Protein 1O5Z (pdb70)

Radius of gyration: 21.56 Å; Cα contacts (8 Å, |Δi|>4): 900; chains: 1; bounding box: 58×44×56 Å

Solvent-accessible surface area: 18234 Å² total; per-residue (Å²): 136,80,61,110,41,0,2,97,7,0,98,39,0,92,123,80,152,150,109,8,40,122,26,0,52,61,0,0,62,103,25,54,52,2,17,113,111,24,126,3,0,0,0,1,2,44,65,12,33,15,1,0,0,6,0,0,0,14,0,0,40,33,65,64,43,92,0,0,0,1,14,18,93,53,19,13,13,0,52,7,16,0,22,25,52,28,128,78,1,45,46,78,22,0,9,119,5,21,98,65,0,66,82,31,0,72,92,7,46,162,95,155,126,70,29,2,18,46,39,9,0,0,0,0,0,0,1,10,7,0,18,95,60,119,9,71,3,0,0,0,10,0,24,150,11,0,56,75,9,5,0,10,27,4,127,6,44,0,0,0,0,1,27,0,42,195,201,54,2,78,91,30,0,128,62,20,0,8,1,2,29,84,174,9,21,0,0,0,9,6,116,66,106,59,0,13,110,25,0,48,73,18,2,164,172,76,52,10,144,28,30,16,5,91,170,42,5,37,30,65,67,101,51,52,115,37,72,64,0,72,0,26,0,62,23,136,71,86,18,118,63,0,13,0,44,15,6,5,46,146,13,0,48,11,0,0,1,0,2,3,0,6,23,18,18,62,39,98,48,43,80,158,2,8,80,72,0,0,116,80,2,103,26,29,2,118,16,14,14,37,108,75,147,62,31,32,10,0,0,18,5,10,55,65,42,132,18,0,57,49,3,8,151,18,4,130,95,28,10,132,76,92,66,5,0,0,0,0,0,0,5,56,88,57,79,11,67,57,0,0,117,63,0,60,89,37,20,98,47,0,0,0,0,83,4,30,22,139,135,13,130,58,8,105,46,0,14,92,38,0,120,159,42,21,116,63,19,59,60,25,88,65,7,31,97,0,8,129,38,3,154,84,10,0,0,0,0,0,3,74,77,0,0,0,34,0,26,16,74,15,58,72,50,139,54,38,80,20,45,186,80

Nearest PDB structures (foldseek):
  1o5z-assembly1_A  TM=1.002E+00  e=2.072E-85  Thermotoga maritima
  2vor-assembly1_A  TM=8.908E-01  e=2.126E-37  Mycobacterium tuberculosis H37Rv
  2vos-assembly1_A  TM=8.730E-01  e=1.195E-37  Mycobacterium tuberculosis H37Rv
  1fgs-assembly1_A  TM=9.038E-01  e=2.024E-32  Lacticaseibacillus casei
  3nrs-assembly1_A  TM=8.363E-01  e=5.719E-31  Yersinia pestis CO92

CATH classification: 3.40.1190.10 (+1 more: 3.90.190.20)

Structure (mmCIF, N/CA/C/O backbone):
data_1O5Z
#
_entry.id   1O5Z
#
_cell.length_a   84.751
_cell.length_b   84.751
_cell.length_c   280.679
_cell.angle_alpha   90.00
_cell.angle_beta   90.00
_cell.angle_gamma   120.00
#
_symmetry.space_group_name_H-M   'P 61 2 2'
#
loop_
_entity.id
_entity.type
_entity.pdbx_description
1 polymer 'folylpolyglutamate synthase/dihydrofolate synthase'
2 non-polymer 'SULFATE ION'
3 non-polymer 'CHLORIDE ION'
4 non-polymer 'UNKNOWN LIGAND'
5 water water
#
loop_
_atom_site.group_PDB
_atom_site.id
_atom_site.type_symbol
_atom_site.label_atom_id
_atom_site.label_alt_id
_atom_site.label_comp_id
_atom_site.label_asym_id
_atom_site.label_entity_id
_atom_site.label_seq_id
_atom_site.pdbx_PDB_ins_code
_atom_site.Cartn_x
_atom_site.Cartn_y
_atom_site.Cartn_z
_atom_site.occupancy
_atom_site.B_iso_or_equiv
_atom_site.auth_seq_id
_atom_site.auth_comp_id
_atom_site.auth_asym_id
_atom_site.auth_atom_id
_atom_site.pdbx_PDB_model_num
ATOM 1 N N . HIS A 1 10 ? 39.067 -18.544 87.156 1.00 62.60 -2 HIS A N 1
ATOM 2 C CA . HIS A 1 10 ? 38.452 -18.619 85.784 1.00 62.57 -2 HIS A CA 1
ATOM 3 C C . HIS A 1 10 ? 37.997 -17.246 85.293 1.00 62.53 -2 HIS A C 1
ATOM 4 O O . HIS A 1 10 ? 37.924 -17.024 84.070 1.00 62.77 -2 HIS A O 1
ATOM 6 N N . HIS A 1 11 ? 37.660 -16.358 86.244 1.00 61.72 -1 HIS A N 1
ATOM 7 C CA . HIS A 1 11 ? 37.325 -14.936 85.968 1.00 60.99 -1 HIS A CA 1
ATOM 8 C C . HIS A 1 11 ? 38.396 -14.040 86.615 1.00 58.21 -1 HIS A C 1
ATOM 9 O O . HIS A 1 11 ? 38.220 -12.822 86.729 1.00 56.32 -1 HIS A O 1
ATOM 16 N N . HIS A 1 12 ? 39.511 -14.670 87.016 1.00 55.04 0 HIS A N 1
ATOM 17 C CA . HIS A 1 12 ? 40.616 -13.962 87.578 1.00 52.59 0 HIS A CA 1
ATOM 18 C C . HIS A 1 12 ? 41.214 -12.944 86.603 1.00 51.07 0 HIS A C 1
ATOM 19 O O . HIS A 1 12 ? 41.462 -11.815 86.983 1.00 50.58 0 HIS A O 1
ATOM 26 N N . MET A 1 13 ? 41.423 -13.298 85.347 1.00 49.33 1 MET A N 1
ATOM 27 C CA . MET A 1 13 ? 42.017 -12.344 84.422 1.00 48.58 1 MET A CA 1
ATOM 28 C C . MET A 1 13 ? 41.053 -11.248 84.077 1.00 46.94 1 MET A C 1
ATOM 29 O O . MET A 1 13 ? 41.451 -10.117 83.797 1.00 46.58 1 MET A O 1
ATOM 34 N N . ALA A 1 14 ? 39.768 -11.579 84.083 1.00 45.30 2 ALA A N 1
ATOM 35 C CA . ALA A 1 14 ? 38.724 -10.594 83.831 1.00 44.06 2 ALA A CA 1
ATOM 36 C C . ALA A 1 14 ? 38.661 -9.612 84.994 1.00 42.66 2 ALA A C 1
ATOM 37 O O . ALA A 1 14 ? 38.592 -8.411 84.808 1.00 42.56 2 ALA A O 1
ATOM 39 N N . TYR A 1 15 ? 38.716 -10.148 86.197 1.00 41.96 3 TYR A N 1
ATOM 40 C CA . TYR A 1 15 ? 38.885 -9.337 87.412 1.00 41.76 3 TYR A CA 1
ATOM 41 C C . TYR A 1 15 ? 40.073 -8.357 87.348 1.00 41.66 3 TYR A C 1
ATOM 42 O O . TYR A 1 15 ? 39.916 -7.178 87.574 1.00 40.07 3 TYR A O 1
ATOM 51 N N . LEU A 1 16 ? 41.270 -8.831 87.044 1.00 43.71 4 LEU A N 1
ATOM 52 C CA . LEU A 1 16 ? 42.410 -7.910 86.871 1.00 44.26 4 LEU A CA 1
ATOM 53 C C . LEU A 1 16 ? 42.140 -6.818 85.828 1.00 45.47 4 LEU A C 1
ATOM 54 O O . LEU A 1 16 ? 42.458 -5.635 86.044 1.00 45.47 4 LEU A O 1
ATOM 59 N N . GLU A 1 17 ? 41.497 -7.209 84.739 1.00 46.54 5 GLU A N 1
ATOM 60 C CA . GLU A 1 17 ? 41.132 -6.279 83.652 1.00 48.11 5 GLU A CA 1
ATOM 61 C C . GLU A 1 17 ? 40.087 -5.252 84.108 1.00 47.57 5 GLU A C 1
ATOM 62 O O . GLU A 1 17 ? 40.117 -4.086 83.708 1.00 46.67 5 GLU A O 1
ATOM 68 N N . VAL A 1 18 ? 39.166 -5.668 84.971 1.00 47.37 6 VAL A N 1
ATOM 69 C CA . VAL A 1 18 ? 38.295 -4.702 85.643 1.00 47.78 6 VAL A CA 1
ATOM 70 C C . VAL A 1 18 ? 39.121 -3.688 86.414 1.00 48.20 6 VAL A C 1
ATOM 71 O O . VAL A 1 18 ? 38.812 -2.498 86.396 1.00 48.70 6 VAL A O 1
ATOM 75 N N . LEU A 1 19 ? 40.129 -4.158 87.148 1.00 48.97 7 LEU A N 1
ATOM 76 C CA . LEU A 1 19 ? 40.946 -3.247 87.981 1.00 49.25 7 LEU A CA 1
ATOM 77 C C . LEU A 1 19 ? 41.789 -2.332 87.107 1.00 49.69 7 LEU A C 1
ATOM 78 O O . LEU A 1 19 ? 41.973 -1.182 87.424 1.00 48.64 7 LEU A O 1
ATOM 83 N N . ARG A 1 20 ? 42.273 -2.838 85.982 1.00 51.62 8 ARG A N 1
ATOM 84 C CA . ARG A 1 20 ? 42.906 -1.939 85.019 1.00 53.50 8 ARG A CA 1
ATOM 85 C C . ARG A 1 20 ? 41.969 -0.805 84.559 1.00 53.89 8 ARG A C 1
ATOM 86 O O . ARG A 1 20 ? 42.396 0.336 84.493 1.00 54.47 8 ARG A O 1
ATOM 94 N N . TYR A 1 21 ? 40.707 -1.117 84.258 1.00 55.00 9 TYR A N 1
ATOM 95 C CA . TYR A 1 21 ? 39.733 -0.099 83.848 1.00 54.82 9 TYR A CA 1
ATOM 96 C C . TYR A 1 21 ? 39.548 0.867 85.026 1.00 54.96 9 TYR A C 1
ATOM 97 O O . TYR A 1 21 ? 39.606 2.072 84.854 1.00 55.12 9 TYR A O 1
ATOM 106 N N . LEU A 1 22 ? 39.329 0.372 86.230 1.00 54.44 10 LEU A N 1
ATOM 107 C CA . LEU A 1 22 ? 39.174 1.289 87.340 1.00 55.23 10 LEU A CA 1
ATOM 108 C C . LEU A 1 22 ? 40.409 2.214 87.564 1.00 55.54 10 LEU A C 1
ATOM 109 O O . LEU A 1 22 ? 40.285 3.433 87.796 1.00 53.93 10 LEU A O 1
ATOM 114 N N . TYR A 1 23 ? 41.593 1.621 87.502 1.00 56.65 11 TYR A N 1
ATOM 115 C CA . TYR A 1 23 ? 42.786 2.342 87.849 1.00 58.36 11 TYR A CA 1
ATOM 116 C C . TYR A 1 23 ? 43.328 3.168 86.673 1.00 60.14 11 TYR A C 1
ATOM 117 O O . TYR A 1 23 ? 44.259 3.912 86.848 1.00 60.15 11 TYR A O 1
ATOM 126 N N . HIS A 1 24 ? 42.748 3.048 85.484 1.00 62.28 12 HIS A N 1
ATOM 127 C CA . HIS A 1 24 ? 42.999 4.030 84.416 1.00 64.48 12 HIS A CA 1
ATOM 128 C C . HIS A 1 24 ? 42.327 5.406 84.737 1.00 64.69 12 HIS A C 1
ATOM 129 O O . HIS A 1 24 ? 42.663 6.404 84.094 1.00 66.43 12 HIS A O 1
ATOM 136 N N . LYS A 1 25 ? 41.391 5.473 85.687 1.00 64.54 13 LYS A N 1
ATOM 137 C CA . LYS A 1 25 ? 40.601 6.717 85.905 1.00 64.42 13 LYS A CA 1
ATOM 138 C C . LYS A 1 25 ? 41.474 7.893 86.439 1.00 65.57 13 LYS A C 1
ATOM 139 O O . LYS A 1 25 ? 42.129 7.811 87.514 1.00 66.38 13 LYS A O 1
ATOM 145 N N . VAL A 1 31 ? 39.290 15.693 88.702 1.00 57.00 19 VAL A N 1
ATOM 146 C CA . VAL A 1 31 ? 37.871 15.352 89.055 1.00 56.75 19 VAL A CA 1
ATOM 147 C C . VAL A 1 31 ? 37.110 16.532 89.737 1.00 56.03 19 VAL A C 1
ATOM 148 O O . VAL A 1 31 ? 37.464 16.933 90.845 1.00 56.65 19 VAL A O 1
ATOM 152 N N . LYS A 1 32 ? 36.071 17.068 89.076 1.00 54.04 20 LYS A N 1
ATOM 153 C CA . LYS A 1 32 ? 35.363 18.227 89.599 1.00 52.68 20 LYS A CA 1
ATOM 154 C C . LYS A 1 32 ? 34.534 17.701 90.739 1.00 49.71 20 LYS A C 1
ATOM 155 O O . LYS A 1 32 ? 33.949 16.651 90.621 1.00 50.08 20 LYS A O 1
ATOM 161 N N . PRO A 1 33 ? 34.414 18.393 91.841 1.00 46.81 21 PRO A N 1
ATOM 162 C CA . PRO A 1 33 ? 33.634 17.812 92.914 1.00 45.44 21 PRO A CA 1
ATOM 163 C C . PRO A 1 33 ? 32.119 17.937 92.652 1.00 44.20 21 PRO A C 1
ATOM 164 O O . PRO A 1 33 ? 31.703 18.769 91.865 1.00 44.11 21 PRO A O 1
ATOM 168 N N . GLY A 1 34 ? 31.318 17.097 93.300 1.00 42.47 22 GLY A N 1
ATOM 169 C CA . GLY A 1 34 ? 29.874 17.116 93.160 1.00 41.76 22 GLY A CA 1
ATOM 170 C C . GLY A 1 34 ? 29.269 15.744 93.370 1.00 41.48 22 GLY A C 1
ATOM 171 O O . GLY A 1 34 ? 29.977 14.751 93.363 1.00 39.63 22 GLY A O 1
ATOM 172 N N . LEU A 1 35 ? 27.945 15.715 93.559 1.00 42.23 23 LEU A N 1
ATOM 173 C CA . LEU A 1 35 ? 27.160 14.473 93.612 1.00 43.10 23 LEU A CA 1
ATOM 174 C C . LEU A 1 35 ? 26.413 14.169 92.280 1.00 43.60 23 LEU A C 1
ATOM 175 O O . LEU A 1 35 ? 25.662 13.192 92.192 1.00 43.49 23 LEU A O 1
ATOM 180 N N . GLU A 1 36 ? 26.673 14.971 91.254 1.00 43.54 24 GLU A N 1
ATOM 181 C CA . GLU A 1 36 ? 25.937 14.893 90.007 1.00 43.39 24 GLU A CA 1
ATOM 182 C C . GLU A 1 36 ? 26.258 13.644 89.236 1.00 42.78 24 GLU A C 1
ATOM 183 O O . GLU A 1 36 ? 25.340 12.944 88.812 1.00 42.97 24 GLU A O 1
ATOM 189 N N . ARG A 1 37 ? 27.536 13.335 89.069 1.00 42.27 25 ARG A N 1
ATOM 190 C CA . ARG A 1 37 ? 27.897 12.092 88.356 1.00 41.87 25 ARG A CA 1
ATOM 191 C C . ARG A 1 37 ? 27.479 10.807 89.077 1.00 42.23 25 ARG A C 1
ATOM 192 O O . ARG A 1 37 ? 27.058 9.859 88.439 1.00 41.74 25 ARG A O 1
ATOM 200 N N . ILE A 1 38 ? 27.589 10.770 90.402 1.00 42.52 26 ILE A N 1
ATOM 201 C CA . ILE A 1 38 ? 27.258 9.562 91.165 1.00 42.65 26 ILE A CA 1
ATOM 202 C C . ILE A 1 38 ? 25.730 9.378 91.190 1.00 42.40 26 ILE A C 1
ATOM 203 O O . ILE A 1 38 ? 25.228 8.273 91.099 1.00 42.09 26 ILE A O 1
ATOM 208 N N . SER A 1 39 ? 25.001 10.470 91.338 1.00 42.59 27 SER A N 1
ATOM 209 C CA . SER A 1 39 ? 23.549 10.417 91.289 1.00 43.14 27 SER A CA 1
ATOM 210 C C . SER A 1 39 ? 23.029 9.892 89.928 1.00 43.47 27 SER A C 1
ATOM 211 O O . SER A 1 39 ? 22.126 9.057 89.881 1.00 43.79 27 SER A O 1
ATOM 214 N N . MET A 1 40 ? 23.626 10.353 88.838 1.00 42.99 28 MET A N 1
ATOM 215 C CA . MET A 1 40 ? 23.271 9.871 87.515 1.00 43.66 28 MET A CA 1
ATOM 216 C C . MET A 1 40 ? 23.667 8.404 87.279 1.00 43.40 28 MET A C 1
ATOM 217 O O . MET A 1 40 ? 22.914 7.633 86.733 1.00 43.84 28 MET A O 1
ATOM 222 N N . LEU A 1 41 ? 24.861 8.006 87.656 1.00 43.77 29 LEU A N 1
ATOM 223 C CA . LEU A 1 41 ? 25.239 6.593 87.552 1.00 43.85 29 LEU A CA 1
ATOM 224 C C . LEU A 1 41 ? 24.249 5.694 88.285 1.00 43.52 29 LEU A C 1
ATOM 225 O O . LEU A 1 41 ? 23.682 4.779 87.697 1.00 44.55 29 LEU A O 1
ATOM 230 N N . LEU A 1 42 ? 24.003 5.995 89.549 1.00 42.45 30 LEU A N 1
ATOM 231 C CA . LEU A 1 42 ? 23.068 5.228 90.331 1.00 43.08 30 LEU A CA 1
ATOM 232 C C . LEU A 1 42 ? 21.640 5.212 89.752 1.00 42.99 30 LEU A C 1
ATOM 233 O O . LEU A 1 42 ? 20.967 4.178 89.758 1.00 43.08 30 LEU A O 1
ATOM 238 N N . SER A 1 43 ? 21.185 6.355 89.252 1.00 42.49 31 SER A N 1
ATOM 239 C CA . SER A 1 43 ? 19.896 6.439 88.623 1.00 42.31 31 SER A CA 1
ATOM 240 C C . SER A 1 43 ? 19.780 5.479 87.451 1.00 43.65 31 SER A C 1
ATOM 241 O O . SER A 1 43 ? 18.776 4.849 87.285 1.00 43.71 31 SER A O 1
ATOM 244 N N . LYS A 1 44 ? 20.808 5.418 86.624 1.00 44.78 32 LYS A N 1
ATOM 245 C CA . LYS A 1 44 ? 20.817 4.554 85.464 1.00 46.37 32 LYS A CA 1
ATOM 246 C C . LYS A 1 44 ? 20.906 3.077 85.898 1.00 45.98 32 LYS A C 1
ATOM 247 O O . LYS A 1 44 ? 20.502 2.218 85.148 1.00 45.40 32 LYS A O 1
ATOM 253 N N . LEU A 1 45 ? 21.403 2.803 87.111 1.00 45.43 33 LEU A N 1
ATOM 254 C CA . LEU A 1 45 ? 21.439 1.457 87.664 1.00 45.32 33 LEU A CA 1
ATOM 255 C C . LEU A 1 45 ? 20.199 1.101 88.470 1.00 45.57 33 LEU A C 1
ATOM 256 O O . LEU A 1 45 ? 20.136 0.040 89.072 1.00 46.42 33 LEU A O 1
ATOM 261 N N . GLY A 1 46 ? 19.203 1.977 88.499 1.00 45.74 34 GLY A N 1
ATOM 262 C CA . GLY A 1 46 ? 17.958 1.719 89.240 1.00 45.37 34 GLY A CA 1
ATOM 263 C C . GLY A 1 46 ? 17.969 2.166 90.698 1.00 45.79 34 GLY A C 1
ATOM 264 O O . GLY A 1 46 ? 17.145 1.732 91.488 1.00 45.84 34 GLY A O 1
ATOM 265 N N . ASN A 1 47 ? 18.892 3.056 91.044 1.00 45.89 35 ASN A N 1
ATOM 266 C CA . ASN A 1 47 ? 18.977 3.591 92.382 1.00 46.04 35 ASN A CA 1
ATOM 267 C C . ASN A 1 47 ? 19.072 2.454 93.404 1.00 46.09 35 ASN A C 1
ATOM 268 O O . ASN A 1 47 ? 18.260 2.351 94.333 1.00 44.51 35 ASN A O 1
ATOM 273 N N . PRO A 1 48 ? 20.097 1.615 93.238 1.00 46.40 36 PRO A N 1
ATOM 274 C CA . PRO A 1 48 ? 20.279 0.452 94.109 1.00 46.32 36 PRO A CA 1
ATOM 275 C C . PRO A 1 48 ? 20.545 0.844 95.562 1.00 46.53 36 PRO A C 1
ATOM 276 O O . PRO A 1 48 ? 20.242 0.082 96.489 1.00 46.57 36 PRO A O 1
ATOM 280 N N . HIS A 1 49 ? 21.082 2.043 95.740 1.00 46.05 37 HIS A N 1
ATOM 281 C CA . HIS A 1 49 ? 21.351 2.616 97.059 1.00 46.32 37 HIS A CA 1
ATOM 282 C C . HIS A 1 49 ? 20.116 2.874 97.922 1.00 47.36 37 HIS A C 1
ATOM 283 O O . HIS A 1 49 ? 20.216 3.004 99.132 1.00 48.16 37 HIS A O 1
ATOM 290 N N . LEU A 1 50 ? 18.935 2.881 97.304 1.00 48.81 38 LEU A N 1
ATOM 291 C CA . LEU A 1 50 ? 17.677 3.158 97.985 1.00 49.18 38 LEU A CA 1
ATOM 292 C C . LEU A 1 50 ? 16.920 1.889 98.359 1.00 49.42 38 LEU A C 1
ATOM 293 O O . LEU A 1 50 ? 15.773 1.911 98.798 1.00 48.79 38 LEU A O 1
ATOM 298 N N . GLU A 1 51 ? 17.606 0.782 98.228 1.00 50.16 39 GLU A N 1
ATOM 299 C CA . GLU A 1 51 ? 17.000 -0.532 98.276 1.00 50.90 39 GLU A CA 1
ATOM 300 C C . GLU A 1 51 ? 17.158 -1.160 99.650 1.00 49.96 39 GLU A C 1
ATOM 301 O O . GLU A 1 51 ? 16.750 -2.281 99.815 1.00 50.85 39 GLU A O 1
ATOM 307 N N . TYR A 1 52 ? 17.787 -0.465 100.609 1.00 48.44 40 TYR A N 1
ATOM 308 C CA . TYR A 1 52 ? 18.083 -1.018 101.924 1.00 47.35 40 TYR A CA 1
ATOM 309 C C . TYR A 1 52 ? 18.400 0.134 102.866 1.00 47.34 40 TYR A C 1
ATOM 310 O O . TYR A 1 52 ? 18.732 1.207 102.443 1.00 46.09 40 TYR A O 1
ATOM 319 N N . LYS A 1 53 ? 18.286 -0.118 104.162 1.00 48.49 41 LYS A N 1
ATOM 320 C CA . LYS A 1 53 ? 18.680 0.837 105.194 1.00 48.78 41 LYS A CA 1
ATOM 321 C C . LYS A 1 53 ? 20.183 1.003 105.167 1.00 48.90 41 LYS A C 1
ATOM 322 O O . LYS A 1 53 ? 20.925 0.120 104.725 1.00 48.38 41 LYS A O 1
ATOM 328 N N . THR A 1 54 ? 20.636 2.126 105.705 1.00 48.64 42 THR A N 1
ATOM 329 C CA . THR A 1 54 ? 21.990 2.555 105.498 1.00 49.22 42 THR A CA 1
ATOM 330 C C . THR A 1 54 ? 22.486 3.221 106.769 1.00 48.63 42 THR A C 1
ATOM 331 O O . THR A 1 54 ? 21.685 3.786 107.538 1.00 47.18 42 THR A O 1
ATOM 335 N N . ILE A 1 55 ? 23.790 3.066 107.044 1.00 48.06 43 ILE A N 1
ATOM 336 C CA . ILE A 1 55 ? 24.455 3.808 108.135 1.00 47.70 43 ILE A CA 1
ATOM 337 C C . ILE A 1 55 ? 25.679 4.437 107.538 1.00 47.17 43 ILE A C 1
ATOM 338 O O . ILE A 1 55 ? 26.372 3.819 106.758 1.00 46.94 43 ILE A O 1
ATOM 343 N N . HIS A 1 56 ? 25.898 5.698 107.878 1.00 47.35 44 HIS A N 1
ATOM 344 C CA . HIS A 1 56 ? 26.850 6.506 107.151 1.00 46.40 44 HIS A CA 1
ATOM 345 C C . HIS A 1 56 ? 27.890 7.054 108.089 1.00 45.91 44 HIS A C 1
ATOM 346 O O . HIS A 1 56 ? 27.526 7.754 109.014 1.00 45.42 44 HIS A O 1
ATOM 353 N N . ILE A 1 57 ? 29.168 6.723 107.837 1.00 45.36 45 ILE A N 1
ATOM 354 C CA . ILE A 1 57 ? 30.257 7.036 108.765 1.00 45.72 45 ILE A CA 1
ATOM 355 C C . ILE A 1 57 ? 31.411 7.807 108.154 1.00 45.67 45 ILE A C 1
ATOM 356 O O . ILE A 1 57 ? 32.159 7.273 107.343 1.00 45.10 45 ILE A O 1
ATOM 361 N N . GLY A 1 58 ? 31.583 9.043 108.618 1.00 44.90 46 GLY A N 1
ATOM 362 C CA . GLY A 1 58 ? 32.704 9.874 108.228 1.00 45.47 46 GLY A CA 1
ATOM 363 C C . GLY A 1 58 ? 33.575 10.296 109.387 1.00 45.66 46 GLY A C 1
ATOM 364 O O . GLY A 1 58 ? 33.427 9.847 110.518 1.00 47.46 46 GLY A O 1
ATOM 365 N N . GLY A 1 59 ? 34.501 11.175 109.106 1.00 46.32 47 GLY A N 1
ATOM 366 C CA . GLY A 1 59 ? 35.419 11.643 110.110 1.00 46.70 47 GLY A CA 1
ATOM 367 C C . GLY A 1 59 ? 36.834 11.517 109.606 1.00 47.03 47 GLY A C 1
ATOM 368 O O . GLY A 1 59 ? 37.134 10.681 108.787 1.00 48.28 47 GLY A O 1
ATOM 369 N N . THR A 1 60 ? 37.710 12.357 110.104 1.00 47.00 48 THR A N 1
ATOM 370 C CA . THR A 1 60 ? 39.110 12.315 109.710 1.00 47.56 48 THR A CA 1
ATOM 371 C C . THR A 1 60 ? 39.826 10.994 110.095 1.00 48.59 48 THR A C 1
ATOM 372 O O . THR A 1 60 ? 40.551 10.380 109.290 1.00 48.01 48 THR A O 1
ATOM 376 N N . ASN A 1 61 ? 39.607 10.563 111.333 1.00 49.24 49 ASN A N 1
ATOM 377 C CA . ASN A 1 61 ? 40.202 9.340 111.824 1.00 50.10 49 ASN A CA 1
ATOM 378 C C . ASN A 1 61 ? 39.157 8.520 112.542 1.00 48.63 49 ASN A C 1
ATOM 379 O O . ASN A 1 61 ? 38.325 9.064 113.235 1.00 48.96 49 ASN A O 1
ATOM 384 N N . GLY A 1 62 ? 39.239 7.214 112.390 1.00 47.31 50 GLY A N 1
ATOM 385 C CA . GLY A 1 62 ? 38.325 6.314 113.065 1.00 47.30 50 GLY A CA 1
ATOM 386 C C . GLY A 1 62 ? 37.124 5.889 112.248 1.00 46.49 50 GLY A C 1
ATOM 387 O O . GLY A 1 62 ? 36.325 5.082 112.718 1.00 46.48 50 GLY A O 1
ATOM 388 N N . LYS A 1 63 ? 36.957 6.419 111.042 1.00 45.28 51 LYS A N 1
ATOM 389 C CA . LYS A 1 63 ? 35.734 6.087 110.335 1.00 45.87 51 LYS A CA 1
ATOM 390 C C . LYS A 1 63 ? 35.735 4.625 109.863 1.00 45.73 51 LYS A C 1
ATOM 391 O O . LYS A 1 63 ? 34.694 3.963 109.901 1.00 47.47 51 LYS A O 1
ATOM 397 N N . GLY A 1 64 ? 36.881 4.136 109.405 1.00 45.66 52 GLY A N 1
ATOM 398 C CA . GLY A 1 64 ? 37.034 2.758 109.035 1.00 44.65 52 GLY A CA 1
ATOM 399 C C . GLY A 1 64 ? 36.805 1.845 110.207 1.00 44.56 52 GLY A C 1
ATOM 400 O O . GLY A 1 64 ? 36.105 0.856 110.054 1.00 45.13 52 GLY A O 1
ATOM 401 N N . SER A 1 65 ? 37.419 2.121 111.357 1.00 45.10 53 SER A N 1
ATOM 402 C CA . SER A 1 65 ? 37.217 1.302 112.597 1.00 44.89 53 SER A CA 1
ATOM 403 C C . SER A 1 65 ? 35.782 1.326 113.043 1.00 44.74 53 SER A C 1
ATOM 404 O O . SER A 1 65 ? 35.231 0.286 113.427 1.00 44.71 53 SER A O 1
ATOM 407 N N . VAL A 1 66 ? 35.183 2.524 113.084 1.00 44.18 54 VAL A N 1
ATOM 408 C CA . VAL A 1 66 ? 33.789 2.643 113.550 1.00 44.28 54 VAL A CA 1
ATOM 409 C C . VAL A 1 66 ? 32.861 1.910 112.582 1.00 44.27 54 VAL A C 1
ATOM 410 O O . VAL A 1 66 ? 31.980 1.165 113.021 1.00 44.85 54 VAL A O 1
ATOM 414 N N . ALA A 1 67 ? 33.069 2.077 111.279 1.00 42.88 55 ALA A N 1
ATOM 415 C CA . ALA A 1 67 ? 32.264 1.3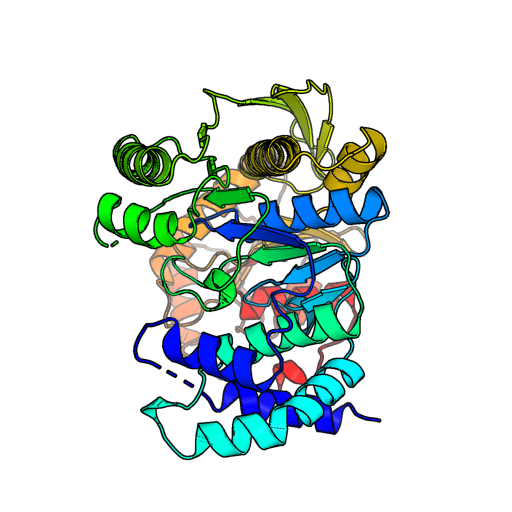09 110.307 1.00 43.14 55 ALA A CA 1
ATOM 416 C C . ALA A 1 67 ? 32.372 -0.192 110.533 1.00 43.62 55 ALA A C 1
ATOM 417 O O . ALA A 1 67 ? 31.384 -0.907 110.543 1.00 44.27 55 ALA A O 1
ATOM 419 N N . ASN A 1 68 ? 33.608 -0.664 110.648 1.00 44.52 56 ASN A N 1
ATOM 420 C CA . ASN A 1 68 ? 33.896 -2.073 110.853 1.00 44.87 56 ASN A CA 1
ATOM 421 C C . ASN A 1 68 ? 33.218 -2.608 112.101 1.00 44.85 56 ASN A C 1
ATOM 422 O O . ASN A 1 68 ? 32.633 -3.667 112.075 1.00 44.48 56 ASN A O 1
ATOM 427 N N . MET A 1 69 ? 33.331 -1.858 113.187 1.00 44.51 57 MET A N 1
ATOM 428 C CA . MET A 1 69 ? 32.694 -2.230 114.444 1.00 45.09 57 MET A CA 1
ATOM 429 C C . MET A 1 69 ? 31.153 -2.312 114.313 1.00 45.20 57 MET A C 1
ATOM 430 O O . MET A 1 69 ? 30.498 -3.271 114.767 1.00 44.92 57 MET A O 1
ATOM 435 N N . VAL A 1 70 ? 30.584 -1.299 113.668 1.00 44.72 58 VAL A N 1
ATOM 436 C CA . VAL A 1 70 ? 29.172 -1.287 113.393 1.00 44.96 58 VAL A CA 1
ATOM 437 C C . VAL A 1 70 ? 28.765 -2.483 112.543 1.00 45.41 58 VAL A C 1
ATOM 438 O O . VAL A 1 70 ? 27.804 -3.155 112.879 1.00 44.94 58 VAL A O 1
ATOM 442 N N . SER A 1 71 ? 29.487 -2.758 111.458 1.00 45.92 59 SER A N 1
ATOM 443 C CA . SER A 1 71 ? 29.133 -3.903 110.606 1.00 46.59 59 SER A CA 1
ATOM 444 C C . SER A 1 71 ? 29.242 -5.154 111.375 1.00 44.93 59 SER A C 1
ATOM 445 O O . SER A 1 71 ? 28.423 -5.974 111.249 1.00 45.21 59 SER A O 1
ATOM 448 N N . ASN A 1 72 ? 30.355 -5.339 112.061 1.00 44.71 60 ASN A N 1
ATOM 449 C CA . ASN A 1 72 ? 30.596 -6.557 112.801 1.00 44.28 60 ASN A CA 1
ATOM 450 C C . ASN A 1 72 ? 29.544 -6.863 113.836 1.00 43.41 60 ASN A C 1
ATOM 451 O O . ASN A 1 72 ? 29.134 -8.014 113.961 1.00 41.56 60 ASN A O 1
ATOM 456 N N . ILE A 1 73 ? 29.045 -5.834 114.504 1.00 43.05 61 ILE A N 1
ATOM 457 C CA . ILE A 1 73 ? 28.014 -6.041 115.512 1.00 43.52 61 ILE A CA 1
ATOM 458 C C . ILE A 1 73 ? 26.677 -6.483 114.865 1.00 43.15 61 ILE A C 1
ATOM 459 O O . ILE A 1 73 ? 25.995 -7.391 115.349 1.00 41.28 61 ILE A O 1
ATOM 464 N N . LEU A 1 74 ? 26.322 -5.819 113.762 1.00 42.88 62 LEU A N 1
ATOM 465 C CA . LEU A 1 74 ? 25.105 -6.154 113.059 1.00 43.49 62 LEU A CA 1
ATOM 466 C C . LEU A 1 74 ? 25.179 -7.495 112.394 1.00 42.68 62 LEU A C 1
ATOM 467 O O . LEU A 1 74 ? 24.195 -8.226 112.374 1.00 43.41 62 LEU A O 1
ATOM 472 N N . VAL A 1 75 ? 26.342 -7.832 111.857 1.00 41.79 63 VAL A N 1
ATOM 473 C CA . VAL A 1 75 ? 26.556 -9.194 111.322 1.00 42.05 63 VAL A CA 1
ATOM 474 C C . VAL A 1 75 ? 26.375 -10.258 112.428 1.00 41.24 63 VAL A C 1
ATOM 475 O O . VAL A 1 75 ? 25.717 -11.239 112.198 1.00 39.43 63 VAL A O 1
ATOM 479 N N . SER A 1 76 ? 26.922 -10.020 113.626 1.00 41.82 64 SER A N 1
ATOM 480 C CA . SER A 1 76 ? 26.705 -10.928 114.755 1.00 42.63 64 SER A CA 1
ATOM 481 C C . SER A 1 76 ? 25.252 -10.997 115.112 1.00 43.02 64 SER A C 1
ATOM 482 O O . SER A 1 76 ? 24.830 -12.051 115.541 1.00 43.72 64 SER A O 1
ATOM 485 N N . GLN A 1 77 ? 24.501 -9.888 114.986 1.00 43.19 65 GLN A N 1
ATOM 486 C CA . GLN A 1 77 ? 23.092 -9.885 115.367 1.00 43.10 65 GLN A CA 1
ATOM 487 C C . GLN A 1 77 ? 22.269 -10.646 114.359 1.00 42.33 65 GLN A C 1
ATOM 488 O O . GLN A 1 77 ? 21.104 -10.994 114.608 1.00 42.48 65 GLN A O 1
ATOM 494 N N . GLY A 1 78 ? 22.905 -10.971 113.247 1.00 41.81 66 GLY A N 1
ATOM 495 C CA . GLY A 1 78 ? 22.282 -11.788 112.224 1.00 41.49 66 GLY A CA 1
ATOM 496 C C . GLY A 1 78 ? 21.657 -10.979 111.113 1.00 41.50 66 GLY A C 1
ATOM 497 O O . GLY A 1 78 ? 20.946 -11.547 110.293 1.00 42.52 66 GLY A O 1
ATOM 498 N N . TYR A 1 79 ? 21.883 -9.678 111.067 1.00 41.89 67 TYR A N 1
ATOM 499 C CA . TYR A 1 79 ? 21.511 -8.910 109.867 1.00 42.87 67 TYR A CA 1
ATOM 500 C C . TYR A 1 79 ? 22.372 -9.295 108.653 1.00 43.12 67 TYR A C 1
ATOM 501 O O . TYR A 1 79 ? 23.572 -9.600 108.774 1.00 41.77 67 TYR A O 1
ATOM 510 N N . ARG A 1 80 ? 21.766 -9.205 107.474 1.00 43.76 68 ARG A N 1
ATOM 511 C CA . ARG A 1 80 ? 22.520 -9.308 106.253 1.00 44.90 68 ARG A CA 1
ATOM 512 C C . ARG A 1 80 ? 23.072 -7.912 105.979 1.00 45.15 68 ARG A C 1
ATOM 513 O O . ARG A 1 80 ? 22.297 -6.981 105.659 1.00 45.55 68 ARG A O 1
ATOM 521 N N . VAL A 1 81 ? 24.399 -7.783 106.065 1.00 43.61 69 VAL A N 1
ATOM 522 C CA . VAL A 1 81 ? 25.056 -6.497 106.060 1.00 44.37 69 VAL A CA 1
ATOM 523 C C . VAL A 1 81 ? 25.985 -6.329 104.865 1.00 44.59 69 VAL A C 1
ATOM 524 O O . VAL A 1 81 ? 26.853 -7.149 104.649 1.00 44.96 69 VAL A O 1
ATOM 528 N N . GLY A 1 82 ? 25.812 -5.248 104.103 1.00 45.04 70 GLY A N 1
ATOM 529 C CA . GLY A 1 82 ? 26.832 -4.811 103.162 1.00 45.08 70 GLY A CA 1
ATOM 530 C C . GLY A 1 82 ? 27.674 -3.764 103.866 1.00 45.47 70 GLY A C 1
ATOM 531 O O . GLY A 1 82 ? 27.177 -2.982 104.651 1.00 46.78 70 GLY A O 1
ATOM 532 N N . SER A 1 83 ? 28.968 -3.767 103.636 1.00 44.61 71 SER A N 1
ATOM 533 C CA . SER A 1 83 ? 29.829 -2.767 104.215 1.00 44.34 71 SER A CA 1
ATOM 534 C C . SER A 1 83 ? 30.821 -2.316 103.148 1.00 43.44 71 SER A C 1
ATOM 535 O O . SER A 1 83 ? 31.276 -3.084 102.300 1.00 42.02 71 SER A O 1
ATOM 538 N N . TYR A 1 84 ? 31.078 -1.015 103.194 1.00 44.69 72 TYR A N 1
ATOM 539 C CA . TYR A 1 84 ? 31.796 -0.283 102.146 1.00 44.79 72 TYR A CA 1
ATOM 540 C C . TYR A 1 84 ? 32.955 0.506 102.746 1.00 43.96 72 TYR A C 1
ATOM 541 O O . TYR A 1 84 ? 32.717 1.351 103.581 1.00 42.43 72 TYR A O 1
ATOM 550 N N . TYR A 1 85 ? 34.183 0.166 102.331 1.00 43.58 73 TYR A N 1
ATOM 551 C CA . TYR A 1 85 ? 35.373 0.821 102.836 1.00 44.99 73 TYR A CA 1
ATOM 552 C C . TYR A 1 85 ? 36.216 1.400 101.723 1.00 44.09 73 TYR A C 1
ATOM 553 O O . TYR A 1 85 ? 36.047 1.065 100.565 1.00 43.93 73 TYR A O 1
ATOM 562 N N . SER A 1 86 ? 37.123 2.271 102.131 1.00 44.58 74 SER A N 1
ATOM 563 C CA . SER A 1 86 ? 38.167 2.855 101.265 1.00 45.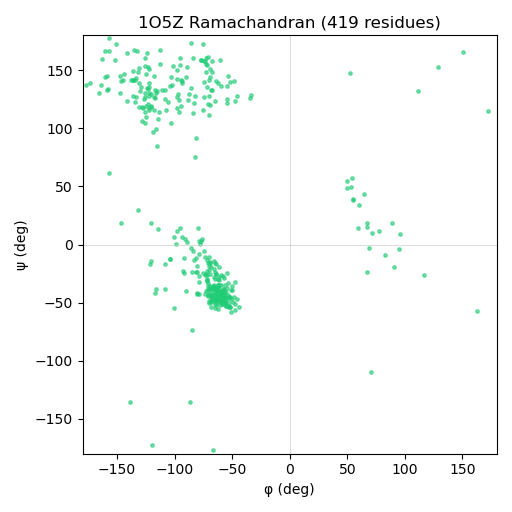71 74 SER A CA 1
ATOM 564 C C . SER A 1 86 ? 39.279 3.352 102.172 1.00 45.53 74 SER A C 1
ATOM 565 O O . SER A 1 86 ? 38.996 3.797 103.274 1.00 46.43 74 SER A O 1
ATOM 568 N N . PRO A 1 87 ? 40.524 3.261 101.737 1.00 45.12 75 PRO A N 1
ATOM 569 C CA . PRO A 1 87 ? 40.881 2.660 100.461 1.00 46.03 75 PRO A CA 1
ATOM 570 C C . PRO A 1 87 ? 41.035 1.144 100.727 1.00 46.14 75 PRO A C 1
ATOM 571 O O . PRO A 1 87 ? 40.206 0.587 101.418 1.00 48.00 75 PRO A O 1
ATOM 575 N N . HIS A 1 88 ? 42.052 0.460 100.229 1.00 45.28 76 HIS A N 1
ATOM 576 C CA . HIS A 1 88 ? 42.287 -0.879 100.693 1.00 43.52 76 HIS A CA 1
ATOM 577 C C . HIS A 1 88 ? 43.731 -0.963 100.986 1.00 43.11 76 HIS A C 1
ATOM 578 O O . HIS A 1 88 ? 44.499 -0.117 100.541 1.00 43.16 76 HIS A O 1
ATOM 585 N N . LEU A 1 89 ? 44.089 -2.033 101.687 1.00 42.66 77 LEU A N 1
ATOM 586 C CA . LEU A 1 89 ? 45.447 -2.305 102.111 1.00 43.32 77 LEU A CA 1
ATOM 587 C C . LEU A 1 89 ? 46.152 -3.331 101.208 1.00 42.65 77 LEU A C 1
ATOM 588 O O . LEU A 1 89 ? 47.219 -3.065 100.653 1.00 43.04 77 LEU A O 1
ATOM 593 N N . SER A 1 90 ? 45.531 -4.497 101.046 1.00 42.61 78 SER A N 1
ATOM 594 C CA . SER A 1 90 ? 46.149 -5.621 100.338 1.00 41.83 78 SER A CA 1
ATOM 595 C C . SER A 1 90 ? 45.382 -5.997 99.084 1.00 41.96 78 SER A C 1
ATOM 596 O O . SER A 1 90 ? 45.989 -6.262 98.057 1.00 43.03 78 SER A O 1
ATOM 599 N N . THR A 1 91 ? 44.054 -6.013 99.151 1.00 42.28 79 THR A N 1
ATOM 600 C CA . THR A 1 91 ? 43.275 -6.306 97.983 1.00 42.14 79 THR A CA 1
ATOM 601 C C . THR A 1 91 ? 42.127 -5.365 97.867 1.00 42.49 79 THR A C 1
ATOM 602 O O . THR A 1 91 ? 41.502 -5.002 98.836 1.00 44.72 79 THR A O 1
ATOM 606 N N . PHE A 1 92 ? 41.856 -4.976 96.633 1.00 43.02 80 PHE A N 1
ATOM 607 C CA . PHE A 1 92 ? 40.713 -4.166 96.282 1.00 42.36 80 PHE A CA 1
ATOM 608 C C . PHE A 1 92 ? 39.416 -4.678 96.896 1.00 42.32 80 PHE A C 1
ATOM 609 O O . PHE A 1 92 ? 38.526 -3.902 97.223 1.00 41.56 80 PHE A O 1
ATOM 617 N N . ARG A 1 93 ? 39.315 -5.986 97.059 1.00 42.15 81 ARG A N 1
ATOM 618 C CA . ARG A 1 93 ? 38.091 -6.594 97.547 1.00 43.29 81 ARG A CA 1
ATOM 619 C C . ARG A 1 93 ? 37.730 -6.313 99.051 1.00 43.41 81 ARG A C 1
ATOM 620 O O . ARG A 1 93 ? 36.562 -6.525 99.481 1.00 43.53 81 ARG A O 1
ATOM 628 N N . GLU A 1 94 ? 38.701 -5.811 99.825 1.00 42.96 82 GLU A N 1
ATOM 629 C CA . GLU A 1 94 ? 38.413 -5.242 101.155 1.00 43.68 82 GLU A CA 1
ATOM 630 C C . GLU A 1 94 ? 37.338 -4.133 101.157 1.00 43.69 82 GLU A C 1
ATOM 631 O O . GLU A 1 94 ? 36.695 -3.840 102.190 1.00 42.94 82 GLU A O 1
ATOM 637 N N . ARG A 1 95 ? 37.172 -3.484 100.008 1.00 43.69 83 ARG A N 1
ATOM 638 C CA . ARG A 1 95 ? 36.329 -2.297 99.909 1.00 44.20 83 ARG A CA 1
ATOM 639 C C . ARG A 1 95 ? 34.866 -2.636 99.977 1.00 44.34 83 ARG A C 1
ATOM 640 O O . ARG A 1 95 ? 34.092 -1.809 100.353 1.00 44.25 83 ARG A O 1
ATOM 648 N N . ILE A 1 96 ? 34.500 -3.856 99.575 1.00 45.81 84 ILE A N 1
ATOM 649 C CA . ILE A 1 96 ? 33.081 -4.269 99.467 1.00 45.92 84 ILE A CA 1
ATOM 650 C C . ILE A 1 96 ? 32.884 -5.649 100.084 1.00 45.27 84 ILE A C 1
ATOM 651 O O . ILE A 1 96 ? 33.505 -6.610 99.680 1.00 44.55 84 ILE A O 1
ATOM 656 N N . ARG A 1 97 ? 31.993 -5.718 101.062 1.00 45.27 85 ARG A N 1
ATOM 657 C CA . ARG A 1 97 ? 31.825 -6.897 101.863 1.00 43.83 85 ARG A CA 1
ATOM 658 C C . ARG A 1 97 ? 30.369 -7.210 102.062 1.00 44.18 85 ARG A C 1
ATOM 659 O O . ARG A 1 97 ? 29.524 -6.333 102.028 1.00 44.37 85 ARG A O 1
ATOM 667 N N . LEU A 1 98 ? 30.113 -8.500 102.188 1.00 43.78 86 LEU A N 1
ATOM 668 C CA . LEU A 1 98 ? 28.829 -9.061 102.557 1.00 44.17 86 LEU A CA 1
ATOM 669 C C . LEU A 1 98 ? 29.101 -9.879 103.818 1.00 43.76 86 LEU A C 1
ATOM 670 O O . LEU A 1 98 ? 29.893 -10.833 103.810 1.00 41.22 86 LEU A O 1
ATOM 675 N N . ASN A 1 99 ? 28.483 -9.429 104.898 1.00 43.72 87 ASN A N 1
ATOM 676 C CA . ASN A 1 99 ? 28.607 -10.063 106.167 1.00 44.58 87 ASN A CA 1
ATOM 677 C C . ASN A 1 99 ? 30.078 -10.147 106.493 1.00 44.75 87 ASN A C 1
ATOM 678 O O . ASN A 1 99 ? 30.551 -11.111 107.036 1.00 44.74 87 ASN A O 1
ATOM 683 N N . GLU A 1 100 ? 30.783 -9.087 106.123 1.00 45.48 88 GLU A N 1
ATOM 684 C CA . GLU A 1 100 ? 32.196 -8.911 106.418 1.00 45.32 88 GLU A CA 1
ATOM 685 C C . GLU A 1 100 ? 33.117 -9.906 105.707 1.00 44.73 88 GLU A C 1
ATOM 686 O O . GLU A 1 100 ? 34.261 -10.072 106.067 1.00 44.74 88 GLU A O 1
ATOM 692 N N . GLU A 1 101 ? 32.626 -10.534 104.653 1.00 44.97 89 GLU A N 1
ATOM 693 C CA . GLU A 1 101 ? 33.464 -11.307 103.781 1.00 45.85 89 GLU A CA 1
ATOM 694 C C . GLU A 1 101 ? 33.709 -10.458 102.539 1.00 44.61 89 GLU A C 1
ATOM 695 O O . GLU A 1 101 ? 32.803 -9.865 102.048 1.00 44.36 89 GLU A O 1
ATOM 701 N N . TYR A 1 102 ? 34.942 -10.414 102.035 1.00 44.02 90 TYR A N 1
ATOM 702 C CA . TYR A 1 102 ? 35.256 -9.627 100.836 1.00 43.83 90 TYR A CA 1
ATOM 703 C C . TYR A 1 102 ? 34.477 -10.161 99.622 1.00 43.74 90 TYR A C 1
ATOM 704 O O . TYR A 1 102 ? 34.372 -11.347 99.387 1.00 42.69 90 TYR A O 1
ATOM 713 N N . ILE A 1 103 ? 33.974 -9.246 98.822 1.00 44.32 91 ILE A N 1
ATOM 714 C CA . ILE A 1 103 ? 33.446 -9.596 97.536 1.00 44.04 91 ILE A CA 1
ATOM 715 C C . ILE A 1 103 ? 34.469 -10.488 96.813 1.00 44.39 91 ILE A C 1
ATOM 716 O O . ILE A 1 103 ? 35.674 -10.280 96.949 1.00 44.67 91 ILE A O 1
ATOM 721 N N . SER A 1 104 ? 33.975 -11.505 96.111 1.00 43.58 92 SER A N 1
ATOM 722 C CA . SER A 1 104 ? 34.803 -12.327 95.312 1.00 43.50 92 SER A CA 1
ATOM 723 C C . SER A 1 104 ? 35.245 -11.598 94.065 1.00 43.52 92 SER A C 1
ATOM 724 O O . SER A 1 104 ? 34.596 -10.676 93.611 1.00 42.39 92 SER A O 1
ATOM 727 N N . GLU A 1 105 ? 36.342 -12.053 93.489 1.00 43.83 93 GLU A N 1
ATOM 728 C CA . GLU A 1 105 ? 36.754 -11.613 92.155 1.00 45.10 93 GLU A CA 1
ATOM 729 C C . GLU A 1 105 ? 35.624 -11.763 91.126 1.00 45.80 93 GLU A C 1
ATOM 730 O O . GLU A 1 105 ? 35.380 -10.860 90.314 1.00 45.02 93 GLU A O 1
ATOM 736 N N . GLU A 1 106 ? 34.965 -12.922 91.179 1.00 46.86 94 GLU A N 1
ATOM 737 C CA . GLU A 1 106 ? 33.870 -13.278 90.276 1.00 48.67 94 GLU A CA 1
ATOM 738 C C . GLU A 1 106 ? 32.695 -12.264 90.378 1.00 46.77 94 GLU A C 1
ATOM 739 O O . GLU A 1 106 ? 32.165 -11.811 89.386 1.00 46.28 94 GLU A O 1
ATOM 745 N N . ASP A 1 107 ? 32.316 -11.889 91.575 1.00 45.71 95 ASP A N 1
ATOM 746 C CA . ASP A 1 107 ? 31.278 -10.912 91.708 1.00 45.66 95 ASP A CA 1
ATOM 747 C C . ASP A 1 107 ? 31.678 -9.506 91.308 1.00 45.36 95 ASP A C 1
ATOM 748 O O . ASP A 1 107 ? 30.839 -8.734 90.830 1.00 45.11 95 ASP A O 1
ATOM 753 N N . VAL A 1 108 ? 32.929 -9.142 91.529 1.00 44.40 96 VAL A N 1
ATOM 754 C CA . VAL A 1 108 ? 33.387 -7.854 91.096 1.00 44.20 96 VAL A CA 1
ATOM 755 C C . VAL A 1 108 ? 33.221 -7.816 89.563 1.00 43.86 96 VAL A C 1
ATOM 756 O O . VAL A 1 108 ? 32.695 -6.859 88.993 1.00 42.57 96 VAL A O 1
ATOM 760 N N . VAL A 1 109 ? 33.663 -8.882 88.918 1.00 43.39 97 VAL A N 1
ATOM 761 C CA . VAL A 1 109 ? 33.535 -9.013 87.469 1.00 44.15 97 VAL A CA 1
ATOM 762 C C . VAL A 1 109 ? 32.055 -8.919 87.058 1.00 44.69 97 VAL A C 1
ATOM 763 O O . VAL A 1 109 ? 31.712 -8.175 86.148 1.00 44.68 97 VAL A O 1
ATOM 767 N N . LYS A 1 110 ? 31.189 -9.631 87.772 1.00 45.52 98 LYS A N 1
ATOM 768 C CA . LYS A 1 110 ? 29.747 -9.618 87.487 1.00 46.61 98 LYS A CA 1
ATOM 769 C C . LYS A 1 110 ? 29.121 -8.240 87.605 1.00 45.27 98 LYS A C 1
ATOM 770 O O . LYS A 1 110 ? 28.421 -7.801 86.703 1.00 44.01 98 LYS A O 1
ATOM 776 N N . ILE A 1 111 ? 29.333 -7.574 88.728 1.00 44.95 99 ILE A N 1
ATOM 777 C CA . ILE A 1 111 ? 28.819 -6.237 88.882 1.00 45.63 99 ILE A CA 1
ATOM 778 C C . ILE A 1 111 ? 29.408 -5.303 87.834 1.00 45.02 99 ILE A C 1
ATOM 779 O O . ILE A 1 111 ? 28.688 -4.498 87.256 1.00 45.39 99 ILE A O 1
ATOM 784 N N . TYR A 1 112 ? 30.690 -5.424 87.546 1.00 43.82 100 TYR A N 1
ATOM 785 C CA . TYR A 1 112 ? 31.245 -4.611 86.505 1.00 44.32 100 TYR A CA 1
ATOM 786 C C . TYR A 1 112 ? 30.540 -4.857 85.125 1.00 44.29 100 TYR A C 1
ATOM 787 O O . TYR A 1 112 ? 30.213 -3.934 84.426 1.00 44.46 100 TYR A O 1
ATOM 796 N N . GLU A 1 113 ? 30.312 -6.093 84.753 1.00 43.34 101 GLU A N 1
ATOM 797 C CA . GLU A 1 113 ? 29.676 -6.382 83.491 1.00 44.29 101 GLU A CA 1
ATOM 798 C C . GLU A 1 113 ? 28.253 -5.845 83.392 1.00 44.52 101 GLU A C 1
ATOM 799 O O . GLU A 1 113 ? 27.858 -5.311 82.361 1.00 44.18 101 GLU A O 1
ATOM 805 N N . THR A 1 114 ? 27.514 -5.921 84.488 1.00 45.39 102 THR A N 1
ATOM 806 C CA . THR A 1 114 ? 26.249 -5.171 84.628 1.00 45.82 102 THR A CA 1
ATOM 807 C C . THR A 1 114 ? 26.330 -3.659 84.363 1.00 45.71 102 THR A C 1
ATOM 808 O O . THR A 1 114 ? 25.496 -3.130 83.627 1.00 45.79 102 THR A O 1
ATOM 812 N N . MET A 1 115 ? 27.331 -2.992 84.920 1.00 45.41 103 MET A N 1
ATOM 813 C CA . MET A 1 115 ? 27.492 -1.531 84.790 1.00 46.26 103 MET A CA 1
ATOM 814 C C . MET A 1 115 ? 28.150 -1.087 83.486 1.00 46.04 103 MET A C 1
ATOM 815 O O . MET A 1 115 ? 27.948 0.038 83.055 1.00 44.92 103 MET A O 1
ATOM 820 N N . GLU A 1 116 ? 28.921 -1.982 82.875 1.00 47.10 104 GLU A N 1
ATOM 821 C CA . GLU A 1 116 ? 29.731 -1.698 81.697 1.00 48.05 104 GLU A CA 1
ATOM 822 C C . GLU A 1 116 ? 29.024 -0.873 80.607 1.00 47.91 104 GLU A C 1
ATOM 823 O O . GLU A 1 116 ? 29.565 0.146 80.199 1.00 49.54 104 GLU A O 1
ATOM 829 N N . PRO A 1 117 ? 27.852 -1.269 80.104 1.00 47.20 105 PRO A N 1
ATOM 830 C CA . PRO A 1 117 ? 27.220 -0.461 79.074 1.00 46.64 105 PRO A CA 1
ATOM 831 C C . PRO A 1 117 ? 26.878 0.908 79.595 1.00 45.94 105 PRO A C 1
ATOM 832 O O . PRO A 1 117 ? 27.027 1.852 78.869 1.00 45.05 105 PRO A O 1
ATOM 836 N N . ILE A 1 118 ? 26.472 1.012 80.852 1.00 46.29 106 ILE A N 1
ATOM 837 C CA . ILE A 1 118 ? 26.151 2.324 81.434 1.00 46.40 106 ILE A CA 1
ATOM 838 C C . ILE A 1 118 ? 27.372 3.159 81.553 1.00 45.03 106 ILE A C 1
ATOM 839 O O . ILE A 1 118 ? 27.364 4.295 81.119 1.00 44.56 106 ILE A O 1
ATOM 844 N N . LEU A 1 119 ? 28.451 2.576 82.065 1.00 44.87 107 LEU A N 1
ATOM 845 C CA . LEU A 1 119 ? 29.725 3.292 82.117 1.00 44.61 107 LEU A CA 1
ATOM 846 C C . LEU A 1 119 ? 30.241 3.646 80.748 1.00 43.60 107 LEU A C 1
ATOM 847 O O . LEU A 1 119 ? 30.840 4.666 80.610 1.00 43.36 107 LEU A O 1
ATOM 852 N N . ASN A 1 120 ? 30.035 2.807 79.756 1.00 43.55 108 ASN A N 1
ATOM 853 C CA . ASN A 1 120 ? 30.562 3.079 78.422 1.00 44.53 108 ASN A CA 1
ATOM 854 C C . ASN A 1 120 ? 29.921 4.319 77.856 1.00 44.26 108 ASN A C 1
ATOM 855 O O . ASN A 1 120 ? 30.561 5.091 77.153 1.00 44.05 108 ASN A O 1
ATOM 860 N N . GLU A 1 121 ? 28.635 4.462 78.162 1.00 44.83 109 GLU A N 1
ATOM 861 C CA . GLU A 1 121 ? 27.812 5.582 77.761 1.00 46.40 109 GLU A CA 1
ATOM 862 C C . GLU A 1 121 ? 28.204 6.897 78.451 1.00 45.75 109 GLU A C 1
ATOM 863 O O . GLU A 1 121 ? 28.440 7.891 77.763 1.00 46.42 109 GLU A O 1
ATOM 869 N N . LEU A 1 122 ? 28.264 6.884 79.788 1.00 45.52 110 LEU A N 1
ATOM 870 C CA . LEU A 1 122 ? 28.703 8.007 80.607 1.00 45.23 110 LEU A CA 1
ATOM 871 C C . LEU A 1 122 ? 30.143 8.394 80.298 1.00 45.51 110 LEU A C 1
ATOM 872 O O . LEU A 1 122 ? 30.505 9.570 80.356 1.00 45.34 110 LEU A O 1
ATOM 877 N N . ASP A 1 123 ? 30.976 7.398 79.992 1.00 46.13 111 ASP A N 1
ATOM 878 C CA . ASP A 1 123 ? 32.389 7.634 79.737 1.00 46.77 111 ASP A CA 1
ATOM 879 C C . ASP A 1 123 ? 32.665 8.357 78.468 1.00 47.15 111 ASP A C 1
ATOM 880 O O . ASP A 1 123 ? 33.770 8.788 78.261 1.00 48.02 111 ASP A O 1
ATOM 885 N N . LYS A 1 124 ? 31.674 8.512 77.619 1.00 47.91 112 LYS A N 1
ATOM 886 C CA . LYS A 1 124 ? 31.868 9.251 76.386 1.00 48.84 112 LYS A CA 1
ATOM 887 C C . LYS A 1 124 ? 32.063 10.749 76.558 1.00 48.51 112 LYS A C 1
ATOM 888 O O . LYS A 1 124 ? 32.561 11.412 75.651 1.00 48.82 112 LYS A O 1
ATOM 894 N N . GLU A 1 125 ? 31.667 11.288 77.705 1.00 48.50 113 GLU A N 1
ATOM 895 C CA . GLU A 1 125 ? 31.721 12.724 77.933 1.00 48.53 113 GLU A CA 1
ATOM 896 C C . GLU A 1 125 ? 32.324 12.954 79.249 1.00 47.10 113 GLU A C 1
ATOM 897 O O . GLU A 1 125 ? 31.871 12.375 80.241 1.00 47.08 113 GLU A O 1
ATOM 903 N N . GLU A 1 126 ? 33.362 13.778 79.275 1.00 45.59 114 GLU A N 1
ATOM 904 C CA . GLU A 1 126 ? 34.089 13.997 80.508 1.00 45.39 114 GLU A CA 1
ATOM 905 C C . GLU A 1 126 ? 33.175 14.505 81.653 1.00 43.69 114 GLU A C 1
ATOM 906 O O . GLU A 1 126 ? 33.343 14.112 82.814 1.00 42.47 114 GLU A O 1
ATOM 912 N N . ILE A 1 127 ? 32.219 15.373 81.334 1.00 42.08 115 ILE A N 1
ATOM 913 C CA . ILE A 1 127 ? 31.351 15.931 82.386 1.00 42.18 115 ILE A CA 1
ATOM 914 C C . ILE A 1 127 ? 30.483 14.893 83.056 1.00 41.43 115 ILE A C 1
ATOM 915 O O . ILE A 1 127 ? 30.078 15.103 84.199 1.00 40.45 115 ILE A O 1
ATOM 920 N N . PHE A 1 128 ? 30.215 13.772 82.353 1.00 40.50 116 PHE A N 1
ATOM 921 C CA . PHE A 1 128 ? 29.367 12.708 82.905 1.00 39.90 116 PHE A CA 1
ATOM 922 C C . PHE A 1 128 ? 30.152 11.507 83.378 1.00 40.11 116 PHE A C 1
ATOM 923 O O . PHE A 1 128 ? 29.609 10.653 84.087 1.00 40.45 116 PHE A O 1
ATOM 931 N N . SER A 1 129 ? 31.421 11.438 83.026 1.00 39.91 117 SER A N 1
ATOM 932 C CA . SER A 1 129 ? 32.221 10.261 83.315 1.00 40.77 117 SER A CA 1
ATOM 933 C C . SER A 1 129 ? 32.497 10.078 84.806 1.00 41.12 117 SER A C 1
ATOM 934 O O . SER A 1 129 ? 33.089 10.948 85.410 1.00 41.65 117 SER A O 1
ATOM 937 N N . PRO A 1 130 ? 32.087 8.969 85.432 1.00 42.09 118 PRO A N 1
ATOM 938 C CA . PRO A 1 130 ? 32.300 8.839 86.871 1.00 41.97 118 PRO A CA 1
ATOM 939 C C . PRO A 1 130 ? 33.777 8.593 87.216 1.00 42.34 118 PRO A C 1
ATOM 940 O O . PRO A 1 130 ? 34.506 8.011 86.436 1.00 42.21 118 PRO A O 1
ATOM 944 N N . SER A 1 131 ? 34.209 9.075 88.371 1.00 43.53 119 SER A N 1
ATOM 945 C CA . SER A 1 131 ? 35.590 8.914 88.832 1.00 43.71 119 SER A CA 1
ATOM 946 C C . SER A 1 131 ? 35.778 7.482 89.310 1.00 44.68 119 SER A C 1
ATOM 947 O O . SER A 1 131 ? 34.819 6.733 89.432 1.00 45.51 119 SER A O 1
ATOM 950 N N . PHE A 1 132 ? 37.005 7.108 89.623 1.00 45.58 120 PHE A N 1
ATOM 951 C CA . PHE A 1 132 ? 37.269 5.819 90.241 1.00 45.80 120 PHE A CA 1
ATOM 952 C C . PHE A 1 132 ? 36.339 5.529 91.399 1.00 45.57 120 PHE A C 1
ATOM 953 O O . PHE A 1 132 ? 35.654 4.478 91.475 1.00 44.70 120 PHE A O 1
ATOM 961 N N . PHE A 1 133 ? 36.343 6.449 92.346 1.00 45.95 121 PHE A N 1
ATOM 962 C CA . PHE A 1 133 ? 35.587 6.259 93.595 1.00 45.07 121 PHE A CA 1
ATOM 963 C C . PHE A 1 133 ? 34.089 6.238 93.352 1.00 44.84 121 PHE A C 1
ATOM 964 O O . PHE A 1 133 ? 33.339 5.515 93.981 1.00 46.27 121 PHE A O 1
ATOM 972 N N . GLU A 1 134 ? 33.635 7.046 92.422 1.00 44.98 122 GLU A N 1
ATOM 973 C CA . GLU A 1 134 ? 32.252 7.003 92.032 1.00 44.53 122 GLU A CA 1
ATOM 974 C C . GLU A 1 134 ? 31.885 5.642 91.507 1.00 43.94 122 GLU A C 1
ATOM 975 O O . GLU A 1 134 ? 30.872 5.075 91.900 1.00 43.99 122 GLU A O 1
ATOM 981 N N . VAL A 1 135 ? 32.715 5.094 90.626 1.00 43.12 123 VAL A N 1
ATOM 982 C CA . VAL A 1 135 ? 32.396 3.783 90.051 1.00 42.01 123 VAL A CA 1
ATOM 983 C C . VAL A 1 135 ? 32.374 2.681 91.139 1.00 42.79 123 VAL A C 1
ATOM 984 O O . VAL A 1 135 ? 31.460 1.884 91.219 1.00 40.52 123 VAL A O 1
ATOM 988 N N . VAL A 1 136 ? 33.402 2.673 91.984 1.00 43.73 124 VAL A N 1
ATOM 989 C CA . VAL A 1 136 ? 33.522 1.649 93.008 1.00 44.30 124 VAL A CA 1
ATOM 990 C C . VAL A 1 136 ? 32.339 1.742 93.989 1.00 45.82 124 VAL A C 1
ATOM 991 O O . VAL A 1 136 ? 31.764 0.738 94.425 1.00 47.04 124 VAL A O 1
ATOM 995 N N . THR A 1 137 ? 31.982 2.961 94.339 1.00 45.94 125 THR A N 1
ATOM 996 C CA . THR A 1 137 ? 30.876 3.167 95.251 1.00 46.72 125 THR A CA 1
ATOM 997 C C . THR A 1 137 ? 29.590 2.646 94.662 1.00 46.27 125 THR A C 1
ATOM 998 O O . THR A 1 137 ? 28.803 2.019 95.344 1.00 46.80 125 THR A O 1
ATOM 1002 N N . ALA A 1 138 ? 29.363 2.932 93.392 1.00 46.96 126 ALA A N 1
ATOM 1003 C CA . ALA A 1 138 ? 28.164 2.467 92.719 1.00 46.35 126 ALA A CA 1
ATOM 1004 C C . ALA A 1 138 ? 28.170 0.936 92.613 1.00 46.66 126 ALA A C 1
ATOM 1005 O O . ALA A 1 138 ? 27.105 0.275 92.698 1.00 44.82 126 ALA A O 1
ATOM 1007 N N . MET A 1 139 ? 29.366 0.383 92.383 1.00 46.85 127 MET A N 1
ATOM 1008 C CA . MET A 1 139 ? 29.541 -1.052 92.413 1.00 49.00 127 MET A CA 1
ATOM 1009 C C . MET A 1 139 ? 29.108 -1.637 93.747 1.00 46.87 127 MET A C 1
ATOM 1010 O O . MET A 1 139 ? 28.398 -2.608 93.790 1.00 46.22 127 MET A O 1
ATOM 1015 N N . ALA A 1 140 ? 29.560 -1.045 94.853 1.00 46.53 128 ALA A N 1
ATOM 1016 C CA . ALA A 1 140 ? 29.136 -1.504 96.153 1.00 45.69 128 ALA A CA 1
ATOM 1017 C C . ALA A 1 140 ? 27.642 -1.408 96.295 1.00 45.33 128 ALA A C 1
ATOM 1018 O O . ALA A 1 140 ? 27.012 -2.359 96.676 1.00 45.93 128 ALA A O 1
ATOM 1020 N N . PHE A 1 141 ? 27.064 -0.257 95.967 1.00 46.32 129 PHE A N 1
ATOM 1021 C CA . PHE A 1 141 ? 25.612 -0.071 96.096 1.00 46.60 129 PHE A CA 1
ATOM 1022 C C . PHE A 1 141 ? 24.828 -1.093 95.312 1.00 45.64 129 PHE A C 1
ATOM 1023 O O . PHE A 1 141 ? 23.829 -1.617 95.777 1.00 45.61 129 PHE A O 1
ATOM 1031 N N . LEU A 1 142 ? 25.280 -1.352 94.102 1.00 45.85 130 LEU A N 1
ATOM 1032 C CA . LEU A 1 142 ? 24.624 -2.325 93.229 1.00 44.96 130 LEU A CA 1
ATOM 1033 C C . LEU A 1 142 ? 24.755 -3.738 93.819 1.00 45.56 130 LEU A C 1
ATOM 1034 O O . LEU A 1 142 ? 23.816 -4.511 93.859 1.00 44.63 130 LEU A O 1
ATOM 1039 N N . TYR A 1 143 ? 25.952 -4.057 94.294 1.00 45.34 131 TYR A N 1
ATOM 1040 C CA . TYR A 1 143 ? 26.219 -5.357 94.866 1.00 45.27 131 TYR A CA 1
ATOM 1041 C C . TYR A 1 143 ? 25.307 -5.604 96.086 1.00 45.12 131 TYR A C 1
ATOM 1042 O O . TYR A 1 143 ? 24.697 -6.640 96.199 1.00 44.09 131 TYR A O 1
ATOM 1051 N N . PHE A 1 144 ? 25.228 -4.623 96.976 1.00 45.38 132 PHE A N 1
ATOM 1052 C CA . PHE A 1 144 ? 24.368 -4.702 98.116 1.00 45.37 132 PHE A CA 1
ATOM 1053 C C . PHE A 1 144 ? 22.951 -4.929 97.713 1.00 45.20 132 PHE A C 1
ATOM 1054 O O . PHE A 1 144 ? 22.259 -5.659 98.392 1.00 46.07 132 PHE A O 1
ATOM 1062 N N . ALA A 1 145 ? 22.505 -4.279 96.651 1.00 45.51 133 ALA A N 1
ATOM 1063 C CA . ALA A 1 145 ? 21.173 -4.527 96.102 1.00 46.31 133 ALA A CA 1
ATOM 1064 C C . ALA A 1 145 ? 21.045 -5.959 95.519 1.00 47.40 133 ALA A C 1
ATOM 1065 O O . ALA A 1 145 ? 20.095 -6.687 95.833 1.00 48.34 133 ALA A O 1
ATOM 1067 N N . GLU A 1 146 ? 22.002 -6.385 94.692 1.00 48.17 134 GLU A N 1
ATOM 1068 C CA . GLU A 1 146 ? 21.897 -7.703 94.083 1.00 49.53 134 GLU A CA 1
ATOM 1069 C C . GLU A 1 146 ? 21.907 -8.713 95.243 1.00 49.11 134 GLU A C 1
ATOM 1070 O O . GLU A 1 146 ? 21.264 -9.746 95.163 1.00 48.85 134 GLU A O 1
ATOM 1076 N N . LYS A 1 147 ? 22.559 -8.404 96.355 1.00 48.83 135 LYS A N 1
ATOM 1077 C CA . LYS A 1 147 ? 22.627 -9.371 97.456 1.00 49.88 135 LYS A CA 1
ATOM 1078 C C . LYS A 1 147 ? 21.476 -9.246 98.450 1.00 49.90 135 LYS A C 1
ATOM 1079 O O . LYS A 1 147 ? 21.462 -9.960 99.456 1.00 49.20 135 LYS A O 1
ATOM 1085 N N . ASN A 1 148 ? 20.527 -8.341 98.207 1.00 49.34 136 ASN A N 1
ATOM 1086 C CA . ASN A 1 148 ? 19.380 -8.197 99.129 1.00 49.04 136 ASN A CA 1
ATOM 1087 C C . ASN A 1 148 ? 19.798 -7.989 100.594 1.00 47.46 136 ASN A C 1
ATOM 1088 O O . ASN A 1 148 ? 19.296 -8.621 101.492 1.00 47.36 136 ASN A O 1
ATOM 1093 N N . VAL A 1 149 ? 20.702 -7.069 100.823 1.00 47.53 137 VAL A N 1
ATOM 1094 C CA . VAL A 1 149 ? 21.155 -6.804 102.197 1.00 47.29 137 VAL A CA 1
ATOM 1095 C C . VAL A 1 149 ? 20.051 -6.099 102.987 1.00 47.00 137 VAL A C 1
ATOM 1096 O O . VAL A 1 149 ? 19.159 -5.479 102.411 1.00 46.91 137 VAL A O 1
ATOM 1100 N N . ASP A 1 150 ? 20.073 -6.256 104.298 1.00 47.24 138 ASP A N 1
ATOM 1101 C CA . ASP A 1 150 ? 19.117 -5.566 105.180 1.00 47.54 138 ASP A CA 1
ATOM 1102 C C . ASP A 1 150 ? 19.620 -4.140 105.385 1.00 47.64 138 ASP A C 1
ATOM 1103 O O . ASP A 1 150 ? 18.856 -3.190 105.409 1.00 48.19 138 ASP A O 1
ATOM 1108 N N . ILE A 1 151 ? 20.923 -4.037 105.565 1.00 47.89 139 ILE A N 1
ATOM 1109 C CA . ILE A 1 151 ? 21.549 -2.779 105.846 1.00 48.80 139 ILE A CA 1
ATOM 1110 C C . ILE A 1 151 ? 22.942 -2.680 105.282 1.00 47.57 139 ILE A C 1
ATOM 1111 O O . ILE A 1 151 ? 23.683 -3.671 105.201 1.00 47.58 139 ILE A O 1
ATOM 1116 N N . ALA A 1 152 ? 23.279 -1.473 104.845 1.00 46.84 140 ALA A N 1
ATOM 1117 C CA . ALA A 1 152 ? 24.620 -1.187 104.352 1.00 46.75 140 ALA A CA 1
ATOM 1118 C C . ALA A 1 152 ? 25.310 -0.177 105.275 1.00 46.59 140 ALA A C 1
ATOM 1119 O O . ALA A 1 152 ? 24.720 0.809 105.648 1.00 47.31 140 ALA A O 1
ATOM 1121 N N . VAL A 1 153 ? 26.550 -0.456 105.669 1.00 46.77 141 VAL A N 1
ATOM 1122 C CA . VAL A 1 153 ? 27.367 0.472 106.444 1.00 45.86 141 VAL A CA 1
ATOM 1123 C C . VAL A 1 153 ? 28.392 1.048 105.527 1.00 46.23 141 VAL A C 1
ATOM 1124 O O . VAL A 1 153 ? 29.164 0.326 104.909 1.00 46.96 141 VAL A O 1
ATOM 1128 N N . LEU A 1 154 ? 28.402 2.377 105.426 1.00 47.66 142 LEU A N 1
ATOM 1129 C CA . LEU A 1 154 ? 29.197 3.078 104.439 1.00 47.81 142 LEU A CA 1
ATOM 1130 C C . LEU A 1 154 ? 30.176 4.004 105.097 1.00 46.91 142 LEU A C 1
ATOM 1131 O O . LEU A 1 154 ? 29.802 4.943 105.767 1.00 46.04 142 LEU A O 1
ATOM 1136 N N . GLU A 1 155 ? 31.435 3.732 104.834 1.00 46.30 143 GLU A N 1
ATOM 1137 C CA . GLU A 1 155 ? 32.503 4.610 105.165 1.00 47.32 143 GLU A CA 1
ATOM 1138 C C . GLU A 1 155 ? 32.654 5.708 104.070 1.00 47.22 143 GLU A C 1
ATOM 1139 O O . GLU A 1 155 ? 32.818 5.423 102.892 1.00 47.40 143 GLU A O 1
ATOM 1145 N N . VAL A 1 156 ? 32.664 6.955 104.503 1.00 47.18 144 VAL A N 1
ATOM 1146 C CA . VAL A 1 156 ? 32.923 8.073 103.634 1.00 46.81 144 VAL A CA 1
ATOM 1147 C C . VAL A 1 156 ? 34.300 7.883 103.023 1.00 47.63 144 VAL A C 1
ATOM 1148 O O . VAL A 1 156 ? 35.269 7.473 103.716 1.00 48.04 144 VAL A O 1
ATOM 1152 N N . GLY A 1 157 ? 34.392 8.137 101.716 1.00 47.30 145 GLY A N 1
ATOM 1153 C CA . GLY A 1 157 ? 35.691 8.154 101.019 1.00 47.78 145 GLY A CA 1
ATOM 1154 C C . GLY A 1 157 ? 36.560 9.292 101.526 1.00 48.73 145 GLY A C 1
ATOM 1155 O O . GLY A 1 157 ? 37.635 9.082 102.016 1.00 48.96 145 GLY A O 1
ATOM 1156 N N . LEU A 1 158 ? 36.022 10.498 101.471 1.00 50.43 146 LEU A N 1
ATOM 1157 C CA . LEU A 1 158 ? 36.746 11.712 101.749 1.00 52.29 146 LEU A CA 1
ATOM 1158 C C . LEU A 1 158 ? 35.724 12.830 101.971 1.00 51.34 146 LEU A C 1
ATOM 1159 O O . LEU A 1 158 ? 34.762 12.945 101.201 1.00 51.93 146 LEU A O 1
ATOM 1164 N N . GLY A 1 159 ? 35.953 13.664 102.982 1.00 50.21 147 GLY A N 1
ATOM 1165 C CA . GLY A 1 159 ? 35.089 14.814 103.250 1.00 49.34 147 GLY A CA 1
ATOM 1166 C C . GLY A 1 159 ? 33.757 14.339 103.781 1.00 49.29 147 GLY A C 1
ATOM 1167 O O . GLY A 1 159 ? 33.640 13.818 104.916 1.00 48.96 147 GLY A O 1
ATOM 1168 N N . GLY A 1 160 ? 32.744 14.493 102.940 1.00 48.80 148 GLY A N 1
ATOM 1169 C CA . GLY A 1 160 ? 31.409 13.989 103.254 1.00 48.45 148 GLY A CA 1
ATOM 1170 C C . GLY A 1 160 ? 30.388 14.654 102.347 1.00 47.62 148 GLY A C 1
ATOM 1171 O O . GLY A 1 160 ? 29.681 13.972 101.619 1.00 47.07 148 GLY A O 1
ATOM 1172 N N . ARG A 1 161 ? 30.349 15.983 102.385 1.00 46.38 149 ARG A N 1
ATOM 1173 C CA . ARG A 1 161 ? 29.360 16.742 101.655 1.00 46.59 149 ARG A CA 1
ATOM 1174 C C . ARG A 1 161 ? 29.185 16.235 100.186 1.00 45.47 149 ARG A C 1
ATOM 1175 O O . ARG A 1 161 ? 28.081 15.988 99.742 1.00 43.20 149 ARG A O 1
ATOM 1183 N N . LEU A 1 162 ? 30.286 16.023 99.491 1.00 45.55 150 LEU A N 1
ATOM 1184 C CA . LEU A 1 162 ? 30.261 15.701 98.051 1.00 45.95 150 LEU A CA 1
ATOM 1185 C C . LEU A 1 162 ? 30.905 14.352 97.765 1.00 46.00 150 LEU A C 1
ATOM 1186 O O . LEU A 1 162 ? 31.310 14.069 96.619 1.00 46.03 150 LEU A O 1
ATOM 1191 N N . ASP A 1 163 ? 31.009 13.557 98.823 1.00 45.93 151 ASP A N 1
ATOM 1192 C CA . ASP A 1 163 ? 31.477 12.213 98.734 1.00 46.73 151 ASP A CA 1
ATOM 1193 C C . ASP A 1 163 ? 30.457 11.346 98.030 1.00 47.28 151 ASP A C 1
ATOM 1194 O O . ASP A 1 163 ? 29.268 11.473 98.264 1.00 47.31 151 ASP A O 1
ATOM 1199 N N . ALA A 1 164 ? 30.945 10.430 97.200 1.00 47.26 152 ALA A N 1
ATOM 1200 C CA . ALA A 1 164 ? 30.087 9.546 96.458 1.00 47.46 152 ALA A CA 1
ATOM 1201 C C . ALA A 1 164 ? 29.091 8.788 97.315 1.00 47.32 152 ALA A C 1
ATOM 1202 O O . ALA A 1 164 ? 27.994 8.502 96.866 1.00 47.86 152 ALA A O 1
ATOM 1204 N N . THR A 1 165 ? 29.464 8.447 98.543 1.00 46.87 153 THR A N 1
ATOM 1205 C CA . THR A 1 165 ? 28.567 7.759 99.456 1.00 46.56 153 THR A CA 1
ATOM 1206 C C . THR A 1 165 ? 27.413 8.610 99.960 1.00 46.81 153 THR A C 1
ATOM 1207 O O . THR A 1 165 ? 26.473 8.085 100.577 1.00 47.48 153 THR A O 1
ATOM 1211 N N . ASN A 1 166 ? 27.505 9.924 99.793 1.00 46.92 154 ASN A N 1
ATOM 1212 C CA . ASN A 1 166 ? 26.551 10.856 100.422 1.00 46.81 154 ASN A CA 1
ATOM 1213 C C . ASN A 1 166 ? 25.203 10.992 99.688 1.00 47.62 154 ASN A C 1
ATOM 1214 O O . ASN A 1 166 ? 24.426 11.915 99.940 1.00 48.39 154 ASN A O 1
ATOM 1219 N N . VAL A 1 167 ? 24.947 10.069 98.771 1.00 48.13 155 VAL A N 1
ATOM 1220 C CA . VAL A 1 167 ? 23.676 9.944 98.106 1.00 48.44 155 VAL A CA 1
ATOM 1221 C C . VAL A 1 167 ? 22.646 9.242 98.985 1.00 50.11 155 VAL A C 1
ATOM 1222 O O . VAL A 1 167 ? 21.477 9.154 98.624 1.00 49.95 155 VAL A O 1
ATOM 1226 N N . VAL A 1 168 ? 23.090 8.707 100.129 1.00 51.17 156 VAL A N 1
ATOM 1227 C CA . VAL A 1 168 ? 22.209 7.920 100.987 1.00 52.50 156 VAL A CA 1
ATOM 1228 C C . VAL A 1 168 ? 21.400 8.819 101.900 1.00 52.70 156 VAL A C 1
ATOM 1229 O O . VAL A 1 168 ? 21.752 9.977 102.110 1.00 52.85 156 VAL A O 1
ATOM 1233 N N . PHE A 1 169 ? 20.303 8.253 102.411 1.00 52.87 157 PHE A N 1
ATOM 1234 C CA . PHE A 1 169 ? 19.582 8.762 103.582 1.00 52.74 157 PHE A CA 1
ATOM 1235 C C . PHE A 1 169 ? 19.603 7.676 104.690 1.00 50.62 157 PHE A C 1
ATOM 1236 O O . PHE A 1 169 ? 18.841 6.716 104.653 1.00 49.80 157 PHE A O 1
ATOM 1244 N N . PRO A 1 170 ? 20.542 7.795 105.618 1.00 48.85 158 PRO A N 1
ATOM 1245 C CA . PRO A 1 170 ? 20.820 6.720 106.543 1.00 48.52 158 PRO A CA 1
ATOM 1246 C C . PRO A 1 170 ? 19.937 6.719 107.782 1.00 47.99 158 PRO A C 1
ATOM 1247 O O . PRO A 1 170 ? 19.180 7.653 108.021 1.00 48.03 158 PRO A O 1
ATOM 1251 N N . LEU A 1 171 ? 20.070 5.677 108.578 1.00 47.90 159 LEU A N 1
ATOM 1252 C CA . LEU A 1 171 ? 19.433 5.640 109.878 1.00 48.32 159 LEU A CA 1
ATOM 1253 C C . LEU A 1 171 ? 20.184 6.546 110.889 1.00 47.46 159 LEU A C 1
ATOM 1254 O O . LEU A 1 171 ? 19.616 7.027 111.873 1.00 46.48 159 LEU A O 1
ATOM 1259 N N . CYS A 1 172 ? 21.465 6.766 110.617 1.00 46.55 160 CYS A N 1
ATOM 1260 C CA . CYS A 1 172 ? 22.318 7.548 111.465 1.00 45.56 160 CYS A CA 1
ATOM 1261 C C . CYS A 1 172 ? 23.503 7.967 110.637 1.00 45.23 160 CYS A C 1
ATOM 1262 O O . CYS A 1 172 ? 23.951 7.226 109.772 1.00 43.75 160 CYS A O 1
ATOM 1265 N N . SER A 1 173 ? 23.979 9.179 110.900 1.00 45.68 161 SER A N 1
ATOM 1266 C CA . SER A 1 173 ? 25.193 9.754 110.303 1.00 44.86 161 SER A CA 1
ATOM 1267 C C . SER A 1 173 ? 26.156 9.961 111.460 1.00 44.21 161 SER A C 1
ATOM 1268 O O . SER A 1 173 ? 25.790 10.509 112.512 1.00 42.36 161 SER A O 1
ATOM 1271 N N . THR A 1 174 ? 27.374 9.485 111.264 1.00 43.74 162 THR A N 1
ATOM 1272 C CA . THR A 1 174 ? 28.417 9.561 112.272 1.00 43.39 162 THR A CA 1
ATOM 1273 C C . THR A 1 174 ? 29.588 10.346 111.737 1.00 43.35 162 THR A C 1
ATOM 1274 O O . THR A 1 174 ? 30.044 10.105 110.604 1.00 42.43 162 THR A O 1
ATOM 1278 N N . ILE A 1 175 ? 30.039 11.322 112.512 1.00 42.59 163 ILE A N 1
ATOM 1279 C CA . ILE A 1 175 ? 31.299 11.983 112.216 1.00 43.56 163 ILE A CA 1
ATOM 1280 C C . ILE A 1 175 ? 32.262 11.707 113.363 1.00 43.54 163 ILE A C 1
ATOM 1281 O O . ILE A 1 175 ? 32.185 12.321 114.442 1.00 42.86 163 ILE A O 1
ATOM 1286 N N . VAL A 1 176 ? 33.141 10.736 113.156 1.00 43.88 164 VAL A N 1
ATOM 1287 C CA . VAL A 1 176 ? 33.892 10.206 114.280 1.00 45.05 164 VAL A CA 1
ATOM 1288 C C . VAL A 1 176 ? 34.749 11.323 114.886 1.00 46.05 164 VAL A C 1
ATOM 1289 O O . VAL A 1 176 ? 34.652 11.612 116.086 1.00 46.23 164 VAL A O 1
ATOM 1293 N N . THR A 1 177 ? 35.580 11.940 114.028 1.00 46.55 165 THR A N 1
ATOM 1294 C CA . THR A 1 177 ? 36.369 13.118 114.359 1.00 47.78 165 THR A CA 1
ATOM 1295 C C . THR A 1 177 ? 36.454 14.125 113.223 1.00 48.18 165 THR A C 1
ATOM 1296 O O . THR A 1 177 ? 36.183 13.821 112.073 1.00 46.23 165 THR A O 1
ATOM 1300 N N . VAL A 1 178 ? 36.890 15.325 113.603 1.00 48.96 166 VAL A N 1
ATOM 1301 C CA . VAL A 1 178 ? 37.302 16.344 112.674 1.00 50.10 166 VAL A CA 1
ATOM 1302 C C . VAL A 1 178 ? 38.688 16.847 113.090 1.00 51.09 166 VAL A C 1
ATOM 1303 O O . VAL A 1 178 ? 38.813 17.575 114.080 1.00 49.83 166 VAL A O 1
ATOM 1307 N N . ASP A 1 179 ? 39.711 16.452 112.323 1.00 53.10 167 ASP A N 1
ATOM 1308 C CA . ASP A 1 179 ? 41.111 16.785 112.618 1.00 55.37 167 ASP A CA 1
ATOM 1309 C C . ASP A 1 179 ? 41.774 17.488 111.429 1.00 56.20 167 ASP A C 1
ATOM 1310 O O . ASP A 1 179 ? 41.460 17.185 110.281 1.00 56.77 167 ASP A O 1
ATOM 1315 N N . ARG A 1 180 ? 42.696 18.401 111.734 1.00 57.51 168 ARG A N 1
ATOM 1316 C CA . ARG A 1 180 ? 43.393 19.257 110.749 1.00 58.71 168 ARG A CA 1
ATOM 1317 C C . ARG A 1 180 ? 44.383 18.406 109.982 1.00 59.10 168 ARG A C 1
ATOM 1318 O O . ARG A 1 180 ? 44.597 17.258 110.349 1.00 59.65 168 ARG A O 1
ATOM 1326 N N . TYR A 1 188 ? 43.088 24.082 105.063 1.00 58.14 176 TYR A N 1
ATOM 1327 C CA . TYR A 1 188 ? 41.774 24.350 105.619 1.00 58.17 176 TYR A CA 1
ATOM 1328 C C . TYR A 1 188 ? 41.758 24.561 107.131 1.00 57.51 176 TYR A C 1
ATOM 1329 O O . TYR A 1 188 ? 42.544 23.963 107.863 1.00 57.84 176 TYR A O 1
ATOM 1338 N N . THR A 1 189 ? 40.844 25.409 107.596 1.00 56.29 177 THR A N 1
ATOM 1339 C CA . THR A 1 189 ? 40.583 25.538 109.028 1.00 55.42 177 THR A CA 1
ATOM 1340 C C . THR A 1 189 ? 39.749 24.349 109.473 1.00 54.57 177 THR A C 1
ATOM 1341 O O . THR A 1 189 ? 39.073 23.711 108.667 1.00 54.19 177 THR A O 1
ATOM 1345 N N . ILE A 1 190 ? 39.779 24.069 110.768 1.00 53.70 178 ILE A N 1
ATOM 1346 C CA . ILE A 1 190 ? 38.881 23.084 111.357 1.00 52.77 178 ILE A CA 1
ATOM 1347 C C . ILE A 1 190 ? 37.435 23.322 110.974 1.00 51.98 178 ILE A C 1
ATOM 1348 O O . ILE A 1 190 ? 36.683 22.384 110.736 1.00 51.80 178 ILE A O 1
ATOM 1353 N N . GLU A 1 191 ? 37.050 24.576 110.924 1.00 51.19 179 GLU A N 1
ATOM 1354 C CA . GLU A 1 191 ? 35.685 24.942 110.669 1.00 50.83 179 GLU A CA 1
ATOM 1355 C C . GLU A 1 191 ? 35.307 24.558 109.244 1.00 49.67 179 GLU A C 1
ATOM 1356 O O . GLU A 1 191 ? 34.221 24.022 109.023 1.00 48.63 179 GLU A O 1
ATOM 1362 N N . GLN A 1 192 ? 36.223 24.751 108.296 1.00 48.78 180 GLN A N 1
ATOM 1363 C CA . GLN A 1 192 ? 35.991 24.335 106.895 1.00 48.59 180 GLN A CA 1
ATOM 1364 C C . GLN A 1 192 ? 35.890 22.834 106.712 1.00 47.71 180 GLN A C 1
ATOM 1365 O O . GLN A 1 192 ? 35.005 22.322 106.023 1.00 46.46 180 GLN A O 1
ATOM 1371 N N . ILE A 1 193 ? 36.842 22.141 107.320 1.00 47.79 181 ILE A N 1
ATOM 1372 C CA . ILE A 1 193 ? 36.849 20.679 107.337 1.00 48.02 181 ILE A CA 1
ATOM 1373 C C . ILE A 1 193 ? 35.563 20.155 107.996 1.00 47.82 181 ILE A C 1
ATOM 1374 O O . ILE A 1 193 ? 34.870 19.309 107.459 1.00 46.83 181 ILE A O 1
ATOM 1379 N N . ALA A 1 194 ? 35.279 20.674 109.181 1.00 47.99 182 ALA A N 1
ATOM 1380 C CA . ALA A 1 194 ? 34.038 20.383 109.897 1.00 48.45 182 ALA A CA 1
ATOM 1381 C C . ALA A 1 194 ? 32.819 20.598 109.025 1.00 48.41 182 ALA A C 1
ATOM 1382 O O . ALA A 1 194 ? 31.886 19.825 109.080 1.00 48.95 182 ALA A O 1
ATOM 1384 N N . TRP A 1 195 ? 32.822 21.630 108.214 1.00 48.45 183 TRP A N 1
ATOM 1385 C CA . TRP A 1 195 ? 31.676 21.887 107.366 1.00 49.25 183 TRP A CA 1
ATOM 1386 C C . TRP A 1 195 ? 31.486 20.838 106.273 1.00 48.62 183 TRP A C 1
ATOM 1387 O O . TRP A 1 195 ? 30.395 20.311 106.088 1.00 48.06 183 TRP A O 1
ATOM 1398 N N . GLU A 1 196 ? 32.562 20.543 105.557 1.00 48.84 184 GLU A N 1
ATOM 1399 C CA . GLU A 1 196 ? 32.577 19.476 104.540 1.00 48.57 184 GLU A CA 1
ATOM 1400 C C . GLU A 1 196 ? 32.029 18.152 105.105 1.00 47.59 184 GLU A C 1
ATOM 1401 O O . GLU A 1 196 ? 31.165 17.501 104.512 1.00 45.70 184 GLU A O 1
ATOM 1407 N N . LYS A 1 197 ? 32.510 17.792 106.287 1.00 47.32 185 LYS A N 1
ATOM 1408 C CA . LYS A 1 197 ? 32.065 16.591 106.964 1.00 47.67 185 LYS A CA 1
ATOM 1409 C C . LYS A 1 197 ? 30.595 16.619 107.414 1.00 47.30 185 LYS A C 1
ATOM 1410 O O . LYS A 1 197 ? 29.918 15.595 107.394 1.00 46.61 185 LYS A O 1
ATOM 1416 N N . SER A 1 198 ? 30.095 17.768 107.846 1.00 47.04 186 SER A N 1
ATOM 1417 C CA . SER A 1 198 ? 28.713 17.803 108.244 1.00 47.39 186 SER A CA 1
ATOM 1418 C C . SER A 1 198 ? 27.736 17.828 107.076 1.00 47.33 186 SER A C 1
ATOM 1419 O O . SER A 1 198 ? 26.538 17.864 107.334 1.00 48.41 186 SER A O 1
ATOM 1422 N N . GLY A 1 199 ? 28.219 17.748 105.824 1.00 47.53 187 GLY A N 1
ATOM 1423 C CA . GLY A 1 199 ? 27.352 17.487 104.651 1.00 47.07 187 GLY A CA 1
ATOM 1424 C C . GLY A 1 199 ? 26.674 16.124 104.594 1.00 47.50 187 GLY A C 1
ATOM 1425 O O . GLY A 1 199 ? 25.763 15.914 103.776 1.00 48.25 187 GLY A O 1
ATOM 1426 N N . ILE A 1 200 ? 27.133 15.175 105.426 1.00 47.40 188 ILE A N 1
ATOM 1427 C CA . ILE A 1 200 ? 26.448 13.879 105.628 1.00 47.23 188 ILE A CA 1
ATOM 1428 C C . ILE A 1 200 ? 25.347 13.909 106.686 1.00 47.34 188 ILE A C 1
ATOM 1429 O O . ILE A 1 200 ? 24.705 12.887 106.922 1.00 47.83 188 ILE A O 1
ATOM 1434 N N . ILE A 1 201 ? 25.152 15.050 107.343 1.00 47.08 189 ILE A N 1
ATOM 1435 C CA . ILE A 1 201 ? 23.995 15.250 108.225 1.00 47.78 189 ILE A CA 1
ATOM 1436 C C . ILE A 1 201 ? 22.737 15.449 107.377 1.00 47.91 189 ILE A C 1
ATOM 1437 O O . ILE A 1 201 ? 22.708 16.322 106.512 1.00 47.47 189 ILE A O 1
ATOM 1442 N N . LYS A 1 202 ? 21.710 14.637 107.671 1.00 47.96 190 LYS A N 1
ATOM 1443 C CA . LYS A 1 202 ? 20.509 14.538 106.860 1.00 47.57 190 LYS A CA 1
ATOM 1444 C C . LYS A 1 202 ? 19.288 14.841 107.714 1.00 48.20 190 LYS A C 1
ATOM 1445 O O . LYS A 1 202 ? 19.303 14.643 108.936 1.00 48.29 190 LYS A O 1
ATOM 1451 N N . GLU A 1 203 ? 18.238 15.328 107.063 1.00 47.92 191 GLU A N 1
ATOM 1452 C CA . GLU A 1 203 ? 17.053 15.824 107.746 1.00 48.18 191 GLU A CA 1
ATOM 1453 C C . GLU A 1 203 ? 16.460 14.807 108.706 1.00 47.35 191 GLU A C 1
ATOM 1454 O O . GLU A 1 203 ? 16.106 13.719 108.319 1.00 46.99 191 GLU A O 1
ATOM 1460 N N . ARG A 1 204 ? 16.368 15.180 109.971 1.00 47.50 192 ARG A N 1
ATOM 1461 C CA . ARG A 1 204 ? 15.788 14.315 110.986 1.00 47.81 192 ARG A CA 1
ATOM 1462 C C . ARG A 1 204 ? 16.620 13.089 111.306 1.00 47.02 192 ARG A C 1
ATOM 1463 O O . ARG A 1 204 ? 16.280 12.359 112.204 1.00 47.04 192 ARG A O 1
ATOM 1471 N N . VAL A 1 205 ? 17.727 12.883 110.613 1.00 46.72 193 VAL A N 1
ATOM 1472 C CA . VAL A 1 205 ? 18.549 11.714 110.842 1.00 46.08 193 VAL A CA 1
ATOM 1473 C C . VAL A 1 205 ? 19.489 12.098 111.938 1.00 45.91 193 VAL A C 1
ATOM 1474 O O . VAL A 1 205 ? 20.144 13.114 111.857 1.00 45.03 193 VAL A O 1
ATOM 1478 N N . PRO A 1 206 ? 19.588 11.291 112.972 1.00 46.75 194 PRO A N 1
ATOM 1479 C CA . PRO A 1 206 ? 20.517 11.632 114.055 1.00 46.81 194 PRO A CA 1
ATOM 1480 C C . PRO A 1 206 ? 21.963 11.719 113.585 1.00 46.32 194 PRO A C 1
ATOM 1481 O O . PRO A 1 206 ? 22.331 11.182 112.522 1.00 46.19 194 PRO A O 1
ATOM 1485 N N . LEU A 1 207 ? 22.759 12.431 114.378 1.00 45.62 195 LEU A N 1
ATOM 1486 C CA . LEU A 1 207 ? 24.201 12.538 114.171 1.00 44.64 195 LEU A CA 1
ATOM 1487 C C . LEU A 1 207 ? 24.899 12.074 115.451 1.00 44.02 195 LEU A C 1
ATOM 1488 O O . LEU A 1 207 ? 24.531 12.510 116.574 1.00 42.82 195 LEU A O 1
ATOM 1493 N N . VAL A 1 208 ? 25.920 11.241 115.270 1.00 42.54 196 VAL A N 1
ATOM 1494 C CA . VAL A 1 208 ? 26.814 10.859 116.360 1.00 42.17 196 VAL A CA 1
ATOM 1495 C C . VAL A 1 208 ? 28.239 11.316 116.089 1.00 41.93 196 VAL A C 1
ATOM 1496 O O . VAL A 1 208 ? 28.759 11.115 115.000 1.00 42.79 196 VAL A O 1
ATOM 1500 N N . THR A 1 209 ? 28.872 11.931 117.086 1.00 42.39 197 THR A N 1
ATOM 1501 C CA . THR A 1 209 ? 30.273 12.342 116.969 1.00 41.99 197 THR A CA 1
ATOM 1502 C C . THR A 1 209 ? 31.183 12.054 118.174 1.00 42.50 197 THR A C 1
ATOM 1503 O O . THR A 1 209 ? 30.790 12.164 119.360 1.00 41.90 197 THR A O 1
ATOM 1507 N N . GLY A 1 210 ? 32.417 11.675 117.828 1.00 43.18 198 GLY A N 1
ATOM 1508 C CA . GLY A 1 210 ? 33.498 11.489 118.795 1.00 44.09 198 GLY A CA 1
ATOM 1509 C C . GLY A 1 210 ? 34.361 12.719 118.914 1.00 44.93 198 GLY A C 1
ATOM 1510 O O . GLY A 1 210 ? 35.440 12.667 119.494 1.00 45.62 198 GLY A O 1
ATOM 1511 N N . GLU A 1 211 ? 33.870 13.846 118.395 1.00 45.50 199 GLU A N 1
ATOM 1512 C CA . GLU A 1 211 ? 34.660 15.067 118.314 1.00 45.12 199 GLU A CA 1
ATOM 1513 C C . GLU A 1 211 ? 34.446 15.869 119.585 1.00 45.71 199 GLU A C 1
ATOM 1514 O O . GLU A 1 211 ? 33.347 15.852 120.171 1.00 45.83 199 GLU A O 1
ATOM 1520 N N . ARG A 1 212 ? 35.532 16.515 120.014 1.00 45.83 200 ARG A N 1
ATOM 1521 C CA . ARG A 1 212 ? 35.555 17.365 121.174 1.00 47.01 200 ARG A CA 1
ATOM 1522 C C . ARG A 1 212 ? 35.992 18.815 120.889 1.00 46.78 200 ARG A C 1
ATOM 1523 O O . ARG A 1 212 ? 35.752 19.675 121.719 1.00 45.73 200 ARG A O 1
ATOM 1531 N N . LYS A 1 213 ? 36.615 19.111 119.746 1.00 46.95 201 LYS A N 1
ATOM 1532 C CA . LYS A 1 213 ? 36.936 20.535 119.446 1.00 47.23 201 LYS A CA 1
ATOM 1533 C C . LYS A 1 213 ? 35.697 21.406 119.254 1.00 47.47 201 LYS A C 1
ATOM 1534 O O . LYS A 1 213 ? 34.854 21.158 118.406 1.00 46.84 201 LYS A O 1
ATOM 1540 N N . ARG A 1 214 ? 35.641 22.444 120.053 1.00 48.52 202 ARG A N 1
ATOM 1541 C CA . ARG A 1 214 ? 34.554 23.395 120.062 1.00 49.82 202 ARG A CA 1
ATOM 1542 C C . ARG A 1 214 ? 34.193 23.897 118.664 1.00 49.52 202 ARG A C 1
ATOM 1543 O O . ARG A 1 214 ? 33.022 23.991 118.311 1.00 48.86 202 ARG A O 1
ATOM 1551 N N . GLU A 1 215 ? 35.224 24.238 117.897 1.00 49.83 203 GLU A N 1
ATOM 1552 C CA . GLU A 1 215 ? 35.087 24.825 116.557 1.00 50.36 203 GLU A CA 1
ATOM 1553 C C . GLU A 1 215 ? 34.334 23.893 115.655 1.00 49.85 203 GLU A C 1
ATOM 1554 O O . GLU A 1 215 ? 33.485 24.305 114.860 1.00 49.66 203 GLU A O 1
ATOM 1560 N N . ALA A 1 216 ? 34.711 22.624 115.779 1.00 49.29 204 ALA A N 1
ATOM 1561 C CA . ALA A 1 216 ? 34.159 21.552 114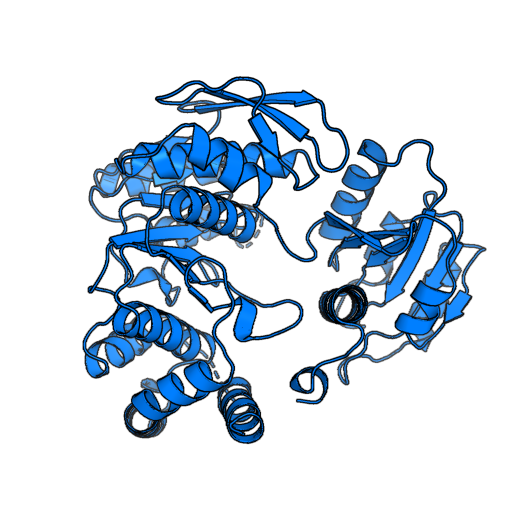.987 1.00 48.61 204 ALA A CA 1
ATOM 1562 C C . ALA A 1 216 ? 32.705 21.256 115.392 1.00 48.06 204 ALA A C 1
ATOM 1563 O O . ALA A 1 216 ? 31.831 21.093 114.521 1.00 47.15 204 ALA A O 1
ATOM 1565 N N . LEU A 1 217 ? 32.456 21.197 116.707 1.00 47.35 205 LEU A N 1
ATOM 1566 C CA . LEU A 1 217 ? 31.132 20.854 117.224 1.00 46.99 205 LEU A CA 1
ATOM 1567 C C . LEU A 1 217 ? 30.141 21.964 116.908 1.00 46.68 205 LEU A C 1
ATOM 1568 O O . LEU A 1 217 ? 29.000 21.691 116.554 1.00 46.58 205 LEU A O 1
ATOM 1573 N N . LYS A 1 218 ? 30.596 23.211 117.004 1.00 46.98 206 LYS A N 1
ATOM 1574 C CA . LYS A 1 218 ? 29.769 24.379 116.664 1.00 47.12 206 LYS A CA 1
ATOM 1575 C C . LYS A 1 218 ? 29.161 24.246 115.249 1.00 45.98 206 LYS A C 1
ATOM 1576 O O . LYS A 1 218 ? 27.972 24.468 115.038 1.00 44.82 206 LYS A O 1
ATOM 1582 N N . VAL A 1 219 ? 29.971 23.832 114.291 1.00 45.52 207 VAL A N 1
ATOM 1583 C CA . VAL A 1 219 ? 29.468 23.655 112.939 1.00 45.51 207 VAL A CA 1
ATOM 1584 C C . VAL A 1 219 ? 28.408 22.549 112.901 1.00 45.62 207 VAL A C 1
ATOM 1585 O O . VAL A 1 219 ? 27.302 22.744 112.391 1.00 45.09 207 VAL A O 1
ATOM 1589 N N . MET A 1 220 ? 28.763 21.389 113.444 1.00 46.01 208 MET A N 1
ATOM 1590 C CA . MET A 1 220 ? 27.874 20.236 113.442 1.00 46.69 208 MET A CA 1
ATOM 1591 C C . MET A 1 220 ? 26.594 20.544 114.194 1.00 46.21 208 MET A C 1
ATOM 1592 O O . MET A 1 220 ? 25.528 20.126 113.770 1.00 46.97 208 MET A O 1
ATOM 1597 N N . GLU A 1 221 ? 26.697 21.269 115.305 1.00 45.29 209 GLU A N 1
ATOM 1598 C CA . GLU A 1 221 ? 25.527 21.703 116.051 1.00 45.32 209 GLU A CA 1
ATOM 1599 C C . GLU A 1 221 ? 24.605 22.526 115.183 1.00 45.16 209 GLU A C 1
ATOM 1600 O O . GLU A 1 221 ? 23.398 22.309 115.182 1.00 45.38 209 GLU A O 1
ATOM 1606 N N . ASP A 1 222 ? 25.187 23.497 114.475 1.00 44.86 210 ASP A N 1
ATOM 1607 C CA . ASP A 1 222 ? 24.422 24.382 113.619 1.00 44.64 210 ASP A CA 1
ATOM 1608 C C . ASP A 1 222 ? 23.736 23.601 112.500 1.00 43.81 210 ASP A C 1
ATOM 1609 O O . ASP A 1 222 ? 22.557 23.804 112.247 1.00 43.11 210 ASP A O 1
ATOM 1614 N N . VAL A 1 223 ? 24.456 22.692 111.856 1.00 43.12 211 VAL A N 1
ATOM 1615 C CA . VAL A 1 223 ? 23.840 21.875 110.787 1.00 43.52 211 VAL A CA 1
ATOM 1616 C C . VAL A 1 223 ? 22.729 20.934 111.268 1.00 43.89 211 VAL A C 1
ATOM 1617 O O . VAL A 1 223 ? 21.633 20.928 110.700 1.00 43.14 211 VAL A O 1
ATOM 1621 N N . ALA A 1 224 ? 23.010 20.182 112.328 1.00 45.40 212 ALA A N 1
ATOM 1622 C CA . ALA A 1 224 ? 22.018 19.288 112.952 1.00 46.74 212 ALA A CA 1
ATOM 1623 C C . ALA A 1 224 ? 20.790 20.040 113.459 1.00 47.70 212 ALA A C 1
ATOM 1624 O O . ALA A 1 224 ? 19.666 19.612 113.239 1.00 48.29 212 ALA A O 1
ATOM 1626 N N . ARG A 1 225 ? 20.998 21.152 114.144 1.00 48.60 213 ARG A N 1
ATOM 1627 C CA . ARG A 1 225 ? 19.881 21.950 114.617 1.00 49.31 213 ARG A CA 1
ATOM 1628 C C . ARG A 1 225 ? 19.025 22.391 113.427 1.00 49.50 213 ARG A C 1
ATOM 1629 O O . ARG A 1 225 ? 17.815 22.355 113.498 1.00 48.93 213 ARG A O 1
ATOM 1637 N N . LYS A 1 226 ? 19.672 22.805 112.341 1.00 50.41 214 LYS A N 1
ATOM 1638 C CA . LYS A 1 226 ? 18.987 23.174 111.099 1.00 51.36 214 LYS A CA 1
ATOM 1639 C C . LYS A 1 226 ? 18.253 22.008 110.488 1.00 50.76 214 LYS A C 1
ATOM 1640 O O . LYS A 1 226 ? 17.125 22.168 110.058 1.00 50.47 214 LYS A O 1
ATOM 1646 N N . LYS A 1 227 ? 18.915 20.846 110.421 1.00 50.60 215 LYS A N 1
ATOM 1647 C CA . LYS A 1 227 ? 18.313 19.610 109.858 1.00 50.10 215 LYS A CA 1
ATOM 1648 C C . LYS A 1 227 ? 17.330 18.874 110.814 1.00 49.83 215 LYS A C 1
ATOM 1649 O O . LYS A 1 227 ? 16.771 17.814 110.469 1.00 49.79 215 LYS A O 1
ATOM 1655 N N . SER A 1 228 ? 17.127 19.436 112.006 1.00 49.32 216 SER A N 1
ATOM 1656 C CA . SER A 1 228 ? 16.307 18.817 113.048 1.00 49.09 216 SER A CA 1
ATOM 1657 C C . SER A 1 228 ? 16.794 17.391 113.369 1.00 49.19 216 SER A C 1
ATOM 1658 O O . SER A 1 228 ? 16.005 16.462 113.600 1.00 49.89 216 SER A O 1
ATOM 1661 N N . SER A 1 229 ? 18.117 17.251 113.381 1.00 49.26 217 SER A N 1
ATOM 1662 C CA . SER A 1 229 ? 18.809 16.004 113.675 1.00 48.80 217 SER A CA 1
ATOM 1663 C C . SER A 1 229 ? 19.236 15.994 115.122 1.00 49.12 217 SER A C 1
ATOM 1664 O O . SER A 1 229 ? 19.919 16.906 115.595 1.00 49.13 217 SER A O 1
ATOM 1667 N N . ARG A 1 230 ? 18.862 14.948 115.828 1.00 49.38 218 ARG A N 1
ATOM 1668 C CA . ARG A 1 230 ? 19.360 14.765 117.165 1.00 50.01 218 ARG A CA 1
ATOM 1669 C C . ARG A 1 230 ? 20.846 14.404 117.109 1.00 48.98 218 ARG A C 1
ATOM 1670 O O . ARG A 1 230 ? 21.243 13.471 116.430 1.00 49.37 218 ARG A O 1
ATOM 1678 N N . MET A 1 231 ? 21.641 15.148 117.866 1.00 48.21 219 MET A N 1
ATOM 1679 C CA . MET A 1 231 ? 23.091 15.023 117.899 1.00 47.87 219 MET A CA 1
ATOM 1680 C C . MET A 1 231 ? 23.594 14.400 119.204 1.00 46.89 219 MET A C 1
ATOM 1681 O O . MET A 1 231 ? 23.208 14.824 120.310 1.00 45.51 219 MET A O 1
ATOM 1686 N N . TYR A 1 232 ? 24.485 13.428 119.087 1.00 45.84 220 TYR A N 1
ATOM 1687 C CA . TYR A 1 232 ? 25.069 12.839 120.277 1.00 45.51 220 TYR A CA 1
ATOM 1688 C C . TYR A 1 232 ? 26.557 12.985 120.216 1.00 45.16 220 TYR A C 1
ATOM 1689 O O . TYR A 1 232 ? 27.182 12.699 119.189 1.00 45.20 220 TYR A O 1
ATOM 1698 N N . VAL A 1 233 ? 27.124 13.376 121.331 1.00 44.90 221 VAL A N 1
ATOM 1699 C CA . VAL A 1 233 ? 28.487 13.827 121.379 1.00 45.54 221 VAL A CA 1
ATOM 1700 C C . VAL A 1 233 ? 29.206 13.099 122.487 1.00 45.49 221 VAL A C 1
ATOM 1701 O O . VAL A 1 233 ? 28.727 13.047 123.610 1.00 44.75 221 VAL A O 1
ATOM 1705 N N . ILE A 1 234 ? 30.377 12.577 122.200 1.00 45.94 222 ILE A N 1
ATOM 1706 C CA . ILE A 1 234 ? 31.138 11.859 123.224 1.00 47.53 222 ILE A CA 1
ATOM 1707 C C . ILE A 1 234 ? 31.331 12.689 124.491 1.00 47.92 222 ILE A C 1
ATOM 1708 O O . ILE A 1 234 ? 31.497 13.902 124.416 1.00 48.33 222 ILE A O 1
ATOM 1713 N N . ASP A 1 235 ? 31.327 12.034 125.648 1.00 48.86 223 ASP A N 1
ATOM 1714 C CA . ASP A 1 235 ? 31.387 12.707 126.965 1.00 49.41 223 ASP A CA 1
ATOM 1715 C C . ASP A 1 235 ? 30.175 13.544 127.330 1.00 49.91 223 ASP A C 1
ATOM 1716 O O . ASP A 1 235 ? 29.968 13.792 128.505 1.00 48.89 223 ASP A O 1
ATOM 1721 N N . LYS A 1 236 ? 29.415 14.006 126.339 1.00 50.41 224 LYS A N 1
ATOM 1722 C CA . LYS A 1 236 ? 28.085 14.553 126.569 1.00 51.12 224 LYS A CA 1
ATOM 1723 C C . LYS A 1 236 ? 27.047 13.423 126.596 1.00 50.13 224 LYS A C 1
ATOM 1724 O O . LYS A 1 236 ? 26.575 13.061 127.639 1.00 50.04 224 LYS A O 1
ATOM 1730 N N . ASP A 1 237 ? 26.713 12.857 125.449 1.00 49.46 225 ASP A N 1
ATOM 1731 C CA . ASP A 1 237 ? 25.613 11.914 125.363 1.00 49.06 225 ASP A CA 1
ATOM 1732 C C . ASP A 1 237 ? 26.023 10.459 125.536 1.00 49.15 225 ASP A C 1
ATOM 1733 O O . ASP A 1 237 ? 25.167 9.560 125.662 1.00 49.76 225 ASP A O 1
ATOM 1738 N N . PHE A 1 238 ? 27.320 10.211 125.509 1.00 48.73 226 PHE A N 1
ATOM 1739 C CA . PHE A 1 238 ? 27.826 8.910 125.837 1.00 48.18 226 PHE A CA 1
ATOM 1740 C C . PHE A 1 238 ? 29.278 9.007 126.186 1.00 48.23 226 PHE A C 1
ATOM 1741 O O . PHE A 1 238 ? 29.931 9.998 125.903 1.00 48.57 226 PHE A O 1
ATOM 1749 N N . SER A 1 239 ? 29.795 7.937 126.763 1.00 48.25 227 SER A N 1
ATOM 1750 C CA . SER A 1 239 ? 31.181 7.901 127.179 1.00 48.20 227 SER A CA 1
ATOM 1751 C C . SER A 1 239 ? 31.694 6.455 127.271 1.00 47.94 227 SER A C 1
ATOM 1752 O O . SER A 1 239 ? 30.907 5.495 127.266 1.00 47.87 227 SER A O 1
ATOM 1755 N N . VAL A 1 240 ? 33.016 6.324 127.373 1.00 47.28 228 VAL A N 1
ATOM 1756 C CA . VAL A 1 240 ? 33.682 5.036 127.596 1.00 46.79 228 VAL A CA 1
ATOM 1757 C C . VAL A 1 240 ? 34.702 5.185 128.720 1.00 46.42 228 VAL A C 1
ATOM 1758 O O . VAL A 1 240 ? 35.276 6.246 128.916 1.00 44.73 228 VAL A O 1
ATOM 1762 N N . LYS A 1 241 ? 34.912 4.117 129.469 1.00 46.80 229 LYS A N 1
ATOM 1763 C CA . LYS A 1 241 ? 35.871 4.158 130.566 1.00 47.25 229 LYS A CA 1
ATOM 1764 C C . LYS A 1 241 ? 36.785 2.962 130.338 1.00 47.43 229 LYS A C 1
ATOM 1765 O O . LYS A 1 241 ? 36.327 1.836 130.262 1.00 46.94 229 LYS A O 1
ATOM 1768 N N . VAL A 1 242 ? 38.067 3.238 130.139 1.00 48.03 230 VAL A N 1
ATOM 1769 C CA . VAL A 1 242 ? 39.049 2.202 129.912 1.00 48.51 230 VAL A CA 1
ATOM 1770 C C . VAL A 1 242 ? 39.229 1.474 131.233 1.00 48.60 230 VAL A C 1
ATOM 1771 O O . VAL A 1 242 ? 39.576 2.086 132.222 1.00 48.56 230 VAL A O 1
ATOM 1775 N N . LYS A 1 243 ? 38.966 0.173 131.253 1.00 49.35 231 LYS A N 1
ATOM 1776 C CA . LYS A 1 243 ? 39.190 -0.642 132.454 1.00 49.96 231 LYS A CA 1
ATOM 1777 C C . LYS A 1 243 ? 40.603 -1.200 132.415 1.00 49.62 231 LYS A C 1
ATOM 1778 O O . LYS A 1 243 ? 41.245 -1.264 133.447 1.00 49.79 231 LYS A O 1
ATOM 1784 N N . SER A 1 244 ? 41.075 -1.619 131.232 1.00 49.67 232 SER A N 1
ATOM 1785 C CA . SER A 1 244 ? 42.468 -2.029 131.049 1.00 49.78 232 SER A CA 1
ATOM 1786 C C . SER A 1 244 ? 42.825 -2.323 129.603 1.00 50.01 232 SER A C 1
ATOM 1787 O O . SER A 1 244 ? 42.075 -2.928 128.871 1.00 49.70 232 SER A O 1
ATOM 1790 N N . LEU A 1 245 ? 44.011 -1.881 129.223 1.00 50.72 233 LEU A N 1
ATOM 1791 C CA . LEU A 1 245 ? 44.574 -2.127 127.930 1.00 51.07 233 LEU A CA 1
ATOM 1792 C C . LEU A 1 245 ? 45.502 -3.322 128.049 1.00 51.16 233 LEU A C 1
ATOM 1793 O O . LEU A 1 245 ? 46.346 -3.373 128.911 1.00 51.62 233 LEU A O 1
ATOM 1798 N N . LYS A 1 246 ? 45.333 -4.291 127.177 1.00 51.88 234 LYS A N 1
ATOM 1799 C CA . LYS A 1 246 ? 46.116 -5.496 127.211 1.00 51.79 234 LYS A CA 1
ATOM 1800 C C . LYS A 1 246 ? 45.994 -6.017 125.820 1.00 51.14 234 LYS A C 1
ATOM 1801 O O . LYS A 1 246 ? 44.896 -6.059 125.304 1.00 49.68 234 LYS A O 1
ATOM 1807 N N . LEU A 1 247 ? 47.109 -6.400 125.221 1.00 51.25 235 LEU A N 1
ATOM 1808 C CA . LEU A 1 247 ? 47.114 -6.843 123.837 1.00 52.21 235 LEU A CA 1
ATOM 1809 C C . LEU A 1 247 ? 45.970 -7.809 123.575 1.00 52.02 235 LEU A C 1
ATOM 1810 O O . LEU A 1 247 ? 45.819 -8.776 124.313 1.00 52.63 235 LEU A O 1
ATOM 1815 N N . HIS A 1 248 ? 45.178 -7.527 122.545 1.00 51.78 236 HIS A N 1
ATOM 1816 C CA . HIS A 1 248 ? 43.998 -8.341 122.128 1.00 52.36 236 HIS A CA 1
ATOM 1817 C C . HIS A 1 248 ? 42.890 -8.508 123.180 1.00 51.81 236 HIS A C 1
ATOM 1818 O O . HIS A 1 248 ? 42.017 -9.347 123.044 1.00 51.03 236 HIS A O 1
ATOM 1825 N N . GLU A 1 249 ? 42.919 -7.715 124.228 1.00 51.94 237 GLU A N 1
ATOM 1826 C CA . GLU A 1 249 ? 42.002 -7.925 125.319 1.00 52.19 237 GLU A CA 1
ATOM 1827 C C . GLU A 1 249 ? 41.855 -6.618 126.064 1.00 50.90 237 GLU A C 1
ATOM 1828 O O . GLU A 1 249 ? 42.177 -6.525 127.222 1.00 50.84 237 GLU A O 1
ATOM 1834 N N . ASN A 1 250 ? 41.349 -5.610 125.356 1.00 49.85 238 ASN A N 1
ATOM 1835 C CA . ASN A 1 250 ? 41.247 -4.255 125.867 1.00 48.94 238 ASN A CA 1
ATOM 1836 C C . ASN A 1 250 ? 39.859 -4.006 126.392 1.00 48.77 238 ASN A C 1
ATOM 1837 O O . ASN A 1 250 ? 38.887 -4.028 125.670 1.00 47.35 238 ASN A O 1
ATOM 1842 N N . ARG A 1 251 ? 39.801 -3.731 127.676 1.00 48.90 239 ARG A N 1
ATOM 1843 C CA . ARG A 1 251 ? 38.590 -3.858 128.429 1.00 50.25 239 ARG A CA 1
ATOM 1844 C C . ARG A 1 251 ? 38.085 -2.461 128.830 1.00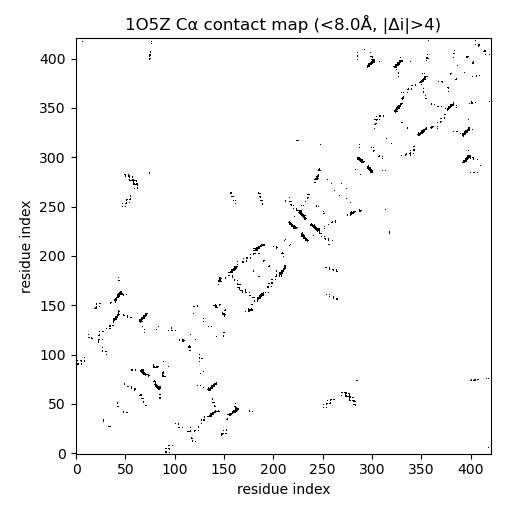 48.85 239 ARG A C 1
ATOM 1845 O O . ARG A 1 251 ? 38.855 -1.608 129.270 1.00 49.28 239 ARG A O 1
ATOM 1853 N N . PHE A 1 252 ? 36.791 -2.223 128.619 1.00 48.26 240 PHE A N 1
ATOM 1854 C CA . PHE A 1 252 ? 36.155 -0.936 128.915 1.00 46.49 240 PHE A CA 1
ATOM 1855 C C . PHE A 1 252 ? 34.660 -1.047 129.262 1.00 45.46 240 PHE A C 1
ATOM 1856 O O . PHE A 1 252 ? 34.012 -2.043 128.944 1.00 44.27 240 PHE A O 1
ATOM 1864 N N . ASP A 1 253 ? 34.151 -0.018 129.955 1.00 44.96 241 ASP A N 1
ATOM 1865 C CA . ASP A 1 253 ? 32.709 0.191 130.159 1.00 44.37 241 ASP A CA 1
ATOM 1866 C C . ASP A 1 253 ? 32.190 1.209 129.143 1.00 44.11 241 ASP A C 1
ATOM 1867 O O . ASP A 1 253 ? 32.935 2.090 128.717 1.00 43.99 241 ASP A O 1
ATOM 1872 N N . TYR A 1 254 ? 30.924 1.076 128.757 1.00 44.26 242 TYR A N 1
ATOM 1873 C CA . TYR A 1 254 ? 30.239 2.040 127.893 1.00 44.66 242 TYR A CA 1
ATOM 1874 C C . TYR A 1 254 ? 28.996 2.577 128.611 1.00 45.12 242 TYR A C 1
ATOM 1875 O O . TYR A 1 254 ? 28.303 1.799 129.258 1.00 44.94 242 TYR A O 1
ATOM 1884 N N . CYS A 1 255 ? 28.728 3.883 128.503 1.00 46.02 243 CYS A N 1
ATOM 1885 C CA . CYS A 1 255 ? 27.484 4.511 128.984 1.00 46.93 243 CYS A CA 1
ATOM 1886 C C . CYS A 1 255 ? 26.798 5.275 127.871 1.00 47.23 243 CYS A C 1
ATOM 1887 O O . CYS A 1 255 ? 27.286 6.309 127.463 1.00 47.23 243 CYS A O 1
ATOM 1890 N N . GLY A 1 256 ? 25.670 4.791 127.383 1.00 47.83 244 GLY A N 1
ATOM 1891 C CA . GLY A 1 256 ? 24.876 5.539 126.402 1.00 48.62 244 GLY A CA 1
ATOM 1892 C C . GLY A 1 256 ? 23.436 5.370 126.810 1.00 49.90 244 GLY A C 1
ATOM 1893 O O . GLY A 1 256 ? 23.164 5.469 127.976 1.00 49.12 244 GLY A O 1
ATOM 1894 N N . GLU A 1 257 ? 22.515 5.091 125.880 1.00 51.31 245 GLU A N 1
ATOM 1895 C CA . GLU A 1 257 ? 21.179 4.626 126.268 1.00 52.65 245 GLU A CA 1
ATOM 1896 C C . GLU A 1 257 ? 21.369 3.429 127.164 1.00 51.70 245 GLU A C 1
ATOM 1897 O O . GLU A 1 257 ? 20.845 3.388 128.258 1.00 51.75 245 GLU A O 1
ATOM 1903 N N . ASN A 1 258 ? 22.138 2.467 126.675 1.00 51.54 246 ASN A N 1
ATOM 1904 C CA . ASN A 1 258 ? 22.537 1.309 127.439 1.00 51.40 246 ASN A CA 1
ATOM 1905 C C . ASN A 1 258 ? 23.886 1.500 128.079 1.00 51.04 246 ASN A C 1
ATOM 1906 O O . ASN A 1 258 ? 24.707 2.319 127.654 1.00 51.15 246 ASN A O 1
ATOM 1911 N N . THR A 1 259 ? 24.107 0.676 129.088 1.00 50.11 247 THR A N 1
ATOM 1912 C CA . THR A 1 259 ? 25.338 0.631 129.828 1.00 49.60 247 THR A CA 1
ATOM 1913 C C . THR A 1 259 ? 25.868 -0.789 129.768 1.00 48.68 247 THR A C 1
ATOM 1914 O O . THR A 1 259 ? 25.118 -1.752 129.897 1.00 47.63 247 THR A O 1
ATOM 1918 N N . PHE A 1 260 ? 27.161 -0.901 129.502 1.00 48.17 248 PHE A N 1
ATOM 1919 C CA . PHE A 1 260 ? 27.833 -2.177 129.412 1.00 47.91 248 PHE A CA 1
ATOM 1920 C C . PHE A 1 260 ? 29.128 -2.040 130.195 1.00 47.99 248 PHE A C 1
ATOM 1921 O O . PHE A 1 260 ? 29.766 -0.980 130.182 1.00 47.23 248 PHE A O 1
ATOM 1929 N N . GLU A 1 261 ? 29.490 -3.096 130.913 1.00 48.29 249 GLU A N 1
ATOM 1930 C CA . GLU A 1 261 ? 30.719 -3.112 131.687 1.00 48.70 249 GLU A CA 1
ATOM 1931 C C . GLU A 1 261 ? 31.651 -4.211 131.173 1.00 47.79 249 GLU A C 1
ATOM 1932 O O . GLU A 1 261 ? 31.193 -5.271 130.762 1.00 47.02 249 GLU A O 1
ATOM 1938 N N . ASP A 1 262 ? 32.954 -3.954 131.207 1.00 47.13 250 ASP A N 1
ATOM 1939 C CA . ASP A 1 262 ? 33.962 -4.912 130.723 1.00 47.13 250 ASP A CA 1
ATOM 1940 C C . ASP A 1 262 ? 33.711 -5.489 129.324 1.00 46.06 250 ASP A C 1
ATOM 1941 O O . ASP A 1 262 ? 33.796 -6.695 129.105 1.00 45.00 250 ASP A O 1
ATOM 1946 N N . LEU A 1 263 ? 33.419 -4.588 128.397 1.00 45.43 251 LEU A N 1
ATOM 1947 C CA . LEU A 1 263 ? 33.486 -4.890 126.995 1.00 45.88 251 LEU A CA 1
ATOM 1948 C C . LEU A 1 263 ? 34.941 -5.067 126.598 1.00 46.42 251 LEU A C 1
ATOM 1949 O O . LEU A 1 263 ? 35.822 -4.469 127.173 1.00 46.16 251 LEU A O 1
ATOM 1954 N N . VAL A 1 264 ? 35.171 -5.877 125.585 1.00 47.17 252 VAL A N 1
ATOM 1955 C CA . VAL A 1 264 ? 36.499 -6.224 125.155 1.00 47.36 252 VAL A CA 1
ATOM 1956 C C . VAL A 1 264 ? 36.669 -5.931 123.667 1.00 46.64 252 VAL A C 1
ATOM 1957 O O . VAL A 1 264 ? 35.853 -6.351 122.820 1.00 47.01 252 VAL A O 1
ATOM 1961 N N . LEU A 1 265 ? 37.714 -5.167 123.368 1.00 46.01 253 LEU A N 1
ATOM 1962 C CA . LEU A 1 265 ? 38.183 -5.001 122.021 1.00 46.22 253 LEU A CA 1
ATOM 1963 C C . LEU A 1 265 ? 39.429 -5.796 121.780 1.00 46.16 253 LEU A C 1
ATOM 1964 O O . LEU A 1 265 ? 40.379 -5.774 122.557 1.00 45.95 253 LEU A O 1
ATOM 1969 N N . THR A 1 266 ? 39.458 -6.435 120.642 1.00 47.43 254 THR A N 1
ATOM 1970 C CA . THR A 1 266 ? 40.632 -7.131 120.223 1.00 48.97 254 THR A CA 1
ATOM 1971 C C . THR A 1 266 ? 41.619 -6.127 119.668 1.00 49.74 254 THR A C 1
ATOM 1972 O O . THR A 1 266 ? 42.812 -6.179 119.983 1.00 49.30 254 THR A O 1
ATOM 1976 N N . MET A 1 267 ? 41.094 -5.186 118.890 1.00 51.31 255 MET A N 1
ATOM 1977 C CA . MET A 1 267 ? 41.884 -4.079 118.354 1.00 53.18 255 MET A CA 1
ATOM 1978 C C . MET A 1 267 ? 42.578 -3.338 119.472 1.00 52.34 255 MET A C 1
ATOM 1979 O O . MET A 1 267 ? 41.977 -3.063 120.534 1.00 52.91 255 MET A O 1
ATOM 1984 N N . ASN A 1 268 ? 43.846 -3.020 119.245 1.00 51.60 256 ASN A N 1
ATOM 1985 C CA . ASN A 1 268 ? 44.680 -2.401 120.270 1.00 50.65 256 ASN A CA 1
ATOM 1986 C C . ASN A 1 268 ? 44.804 -0.945 120.016 1.00 50.29 256 ASN A C 1
ATOM 1987 O O . ASN A 1 268 ? 44.630 -0.505 118.900 1.00 49.85 256 ASN A O 1
ATOM 1992 N N . GLY A 1 269 ? 45.041 -0.191 121.073 1.00 50.87 257 GLY A N 1
ATOM 1993 C CA . GLY A 1 269 ? 45.073 1.251 120.985 1.00 52.05 257 GLY A CA 1
ATOM 1994 C C . GLY A 1 269 ? 43.880 1.839 121.717 1.00 52.73 257 GLY A C 1
ATOM 1995 O O . GLY A 1 269 ? 42.733 1.375 121.531 1.00 53.04 257 GLY A O 1
ATOM 1996 N N . PRO A 1 270 ? 44.129 2.852 122.559 1.00 52.77 258 PRO A N 1
ATOM 1997 C CA . PRO A 1 270 ? 43.043 3.481 123.365 1.00 52.34 258 PRO A CA 1
ATOM 1998 C C . PRO A 1 270 ? 42.051 4.370 122.553 1.00 52.09 258 PRO A C 1
ATOM 1999 O O . PRO A 1 270 ? 40.883 4.493 122.939 1.00 51.49 258 PRO A O 1
ATOM 2003 N N . HIS A 1 271 ? 42.494 4.932 121.423 1.00 51.79 259 HIS A N 1
ATOM 2004 C CA . HIS A 1 271 ? 41.557 5.553 120.458 1.00 52.02 259 HIS A CA 1
ATOM 2005 C C . HIS A 1 271 ? 40.509 4.586 119.974 1.00 49.71 259 HIS A C 1
ATOM 2006 O O . HIS A 1 271 ? 39.441 5.020 119.599 1.00 48.78 259 HIS A O 1
ATOM 2013 N N . GLN A 1 272 ? 40.828 3.289 119.928 1.00 48.05 260 GLN A N 1
ATOM 2014 C CA . GLN A 1 272 ? 39.867 2.326 119.433 1.00 46.70 260 GLN A CA 1
ATOM 2015 C C . GLN A 1 272 ? 38.750 2.115 120.437 1.00 45.20 260 GLN A C 1
ATOM 2016 O O . GLN A 1 272 ? 37.621 1.750 120.054 1.00 44.58 260 GLN A O 1
ATOM 2022 N N . ILE A 1 273 ? 39.032 2.359 121.719 1.00 44.39 261 ILE A N 1
ATOM 2023 C CA . ILE A 1 273 ? 37.994 2.203 122.715 1.00 43.40 261 ILE A CA 1
ATOM 2024 C C . ILE A 1 273 ? 36.981 3.341 122.525 1.00 43.40 261 ILE A C 1
ATOM 2025 O O . ILE A 1 273 ? 35.740 3.154 122.611 1.00 43.35 261 ILE A O 1
ATOM 2030 N N . GLU A 1 274 ? 37.485 4.499 122.157 1.00 43.03 262 GLU A N 1
ATOM 2031 C CA . GLU A 1 274 ? 36.585 5.590 121.828 1.00 43.56 262 GLU A CA 1
ATOM 2032 C C . GLU A 1 274 ? 35.815 5.333 120.543 1.00 42.75 262 GLU A C 1
ATOM 2033 O O . GLU A 1 274 ? 34.658 5.690 120.427 1.00 43.63 262 GLU A O 1
ATOM 2039 N N . ASN A 1 275 ? 36.449 4.728 119.561 1.00 42.59 263 ASN A N 1
ATOM 2040 C CA . ASN A 1 275 ? 35.752 4.417 118.334 1.00 42.56 263 ASN A CA 1
ATOM 2041 C C . ASN A 1 275 ? 34.631 3.453 118.664 1.00 42.52 263 ASN A C 1
ATOM 2042 O O . ASN A 1 275 ? 33.570 3.523 118.115 1.00 43.19 263 ASN A O 1
ATOM 2047 N N . ALA A 1 276 ? 34.905 2.506 119.545 1.00 43.93 264 ALA A N 1
ATOM 2048 C CA . ALA A 1 276 ? 33.878 1.564 120.034 1.00 44.04 264 ALA A CA 1
ATOM 2049 C C . ALA A 1 276 ? 32.671 2.276 120.696 1.00 43.83 264 ALA A C 1
ATOM 2050 O O . ALA A 1 276 ? 31.545 1.984 120.351 1.00 43.84 264 ALA A O 1
ATOM 2052 N N . GLY A 1 277 ? 32.902 3.246 121.570 1.00 43.87 265 GLY A N 1
ATOM 2053 C CA . GLY A 1 277 ? 31.795 4.077 122.081 1.00 43.95 265 GLY A CA 1
ATOM 2054 C C . GLY A 1 277 ? 31.015 4.752 120.950 1.00 43.18 265 GLY A C 1
ATOM 2055 O O . GLY A 1 277 ? 29.813 4.811 120.937 1.00 42.36 265 GLY A O 1
ATOM 2056 N N . VAL A 1 278 ? 31.726 5.315 120.010 1.00 44.02 266 VAL A N 1
ATOM 2057 C CA . VAL A 1 278 ? 31.066 5.956 118.870 1.00 44.21 266 VAL A CA 1
ATOM 2058 C C . VAL A 1 278 ? 30.204 4.965 118.101 1.00 43.78 266 VAL A C 1
ATOM 2059 O O . VAL A 1 278 ? 29.097 5.304 117.707 1.00 44.97 266 VAL A O 1
ATOM 2063 N N . ALA A 1 279 ? 30.735 3.764 117.859 1.00 43.42 267 ALA A N 1
ATOM 2064 C CA . ALA A 1 279 ? 30.013 2.696 117.156 1.00 43.13 267 ALA A CA 1
ATOM 2065 C C . ALA A 1 279 ? 28.712 2.289 117.890 1.00 43.97 267 ALA A C 1
ATOM 2066 O O . ALA A 1 279 ? 27.669 2.047 117.262 1.00 44.20 267 ALA A O 1
ATOM 2068 N N . LEU A 1 280 ? 28.789 2.173 119.222 1.00 44.49 268 LEU A N 1
ATOM 2069 C CA . LEU A 1 280 ? 27.656 1.756 120.019 1.00 44.44 268 LEU A CA 1
ATOM 2070 C C . LEU A 1 280 ? 26.622 2.858 120.049 1.00 44.48 268 LEU A C 1
ATOM 2071 O O . LEU A 1 280 ? 25.429 2.586 119.895 1.00 44.08 268 LEU A O 1
ATOM 2076 N N . LYS A 1 281 ? 27.056 4.108 120.237 1.00 44.36 269 LYS A N 1
ATOM 2077 C CA . LYS A 1 281 ? 26.110 5.231 120.075 1.00 44.10 269 LYS A CA 1
ATOM 2078 C C . LYS A 1 281 ? 25.508 5.252 118.675 1.00 43.51 269 LYS A C 1
ATOM 2079 O O . LYS A 1 281 ? 24.325 5.422 118.525 1.00 42.87 269 LYS A O 1
ATOM 2085 N N . THR A 1 282 ? 26.310 5.050 117.644 1.00 43.84 270 THR A N 1
ATOM 2086 C CA . THR A 1 282 ? 25.779 5.064 116.326 1.00 44.38 270 THR A CA 1
ATOM 2087 C C . THR A 1 282 ? 24.625 4.077 116.253 1.00 44.88 270 THR A C 1
ATOM 2088 O O . THR A 1 282 ? 23.546 4.401 115.793 1.00 45.54 270 THR A O 1
ATOM 2092 N N . LEU A 1 283 ? 24.849 2.897 116.814 1.00 45.31 271 LEU A N 1
ATOM 2093 C CA . LEU A 1 283 ? 23.888 1.791 116.810 1.00 45.55 271 LEU A CA 1
ATOM 2094 C C . LEU A 1 283 ? 22.662 2.072 117.694 1.00 45.14 271 LEU A C 1
ATOM 2095 O O . LEU A 1 283 ? 21.517 1.777 117.292 1.00 44.42 271 LEU A O 1
ATOM 2100 N N . GLU A 1 284 ? 22.879 2.646 118.869 1.00 44.46 272 GLU A N 1
ATOM 2101 C CA . GLU A 1 284 ? 21.743 3.097 119.690 1.00 44.29 272 GLU A CA 1
ATOM 2102 C C . GLU A 1 284 ? 20.843 4.102 118.955 1.00 44.89 272 GLU A C 1
ATOM 2103 O O . GLU A 1 284 ? 19.616 3.943 118.907 1.00 44.50 272 GLU A O 1
ATOM 2109 N N . ALA A 1 285 ? 21.468 5.118 118.352 1.00 45.90 273 ALA A N 1
ATOM 2110 C CA . ALA A 1 285 ? 20.780 6.225 117.665 1.00 46.47 273 ALA A CA 1
ATOM 2111 C C . ALA A 1 285 ? 19.932 5.780 116.485 1.00 47.85 273 ALA A C 1
ATOM 2112 O O . ALA A 1 285 ? 19.083 6.501 115.983 1.00 49.02 273 ALA A O 1
ATOM 2114 N N . THR A 1 286 ? 20.222 4.600 116.008 1.00 49.21 274 THR A N 1
ATOM 2115 C CA . THR A 1 286 ? 19.659 4.070 114.787 1.00 50.41 274 THR A CA 1
ATOM 2116 C C . THR A 1 286 ? 18.279 3.412 115.063 1.00 51.06 274 THR A C 1
ATOM 2117 O O . THR A 1 286 ? 17.435 3.315 114.159 1.00 51.72 274 THR A O 1
ATOM 2121 N N . GLY A 1 287 ? 18.067 2.995 116.328 1.00 51.14 275 GLY A N 1
ATOM 2122 C CA . GLY A 1 287 ? 16.907 2.260 116.765 1.00 50.70 275 GLY A CA 1
ATOM 2123 C C . GLY A 1 287 ? 16.937 0.746 116.528 1.00 51.12 275 GLY A C 1
ATOM 2124 O O . GLY A 1 287 ? 16.070 0.048 116.997 1.00 51.59 275 GLY A O 1
ATOM 2125 N N . LEU A 1 288 ? 17.896 0.212 115.797 1.00 50.74 276 LEU A N 1
ATOM 2126 C CA . LEU A 1 288 ? 17.842 -1.178 115.413 1.00 51.16 276 LEU A CA 1
ATOM 2127 C C . LEU A 1 288 ? 17.905 -2.086 116.616 1.00 51.98 276 LEU A C 1
ATOM 2128 O O . LEU A 1 288 ? 18.606 -1.816 117.549 1.00 53.21 276 LEU A O 1
ATOM 2133 N N . PRO A 1 289 ? 17.146 -3.164 116.629 1.00 52.96 277 PRO A N 1
ATOM 2134 C CA . PRO A 1 289 ? 17.269 -4.107 117.696 1.00 53.35 277 PRO A CA 1
ATOM 2135 C C . PRO A 1 289 ? 18.631 -4.842 117.680 1.00 53.88 277 PRO A C 1
ATOM 2136 O O . PRO A 1 289 ? 19.108 -5.334 116.635 1.00 53.67 277 PRO A O 1
ATOM 2140 N N . LEU A 1 290 ? 19.237 -4.905 118.863 1.00 53.77 278 LEU A N 1
ATOM 2141 C CA . LEU A 1 290 ? 20.574 -5.444 119.023 1.00 53.41 278 LEU A CA 1
ATOM 2142 C C . LEU A 1 290 ? 20.695 -6.132 120.346 1.00 51.61 278 LEU A C 1
ATOM 2143 O O . LEU A 1 290 ? 20.195 -5.604 121.324 1.00 51.20 278 LEU A O 1
ATOM 2148 N N . SER A 1 291 ? 21.399 -7.264 120.369 1.00 49.51 279 SER A N 1
ATOM 2149 C CA . SER A 1 291 ? 21.626 -7.981 121.598 1.00 48.42 279 SER A CA 1
ATOM 2150 C C . SER A 1 291 ? 22.955 -7.530 122.104 1.00 46.73 279 SER A C 1
ATOM 2151 O O . SER A 1 291 ? 23.806 -7.129 121.326 1.00 46.45 279 SER A O 1
ATOM 2154 N N . GLU A 1 292 ? 23.118 -7.629 123.412 1.00 45.06 280 GLU A N 1
ATOM 2155 C CA . GLU A 1 292 ? 24.399 -7.440 124.052 1.00 44.93 280 GLU A CA 1
ATOM 2156 C C . GLU A 1 292 ? 25.401 -8.486 123.579 1.00 44.67 280 GLU A C 1
ATOM 2157 O O . GLU A 1 292 ? 26.583 -8.194 123.446 1.00 44.07 280 GLU A O 1
ATOM 2163 N N . LYS A 1 293 ? 24.928 -9.706 123.320 1.00 44.74 281 LYS A N 1
ATOM 2164 C CA . LYS A 1 293 ? 25.803 -10.740 122.758 1.00 44.89 281 LYS A CA 1
ATOM 2165 C C . LYS A 1 293 ? 26.484 -10.300 121.455 1.00 43.81 281 LYS A C 1
ATOM 2166 O O . LYS A 1 293 ? 27.684 -10.501 121.304 1.00 42.47 281 LYS A O 1
ATOM 2172 N N . ALA A 1 294 ? 25.695 -9.758 120.526 1.00 43.52 282 ALA A N 1
ATOM 2173 C CA . ALA A 1 294 ? 26.179 -9.271 119.254 1.00 44.37 282 ALA A CA 1
ATOM 2174 C C . ALA A 1 294 ? 27.158 -8.091 119.394 1.00 44.35 282 ALA A C 1
ATOM 2175 O O . ALA A 1 294 ? 28.113 -7.977 118.651 1.00 45.20 282 ALA A O 1
ATOM 2177 N N . ILE A 1 295 ? 26.878 -7.212 120.342 1.00 43.75 283 ILE A N 1
ATOM 2178 C CA . ILE A 1 295 ? 27.716 -6.074 120.599 1.00 43.25 283 ILE A CA 1
ATOM 2179 C C . ILE A 1 295 ? 29.053 -6.626 121.081 1.00 43.31 283 ILE A C 1
ATOM 2180 O O . ILE A 1 295 ? 30.122 -6.257 120.576 1.00 43.98 283 ILE A O 1
ATOM 2185 N N . ARG A 1 296 ? 29.024 -7.512 122.063 1.00 42.62 284 ARG A N 1
ATOM 2186 C CA . ARG A 1 296 ? 30.287 -8.023 122.577 1.00 42.46 284 ARG A CA 1
ATOM 2187 C C . ARG A 1 296 ? 31.065 -8.801 121.527 1.00 43.39 284 ARG A C 1
ATOM 2188 O O . ARG A 1 296 ? 32.287 -8.684 121.441 1.00 43.43 284 ARG A O 1
ATOM 2196 N N . GLU A 1 297 ? 30.374 -9.614 120.745 1.00 44.80 285 GLU A N 1
ATOM 2197 C CA . GLU A 1 297 ? 31.069 -10.453 119.784 1.00 46.94 285 GLU A CA 1
ATOM 2198 C C . GLU A 1 297 ? 31.569 -9.613 118.626 1.00 46.33 285 GLU A C 1
ATOM 2199 O O . GLU A 1 297 ? 32.681 -9.793 118.199 1.00 46.36 285 GLU A O 1
ATOM 2205 N N . GLY A 1 298 ? 30.743 -8.699 118.155 1.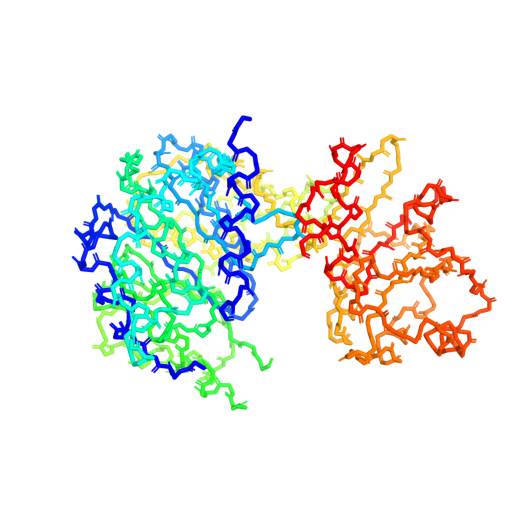00 46.77 286 GLY A N 1
ATOM 2206 C CA . GLY A 1 298 ? 31.097 -7.786 117.065 1.00 47.20 286 GLY A CA 1
ATOM 2207 C C . GLY A 1 298 ? 32.307 -6.942 117.392 1.00 47.46 286 GLY A C 1
ATOM 2208 O O . GLY A 1 298 ? 33.219 -6.842 116.561 1.00 47.42 286 GLY A O 1
ATOM 2209 N N . LEU A 1 299 ? 32.349 -6.392 118.618 1.00 48.11 287 LEU A N 1
ATOM 2210 C CA . LEU A 1 299 ? 33.548 -5.677 119.133 1.00 48.07 287 LEU A CA 1
ATOM 2211 C C . LEU A 1 299 ? 34.800 -6.547 119.272 1.00 48.18 287 LEU A C 1
ATOM 2212 O O . LEU A 1 299 ? 35.905 -6.117 118.979 1.00 48.80 287 LEU A O 1
ATOM 2217 N N . LYS A 1 300 ? 34.624 -7.770 119.727 1.00 48.53 288 LYS A N 1
ATOM 2218 C CA . LYS A 1 300 ? 35.719 -8.737 119.740 1.00 48.63 288 LYS A CA 1
ATOM 2219 C C . LYS A 1 300 ? 36.255 -9.056 118.335 1.00 47.75 288 LYS A C 1
ATOM 2220 O O . LYS A 1 300 ? 37.426 -9.388 118.171 1.00 47.04 288 LYS A O 1
ATOM 2226 N N . ASN A 1 301 ? 35.368 -8.989 117.341 1.00 47.64 289 ASN A N 1
ATOM 2227 C CA . ASN A 1 301 ? 35.640 -9.409 115.943 1.00 47.55 289 ASN A CA 1
ATOM 2228 C C . ASN A 1 301 ? 36.150 -8.296 115.054 1.00 47.30 289 ASN A C 1
ATOM 2229 O O . ASN A 1 301 ? 36.791 -8.563 114.055 1.00 47.27 289 ASN A O 1
ATOM 2234 N N . ALA A 1 302 ? 35.831 -7.056 115.408 1.00 47.95 290 ALA A N 1
ATOM 2235 C CA . ALA A 1 302 ? 36.328 -5.889 114.682 1.00 48.41 290 ALA A CA 1
ATOM 2236 C C . ALA A 1 302 ? 37.858 -5.867 114.491 1.00 48.49 290 ALA A C 1
ATOM 2237 O O . ALA A 1 302 ? 38.640 -6.165 115.417 1.00 47.51 290 ALA A O 1
ATOM 2239 N N . LYS A 1 303 ? 38.248 -5.443 113.297 1.00 48.59 291 LYS A N 1
ATOM 2240 C CA . LYS A 1 303 ? 39.630 -5.418 112.891 1.00 50.65 291 LYS A CA 1
ATOM 2241 C C . LYS A 1 303 ? 39.821 -4.241 111.948 1.00 50.46 291 LYS A C 1
ATOM 2242 O O . LYS A 1 303 ? 39.042 -4.091 111.016 1.00 52.64 291 LYS A O 1
ATOM 2248 N N . ASN A 1 304 ? 40.831 -3.405 112.192 1.00 50.49 292 ASN A N 1
ATOM 2249 C CA . ASN A 1 304 ? 41.180 -2.346 111.286 1.00 49.77 292 ASN A CA 1
ATOM 2250 C C . ASN A 1 304 ? 42.537 -2.632 110.723 1.00 48.83 292 ASN A C 1
ATOM 2251 O O . ASN A 1 304 ? 43.553 -2.517 111.410 1.00 48.00 292 ASN A O 1
ATOM 2256 N N . LEU A 1 305 ? 42.573 -3.014 109.458 1.00 48.40 293 LEU A N 1
ATOM 2257 C CA . LEU A 1 305 ? 43.793 -3.603 108.908 1.00 47.92 293 LEU A CA 1
ATOM 2258 C C . LEU A 1 305 ? 44.921 -2.577 108.820 1.00 48.27 293 LEU A C 1
ATOM 2259 O O . LEU A 1 305 ? 44.721 -1.448 108.356 1.00 48.97 293 LEU A O 1
ATOM 2264 N N . GLY A 1 306 ? 46.098 -2.983 109.285 1.00 48.28 294 GLY A N 1
ATOM 2265 C CA . GLY A 1 306 ? 47.289 -2.164 109.220 1.00 48.73 294 GLY A CA 1
ATOM 2266 C C . GLY A 1 306 ? 47.234 -0.927 110.084 1.00 49.28 294 GLY A C 1
ATOM 2267 O O . GLY A 1 306 ? 48.044 -0.041 109.924 1.00 48.82 294 GLY A O 1
ATOM 2268 N N . ARG A 1 307 ? 46.285 -0.882 111.009 1.00 49.77 295 ARG A N 1
ATOM 2269 C CA . ARG A 1 307 ? 46.123 0.238 111.852 1.00 50.82 295 ARG A CA 1
ATOM 2270 C C . ARG A 1 307 ? 46.430 -0.258 113.251 1.00 50.56 295 ARG A C 1
ATOM 2271 O O . ARG A 1 307 ? 45.550 -0.628 114.003 1.00 50.88 295 ARG A O 1
ATOM 2279 N N . PHE A 1 308 ? 47.712 -0.258 113.575 1.00 50.50 296 PHE A N 1
ATOM 2280 C CA . PHE A 1 308 ? 48.253 -0.753 114.859 1.00 49.50 296 PHE A CA 1
ATOM 2281 C C . PHE A 1 308 ? 47.687 -2.092 115.106 1.00 48.22 296 PHE A C 1
ATOM 2282 O O . PHE A 1 308 ? 47.080 -2.368 116.151 1.00 45.28 296 PHE A O 1
ATOM 2290 N N . GLU A 1 309 ? 47.920 -2.895 114.079 1.00 47.58 297 GLU A N 1
ATOM 2291 C CA . GLU A 1 309 ? 47.471 -4.244 114.001 1.00 48.26 297 GLU A CA 1
ATOM 2292 C C . GLU A 1 309 ? 48.608 -5.103 114.461 1.00 49.02 297 GLU A C 1
ATOM 2293 O O . GLU A 1 309 ? 49.695 -5.019 113.901 1.00 49.39 297 GLU A O 1
ATOM 2299 N N . ILE A 1 310 ? 48.360 -5.932 115.458 1.00 50.09 298 ILE A N 1
ATOM 2300 C CA . ILE A 1 310 ? 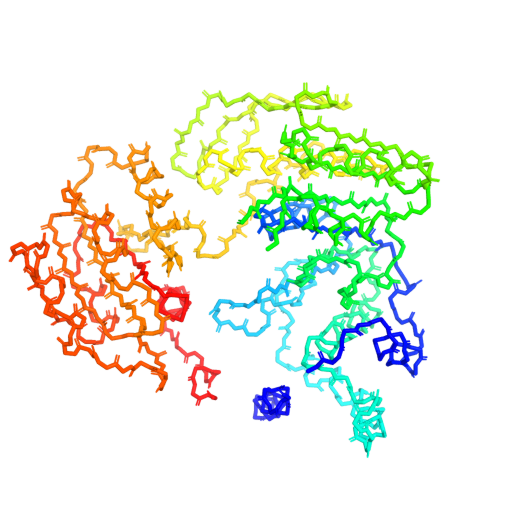49.356 -6.876 115.907 1.00 52.16 298 ILE A CA 1
ATOM 2301 C C . ILE A 1 310 ? 48.920 -8.256 115.486 1.00 52.61 298 ILE A C 1
ATOM 2302 O O . ILE A 1 310 ? 47.834 -8.677 115.849 1.00 53.48 298 ILE A O 1
ATOM 2307 N N . LEU A 1 311 ? 49.782 -8.960 114.763 1.00 53.55 299 LEU A N 1
ATOM 2308 C CA . LEU A 1 311 ? 49.546 -10.305 114.304 1.00 54.86 299 LEU A CA 1
ATOM 2309 C C . LEU A 1 311 ? 50.624 -11.208 114.869 1.00 55.74 299 LEU A C 1
ATOM 2310 O O . LEU A 1 311 ? 51.784 -11.010 114.573 1.00 55.95 299 LEU A O 1
ATOM 2315 N N . GLU A 1 312 ? 50.246 -12.197 115.666 1.00 57.36 300 GLU A N 1
ATOM 2316 C CA . GLU A 1 312 ? 51.157 -13.251 116.074 1.00 58.82 300 GLU A CA 1
ATOM 2317 C C . GLU A 1 312 ? 51.171 -14.269 114.958 1.00 59.73 300 GLU A C 1
ATOM 2318 O O . GLU A 1 312 ? 50.141 -14.831 114.598 1.00 59.60 300 GLU A O 1
ATOM 2324 N N . LYS A 1 313 ? 52.352 -14.507 114.410 1.00 61.01 301 LYS A N 1
ATOM 2325 C CA . LYS A 1 313 ? 52.523 -15.476 113.343 1.00 61.29 301 LYS A CA 1
ATOM 2326 C C . LYS A 1 313 ? 53.692 -16.328 113.786 1.00 60.92 301 LYS A C 1
ATOM 2327 O O . LYS A 1 313 ? 54.786 -15.821 114.012 1.00 61.04 301 LYS A O 1
ATOM 2333 N N . ASN A 1 314 ? 53.433 -17.612 113.974 1.00 60.63 302 ASN A N 1
ATOM 2334 C CA . ASN A 1 314 ? 54.484 -18.576 114.240 1.00 60.69 302 ASN A CA 1
ATOM 2335 C C . ASN A 1 314 ? 55.240 -18.234 115.503 1.00 60.20 302 ASN A C 1
ATOM 2336 O O . ASN A 1 314 ? 56.437 -18.482 115.594 1.00 60.59 302 ASN A O 1
ATOM 2341 N N . GLY A 1 315 ? 54.539 -17.670 116.484 1.00 59.77 303 GLY A N 1
ATOM 2342 C CA . GLY A 1 315 ? 55.166 -17.287 117.761 1.00 59.10 303 GLY A CA 1
ATOM 2343 C C . GLY A 1 315 ? 55.712 -15.861 117.786 1.00 58.59 303 GLY A C 1
ATOM 2344 O O . GLY A 1 315 ? 55.914 -15.295 118.852 1.00 58.81 303 GLY A O 1
ATOM 2345 N N . LYS A 1 316 ? 55.933 -15.265 116.621 1.00 57.77 304 LYS A N 1
ATOM 2346 C CA . LYS A 1 316 ? 56.513 -13.943 116.558 1.00 57.21 304 LYS A CA 1
ATOM 2347 C C . LYS A 1 316 ? 55.422 -12.915 116.380 1.00 56.71 304 LYS A C 1
ATOM 2348 O O . LYS A 1 316 ? 54.456 -13.178 115.672 1.00 55.98 304 LYS A O 1
ATOM 2354 N N . MET A 1 317 ? 55.582 -11.755 117.040 1.00 56.02 305 MET A N 1
ATOM 2355 C CA . MET A 1 317 ? 54.647 -10.654 116.907 1.00 56.42 305 MET A CA 1
ATOM 2356 C C . MET A 1 317 ? 55.115 -9.728 115.857 1.00 53.92 305 MET A C 1
ATOM 2357 O O . MET A 1 317 ? 56.302 -9.431 115.793 1.00 52.79 305 MET A O 1
ATOM 2362 N N . TYR A 1 318 ? 54.141 -9.237 115.103 1.00 52.29 306 TYR A N 1
ATOM 2363 C CA . TYR A 1 318 ? 54.303 -8.178 114.128 1.00 51.51 306 TYR A CA 1
ATOM 2364 C C . TYR A 1 318 ? 53.372 -7.037 114.457 1.00 51.16 306 TYR A C 1
ATOM 2365 O O . TYR A 1 318 ? 52.199 -7.245 114.669 1.00 51.14 306 TYR A O 1
ATOM 2374 N N . ILE A 1 319 ? 53.908 -5.827 114.499 1.00 50.74 307 ILE A N 1
ATOM 2375 C CA . ILE A 1 319 ? 53.102 -4.637 114.654 1.00 50.01 307 ILE A CA 1
ATOM 2376 C C . ILE A 1 319 ? 53.036 -4.021 113.263 1.00 49.62 307 ILE A C 1
ATOM 2377 O O . ILE A 1 319 ? 54.010 -3.480 112.780 1.00 48.51 307 ILE A O 1
ATOM 2382 N N . LEU A 1 320 ? 51.881 -4.174 112.620 1.00 49.76 308 LEU A N 1
ATOM 2383 C CA . LEU A 1 320 ? 51.673 -3.685 111.280 1.00 50.13 308 LEU A CA 1
ATOM 2384 C C . LEU A 1 320 ? 51.002 -2.347 111.438 1.00 50.09 308 LEU A C 1
ATOM 2385 O O . LEU A 1 320 ? 49.878 -2.257 111.914 1.00 50.17 308 LEU A O 1
ATOM 2390 N N . ASP A 1 321 ? 51.702 -1.293 111.044 1.00 50.09 309 ASP A N 1
ATOM 2391 C CA . ASP A 1 321 ? 51.119 0.005 111.070 1.00 50.31 309 ASP A CA 1
ATOM 2392 C C . ASP A 1 321 ? 51.544 0.785 109.871 1.00 50.33 309 ASP A C 1
ATOM 2393 O O . ASP A 1 321 ? 52.742 1.007 109.662 1.00 50.63 309 ASP A O 1
ATOM 2398 N N . GLY A 1 322 ? 50.561 1.248 109.116 1.00 50.25 310 GLY A N 1
ATOM 2399 C CA . GLY A 1 322 ? 50.816 1.967 107.897 1.00 50.95 310 GLY A CA 1
ATOM 2400 C C . GLY A 1 322 ? 51.280 3.404 108.035 1.00 51.76 310 GLY A C 1
ATOM 2401 O O . GLY A 1 322 ? 51.348 4.085 107.011 1.00 52.88 310 GLY A O 1
ATOM 2402 N N . ALA A 1 323 ? 51.527 3.889 109.272 1.00 51.59 311 ALA A N 1
ATOM 2403 C CA . ALA A 1 323 ? 52.074 5.220 109.527 1.00 51.14 311 ALA A CA 1
ATOM 2404 C C . ALA A 1 323 ? 53.037 5.587 108.408 1.00 51.33 311 ALA A C 1
ATOM 2405 O O . ALA A 1 323 ? 53.890 4.763 108.058 1.00 51.77 311 ALA A O 1
ATOM 2407 N N . HIS A 1 324 ? 52.844 6.765 107.814 1.00 50.86 312 HIS A N 1
ATOM 2408 C CA . HIS A 1 324 ? 53.705 7.295 106.741 1.00 50.91 312 HIS A CA 1
ATOM 2409 C C . HIS A 1 324 ? 53.808 8.832 106.828 1.00 50.37 312 HIS A C 1
ATOM 2410 O O . HIS A 1 324 ? 54.186 9.493 105.853 1.00 50.51 312 HIS A O 1
ATOM 2417 N N . ASN A 1 325 ? 53.469 9.369 108.002 1.00 49.20 313 ASN A N 1
ATOM 2418 C CA . ASN A 1 325 ? 53.461 10.797 108.315 1.00 48.82 313 ASN A CA 1
ATOM 2419 C C . ASN A 1 325 ? 54.301 10.893 109.517 1.00 47.76 313 ASN A C 1
ATOM 2420 O O . ASN A 1 325 ? 54.314 9.969 110.324 1.00 47.72 313 ASN A O 1
ATOM 2425 N N . PRO A 1 326 ? 54.917 12.032 109.731 1.00 46.71 314 PRO A N 1
ATOM 2426 C CA . PRO A 1 326 ? 55.527 12.266 111.021 1.00 46.27 314 PRO A CA 1
ATOM 2427 C C . PRO A 1 326 ? 54.474 12.110 112.132 1.00 45.71 314 PRO A C 1
ATOM 2428 O O . PRO A 1 326 ? 54.730 11.446 113.122 1.00 45.18 314 PRO A O 1
ATOM 2432 N N . HIS A 1 327 ? 53.303 12.718 111.939 1.00 45.31 315 HIS A N 1
ATOM 2433 C CA . HIS A 1 327 ? 52.190 12.550 112.846 1.00 45.35 315 HIS A CA 1
ATOM 2434 C C . HIS A 1 327 ? 51.813 11.084 113.128 1.00 44.14 315 HIS A C 1
ATOM 2435 O O . HIS A 1 327 ? 51.742 10.671 114.280 1.00 42.58 315 HIS A O 1
ATOM 2442 N N . GLY A 1 328 ? 51.571 10.306 112.079 1.00 43.71 316 GLY A N 1
ATOM 2443 C CA . GLY A 1 328 ? 51.223 8.899 112.232 1.00 43.23 316 GLY A CA 1
ATOM 2444 C C . GLY A 1 328 ? 52.286 8.072 112.937 1.00 43.35 316 GLY A C 1
ATOM 2445 O O . GLY A 1 328 ? 51.986 7.166 113.720 1.00 44.09 316 GLY A O 1
ATOM 2446 N N . ALA A 1 329 ? 53.536 8.352 112.617 1.00 43.50 317 ALA A N 1
ATOM 2447 C CA . ALA A 1 329 ? 54.671 7.699 113.248 1.00 43.94 317 ALA A CA 1
ATOM 2448 C C . ALA A 1 329 ? 54.739 7.994 114.769 1.00 44.08 317 ALA A C 1
ATOM 2449 O O . ALA A 1 329 ? 54.930 7.126 115.594 1.00 44.02 317 ALA A O 1
ATOM 2451 N N . GLU A 1 330 ? 54.562 9.246 115.118 1.00 45.10 318 GLU A N 1
ATOM 2452 C CA . GLU A 1 330 ? 54.501 9.667 116.512 1.00 45.69 318 GLU A CA 1
ATOM 2453 C C . GLU A 1 330 ? 53.385 8.919 117.256 1.00 45.33 318 GLU A C 1
ATOM 2454 O O . GLU A 1 330 ? 53.575 8.510 118.387 1.00 45.78 318 GLU A O 1
ATOM 2460 N N . SER A 1 331 ? 52.226 8.749 116.630 1.00 44.98 319 SER A N 1
ATOM 2461 C CA . SER A 1 331 ? 51.141 7.945 117.222 1.00 45.46 319 SER A CA 1
ATOM 2462 C C . SER A 1 331 ? 51.510 6.487 117.393 1.00 44.94 319 SER A C 1
ATOM 2463 O O . SER A 1 331 ? 51.095 5.840 118.352 1.00 45.28 319 SER A O 1
ATOM 2466 N N . LEU A 1 332 ? 52.236 5.960 116.420 1.00 43.64 320 LEU A N 1
ATOM 2467 C CA . LEU A 1 332 ? 52.657 4.597 116.488 1.00 42.93 320 LEU A CA 1
ATOM 2468 C C . LEU A 1 332 ? 53.477 4.410 117.747 1.00 42.43 320 LEU A C 1
ATOM 2469 O O . LEU A 1 332 ? 53.243 3.495 118.493 1.00 42.24 320 LEU A O 1
ATOM 2474 N N . VAL A 1 333 ? 54.417 5.315 117.977 1.00 42.25 321 VAL A N 1
ATOM 2475 C CA . VAL A 1 333 ? 55.377 5.187 119.044 1.00 42.17 321 VAL A CA 1
ATOM 2476 C C . VAL A 1 333 ? 54.702 5.264 120.386 1.00 42.50 321 VAL A C 1
ATOM 2477 O O . VAL A 1 333 ? 55.106 4.595 121.323 1.00 41.44 321 VAL A O 1
ATOM 2481 N N . ARG A 1 334 ? 53.696 6.127 120.477 1.00 43.73 322 ARG A N 1
ATOM 2482 C CA . ARG A 1 334 ? 52.836 6.236 121.650 1.00 44.44 322 ARG A CA 1
ATOM 2483 C C . ARG A 1 334 ? 52.157 4.917 121.935 1.00 44.07 322 ARG A C 1
ATOM 2484 O O . ARG A 1 334 ? 52.137 4.433 123.051 1.00 44.02 322 ARG A O 1
ATOM 2492 N N . SER A 1 335 ? 51.563 4.358 120.910 1.00 43.78 323 SER A N 1
ATOM 2493 C CA . SER A 1 335 ? 50.936 3.049 121.012 1.00 44.25 323 SER A CA 1
ATOM 2494 C C . SER A 1 335 ? 51.912 1.926 121.402 1.00 44.08 323 SER A C 1
ATOM 2495 O O . SER A 1 335 ? 51.609 1.115 122.268 1.00 43.80 323 SER A O 1
ATOM 2498 N N . LEU A 1 336 ? 53.092 1.914 120.784 1.00 44.42 324 LEU A N 1
ATOM 2499 C CA . LEU A 1 336 ? 54.193 1.030 121.199 1.00 44.14 324 LEU A CA 1
ATOM 2500 C C . LEU A 1 336 ? 54.596 1.129 122.652 1.00 44.88 324 LEU A C 1
ATOM 2501 O O . LEU A 1 336 ? 54.938 0.126 123.247 1.00 45.90 324 LEU A O 1
ATOM 2506 N N . LYS A 1 337 ? 54.578 2.325 123.230 1.00 45.66 325 LYS A N 1
ATOM 2507 C CA . LYS A 1 337 ? 54.991 2.493 124.610 1.00 46.02 325 LYS A CA 1
ATOM 2508 C C . LYS A 1 337 ? 53.957 1.906 125.590 1.00 45.78 325 LYS A C 1
ATOM 2509 O O . LYS A 1 337 ? 54.275 1.567 126.750 1.00 45.48 325 LYS A O 1
ATOM 2515 N N . LEU A 1 338 ? 52.721 1.785 125.130 1.00 45.85 326 LEU A N 1
ATOM 2516 C CA . LEU A 1 338 ? 51.660 1.266 125.971 1.00 46.24 326 LEU A CA 1
ATOM 2517 C C . LEU A 1 338 ? 51.691 -0.234 126.039 1.00 46.54 326 LEU A C 1
ATOM 2518 O O . LEU A 1 338 ? 51.502 -0.811 127.084 1.00 47.26 326 LEU A O 1
ATOM 2523 N N . TYR A 1 339 ? 51.910 -0.864 124.911 1.00 47.09 327 TYR A N 1
ATOM 2524 C CA . TYR A 1 339 ? 51.699 -2.279 124.808 1.00 47.74 327 TYR A CA 1
ATOM 2525 C C . TYR A 1 339 ? 52.994 -3.075 124.815 1.00 48.36 327 TYR A C 1
ATOM 2526 O O . TYR A 1 339 ? 52.963 -4.293 124.966 1.00 48.39 327 TYR A O 1
ATOM 2535 N N . PHE A 1 340 ? 54.133 -2.404 124.648 1.00 49.05 328 PHE A N 1
ATOM 2536 C CA . PHE A 1 340 ? 55.431 -3.099 124.494 1.00 49.03 328 PHE A CA 1
ATOM 2537 C C . PHE A 1 340 ? 56.509 -2.527 125.372 1.00 49.09 328 PHE A C 1
ATOM 2538 O O . PHE A 1 340 ? 57.679 -2.592 125.037 1.00 48.77 328 PHE A O 1
ATOM 2546 N N . ASN A 1 341 ? 56.107 -1.990 126.507 1.00 49.99 329 ASN A N 1
ATOM 2547 C CA . ASN A 1 341 ? 57.004 -1.188 127.314 1.00 50.90 329 ASN A CA 1
ATOM 2548 C C . ASN A 1 341 ? 58.373 -1.861 127.612 1.00 51.66 329 ASN A C 1
ATOM 2549 O O . ASN A 1 341 ? 59.460 -1.331 127.240 1.00 51.49 329 ASN A O 1
ATOM 2554 N N . GLY A 1 342 ? 58.332 -3.045 128.228 1.00 52.05 330 GLY A N 1
ATOM 2555 C CA . GLY A 1 342 ? 59.570 -3.819 128.477 1.00 52.29 330 GLY A CA 1
ATOM 2556 C C . GLY A 1 342 ? 60.198 -4.521 127.259 1.00 52.82 330 GLY A C 1
ATOM 2557 O O . GLY A 1 342 ? 61.291 -5.085 127.352 1.00 54.02 330 GLY A O 1
ATOM 2558 N N . GLU A 1 343 ? 59.532 -4.482 126.116 1.00 52.22 331 GLU A N 1
ATOM 2559 C CA . GLU A 1 343 ? 59.876 -5.366 125.018 1.00 52.09 331 GLU A CA 1
ATOM 2560 C C . GLU A 1 343 ? 60.976 -4.853 124.111 1.00 50.35 331 GLU A C 1
ATOM 2561 O O . GLU A 1 343 ? 60.964 -3.671 123.754 1.00 50.26 331 GLU A O 1
ATOM 2567 N N . PRO A 1 344 ? 61.936 -5.725 123.775 1.00 48.45 332 PRO A N 1
ATOM 2568 C CA . PRO A 1 344 ? 62.896 -5.432 122.717 1.00 47.55 332 PRO A CA 1
ATOM 2569 C C . PRO A 1 344 ? 62.205 -5.495 121.389 1.00 46.36 332 PRO A C 1
ATOM 2570 O O . PRO A 1 344 ? 61.420 -6.413 121.165 1.00 46.57 332 PRO A O 1
ATOM 2574 N N . LEU A 1 345 ? 62.481 -4.522 120.534 1.00 45.02 333 LEU A N 1
ATOM 2575 C CA . LEU A 1 345 ? 61.786 -4.362 119.273 1.00 44.54 333 LEU A CA 1
ATOM 2576 C C . LEU A 1 345 ? 62.735 -4.191 118.117 1.00 43.84 333 LEU A C 1
ATOM 2577 O O . LEU A 1 345 ? 63.836 -3.688 118.277 1.00 43.67 333 LEU A O 1
ATOM 2582 N N . SER A 1 346 ? 62.268 -4.619 116.959 1.00 43.34 334 SER A N 1
ATOM 2583 C CA . SER A 1 346 ? 62.960 -4.461 115.700 1.00 43.22 334 SER A CA 1
ATOM 2584 C C . SER A 1 346 ? 62.011 -3.681 114.789 1.00 42.94 334 SER A C 1
ATOM 2585 O O . SER A 1 346 ? 60.817 -3.731 114.966 1.00 42.86 334 SER A O 1
ATOM 2588 N N . LEU A 1 347 ? 62.575 -2.918 113.862 1.00 43.24 335 LEU A N 1
ATOM 2589 C CA . LEU A 1 347 ? 61.854 -2.050 112.963 1.00 43.36 335 LEU A CA 1
ATOM 2590 C C . LEU A 1 347 ? 62.219 -2.487 111.586 1.00 43.72 335 LEU A C 1
ATOM 2591 O O . LEU A 1 347 ? 63.405 -2.559 111.268 1.00 43.18 335 LEU A O 1
ATOM 2596 N N . VAL A 1 348 ? 61.194 -2.732 110.776 1.00 44.39 336 VAL A N 1
ATOM 2597 C CA . VAL A 1 348 ? 61.351 -2.869 109.349 1.00 44.49 336 VAL A CA 1
ATOM 2598 C C . VAL A 1 348 ? 60.610 -1.679 108.749 1.00 44.71 336 VAL A C 1
ATOM 2599 O O . VAL A 1 348 ? 59.389 -1.569 108.886 1.00 44.19 336 VAL A O 1
ATOM 2603 N N . ILE A 1 349 ? 61.383 -0.778 108.115 1.00 44.09 337 ILE A N 1
ATOM 2604 C CA . ILE A 1 349 ? 60.867 0.479 107.584 1.00 43.99 337 ILE A CA 1
ATOM 2605 C C . ILE A 1 349 ? 61.173 0.717 106.072 1.00 43.62 337 ILE A C 1
ATOM 2606 O O . ILE A 1 349 ? 62.271 0.493 105.588 1.00 43.79 337 ILE A O 1
ATOM 2611 N N . GLY A 1 350 ? 60.129 1.062 105.325 1.00 43.12 338 GLY A N 1
ATOM 2612 C CA . GLY A 1 350 ? 60.272 1.460 103.931 1.00 43.29 338 GLY A CA 1
ATOM 2613 C C . GLY A 1 350 ? 59.394 2.674 103.749 1.00 42.91 338 GLY A C 1
ATOM 2614 O O . GLY A 1 350 ? 58.240 2.662 104.135 1.00 42.75 338 GLY A O 1
ATOM 2615 N N . ILE A 1 351 ? 59.942 3.737 103.213 1.00 42.92 339 ILE A N 1
ATOM 2616 C CA . ILE A 1 351 ? 59.175 4.927 102.996 1.00 43.54 339 ILE A CA 1
ATOM 2617 C C . ILE A 1 351 ? 59.422 5.357 101.581 1.00 43.91 339 ILE A C 1
ATOM 2618 O O . ILE A 1 351 ? 60.554 5.302 101.130 1.00 44.35 339 ILE A O 1
ATOM 2623 N N . LEU A 1 352 ? 58.368 5.801 100.904 1.00 44.08 340 LEU A N 1
ATOM 2624 C CA . LEU A 1 352 ? 58.512 6.431 99.602 1.00 44.95 340 LEU A CA 1
ATOM 2625 C C . LEU A 1 352 ? 59.106 7.835 99.746 1.00 45.01 340 LEU A C 1
ATOM 2626 O O . LEU A 1 352 ? 59.088 8.455 100.827 1.00 44.15 340 LEU A O 1
ATOM 2631 N N . ASP A 1 353 ? 59.643 8.331 98.636 1.00 45.68 341 ASP A N 1
ATOM 2632 C CA . ASP A 1 353 ? 60.382 9.580 98.671 1.00 46.10 341 ASP A CA 1
ATOM 2633 C C . ASP A 1 353 ? 59.430 10.764 98.635 1.00 46.27 341 ASP A C 1
ATOM 2634 O O . ASP A 1 353 ? 59.840 11.874 98.917 1.00 46.59 341 ASP A O 1
ATOM 2639 N N . ASP A 1 354 ? 58.155 10.511 98.337 1.00 46.70 342 ASP A N 1
ATOM 2640 C CA . ASP A 1 354 ? 57.121 11.551 98.356 1.00 47.00 342 ASP A CA 1
ATOM 2641 C C . ASP A 1 354 ? 56.645 11.858 99.764 1.00 47.00 342 ASP A C 1
ATOM 2642 O O . ASP A 1 354 ? 55.755 12.654 99.949 1.00 46.43 342 ASP A O 1
ATOM 2647 N N . LYS A 1 355 ? 57.248 11.227 100.751 1.00 47.66 343 LYS A N 1
ATOM 2648 C CA . LYS A 1 355 ? 56.862 11.431 102.120 1.00 48.36 343 LYS A CA 1
ATOM 2649 C C . LYS A 1 355 ? 57.982 12.127 102.869 1.00 48.38 343 LYS A C 1
ATOM 2650 O O . LYS A 1 355 ? 59.094 12.256 102.347 1.00 48.58 343 LYS A O 1
ATOM 2656 N N . ASN A 1 356 ? 57.690 12.620 104.071 1.00 48.00 344 ASN A N 1
ATOM 2657 C CA . ASN A 1 356 ? 58.728 13.283 104.847 1.00 47.75 344 ASN A CA 1
ATOM 2658 C C . ASN A 1 356 ? 59.603 12.286 105.611 1.00 47.25 344 ASN A C 1
ATOM 2659 O O . ASN A 1 356 ? 59.495 12.121 106.835 1.00 47.19 344 ASN A O 1
ATOM 2664 N N . ARG A 1 357 ? 60.485 11.637 104.850 1.00 46.18 345 ARG A N 1
ATOM 2665 C CA . ARG A 1 357 ? 61.281 10.542 105.346 1.00 45.68 345 ARG A CA 1
ATOM 2666 C C . ARG A 1 357 ? 61.952 10.853 106.643 1.00 45.54 345 ARG A C 1
ATOM 2667 O O . ARG A 1 357 ? 61.898 10.057 107.571 1.00 45.86 345 ARG A O 1
ATOM 2675 N N . GLU A 1 358 ? 62.610 12.002 106.681 1.00 45.35 346 GLU A N 1
ATOM 2676 C CA . GLU A 1 358 ? 63.459 12.388 107.796 1.00 45.52 346 GLU A CA 1
ATOM 2677 C C . GLU A 1 358 ? 62.627 12.646 109.050 1.00 45.15 346 GLU A C 1
ATOM 2678 O O . GLU A 1 358 ? 62.951 12.164 110.125 1.00 44.77 346 GLU A O 1
ATOM 2684 N N . ASP A 1 359 ? 61.546 13.396 108.908 1.00 44.73 347 ASP A N 1
ATOM 2685 C CA . ASP A 1 359 ? 60.721 13.695 110.049 1.00 45.03 347 ASP A CA 1
ATOM 2686 C C . ASP A 1 359 ? 60.000 12.415 110.503 1.00 44.36 347 ASP A C 1
ATOM 2687 O O . ASP A 1 359 ? 59.679 12.285 111.664 1.00 44.23 347 ASP A O 1
ATOM 2692 N N . ILE A 1 360 ? 59.777 11.451 109.621 1.00 44.15 348 ILE A N 1
ATOM 2693 C CA . ILE A 1 360 ? 59.247 10.143 110.078 1.00 44.08 348 ILE A CA 1
ATOM 2694 C C . ILE A 1 360 ? 60.277 9.341 110.873 1.00 43.39 348 ILE A C 1
ATOM 2695 O O . ILE A 1 360 ? 59.971 8.840 111.956 1.00 42.57 348 ILE A O 1
ATOM 2700 N N . LEU A 1 361 ? 61.482 9.204 110.319 1.00 43.41 349 LEU A N 1
ATOM 2701 C CA . LEU A 1 361 ? 62.553 8.373 110.924 1.00 43.74 349 LEU A CA 1
ATOM 2702 C C . LEU A 1 361 ? 62.926 8.847 112.328 1.00 43.75 349 LEU A C 1
ATOM 2703 O O . LEU A 1 361 ? 63.231 8.060 113.228 1.00 43.33 349 LEU A O 1
ATOM 2708 N N . ARG A 1 362 ? 62.872 10.149 112.495 1.00 44.41 350 ARG A N 1
ATOM 2709 C CA . ARG A 1 362 ? 63.207 10.785 113.738 1.00 45.10 350 ARG A CA 1
ATOM 2710 C C . ARG A 1 362 ? 62.292 10.424 114.874 1.00 46.16 350 ARG A C 1
ATOM 2711 O O . ARG A 1 362 ? 62.683 10.510 116.029 1.00 46.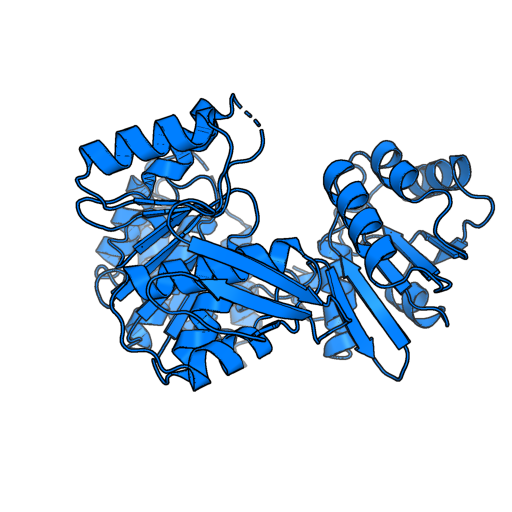61 350 ARG A O 1
ATOM 2719 N N . LYS A 1 363 ? 61.060 10.038 114.563 1.00 47.00 351 LYS A N 1
ATOM 2720 C CA . LYS A 1 363 ? 60.109 9.612 115.606 1.00 46.93 351 LYS A CA 1
ATOM 2721 C C . LYS A 1 363 ? 60.588 8.332 116.295 1.00 47.06 351 LYS A C 1
ATOM 2722 O O . LYS A 1 363 ? 60.335 8.109 117.486 1.00 45.74 351 LYS A O 1
ATOM 2728 N N . TYR A 1 364 ? 61.324 7.528 115.531 1.00 47.45 352 TYR A N 1
ATOM 2729 C CA . TYR A 1 364 ? 61.674 6.181 115.926 1.00 47.95 352 TYR A CA 1
ATOM 2730 C C . TYR A 1 364 ? 63.000 6.024 116.619 1.00 48.70 352 TYR A C 1
ATOM 2731 O O . TYR A 1 364 ? 63.406 4.887 116.916 1.00 48.80 352 TYR A O 1
ATOM 2740 N N . THR A 1 365 ? 63.658 7.138 116.922 1.00 49.51 353 THR A N 1
ATOM 2741 C CA . THR A 1 365 ? 64.923 7.076 117.614 1.00 50.27 353 THR A CA 1
ATOM 2742 C C . THR A 1 365 ? 64.709 6.607 119.048 1.00 50.68 353 THR A C 1
ATOM 2743 O O . THR A 1 365 ? 63.710 6.933 119.670 1.00 51.43 353 THR A O 1
ATOM 2747 N N . GLY A 1 366 ? 65.651 5.833 119.572 1.00 50.76 354 GLY A N 1
ATOM 2748 C CA . GLY A 1 366 ? 65.622 5.471 120.984 1.00 50.33 354 GLY A CA 1
ATOM 2749 C C . GLY A 1 366 ? 64.633 4.381 121.336 1.00 50.20 354 GLY A C 1
ATOM 2750 O O . GLY A 1 366 ? 64.396 4.145 122.511 1.00 50.42 354 GLY A O 1
ATOM 2751 N N . ILE A 1 367 ? 64.068 3.694 120.338 1.00 49.64 355 ILE A N 1
ATOM 2752 C CA . ILE A 1 367 ? 63.019 2.688 120.600 1.00 49.53 355 ILE A CA 1
ATOM 2753 C C . ILE A 1 367 ? 63.418 1.284 120.218 1.00 48.74 355 ILE A C 1
ATOM 2754 O O . ILE A 1 367 ? 63.068 0.330 120.897 1.00 48.63 355 ILE A O 1
ATOM 2759 N N . PHE A 1 368 ? 64.138 1.147 119.113 1.00 48.16 356 PHE A N 1
ATOM 2760 C CA . PHE A 1 368 ? 64.359 -0.166 118.529 1.00 47.29 356 PHE A CA 1
ATOM 2761 C C . PHE A 1 368 ? 65.742 -0.669 118.834 1.00 47.36 356 PHE A C 1
ATOM 2762 O O . PHE A 1 368 ? 66.704 0.093 118.904 1.00 47.21 356 PHE A O 1
ATOM 2770 N N . GLU A 1 369 ? 65.810 -1.967 119.035 1.00 46.69 357 GLU A N 1
ATOM 2771 C CA . GLU A 1 369 ? 67.037 -2.634 119.246 1.00 46.99 357 GLU A CA 1
ATOM 2772 C C . GLU A 1 369 ? 67.684 -2.860 117.884 1.00 46.85 357 GLU A C 1
ATOM 2773 O O . GLU A 1 369 ? 68.837 -3.142 117.805 1.00 47.53 357 GLU A O 1
ATOM 2779 N N . ARG A 1 370 ? 66.921 -2.790 116.812 1.00 46.40 358 ARG A N 1
ATOM 2780 C CA . ARG A 1 370 ? 67.415 -3.168 115.514 1.00 46.56 358 ARG A CA 1
ATOM 2781 C C . ARG A 1 370 ? 66.557 -2.496 114.468 1.00 46.07 358 ARG A C 1
ATOM 2782 O O . ARG A 1 370 ? 65.316 -2.476 114.593 1.00 45.99 358 ARG A O 1
ATOM 2790 N N . VAL A 1 371 ? 67.225 -1.909 113.473 1.00 45.26 359 VAL A N 1
ATOM 2791 C CA . VAL A 1 371 ? 66.576 -1.157 112.433 1.00 44.68 359 VAL A CA 1
ATOM 2792 C C . VAL A 1 371 ? 67.027 -1.705 111.088 1.00 44.99 359 VAL A C 1
ATOM 2793 O O . VAL A 1 371 ? 68.219 -1.843 110.796 1.00 45.32 359 VAL A O 1
ATOM 2797 N N . ILE A 1 372 ? 66.022 -2.064 110.305 1.00 44.67 360 ILE A N 1
ATOM 2798 C CA . ILE A 1 372 ? 66.174 -2.600 108.987 1.00 44.73 360 ILE A CA 1
ATOM 2799 C C . ILE A 1 372 ? 65.358 -1.714 108.044 1.00 44.08 360 ILE A C 1
ATOM 2800 O O . ILE A 1 372 ? 64.172 -1.592 108.195 1.00 42.82 360 ILE A O 1
ATOM 2805 N N . VAL A 1 373 ? 66.035 -1.098 107.081 1.00 43.89 361 VAL A N 1
ATOM 2806 C CA . VAL A 1 373 ? 65.412 -0.323 106.050 1.00 43.33 361 VAL A CA 1
ATOM 2807 C C . VAL A 1 373 ? 65.223 -1.308 104.908 1.00 43.78 361 VAL A C 1
ATOM 2808 O O . VAL A 1 373 ? 66.113 -2.101 104.590 1.00 43.35 361 VAL A O 1
ATOM 2812 N N . THR A 1 374 ? 64.072 -1.223 104.273 1.00 43.96 362 THR A N 1
ATOM 2813 C CA . THR A 1 374 ? 63.718 -2.138 103.193 1.00 44.85 362 THR A CA 1
ATOM 2814 C C . THR A 1 374 ? 63.116 -1.359 102.059 1.00 45.51 362 THR A C 1
ATOM 2815 O O . THR A 1 374 ? 62.825 -0.177 102.222 1.00 45.50 362 THR A O 1
ATOM 2819 N N . ARG A 1 375 ? 62.974 -1.969 100.897 1.00 46.61 363 ARG A N 1
ATOM 2820 C CA . ARG A 1 375 ? 62.322 -1.265 99.771 1.00 47.95 363 ARG A CA 1
ATOM 2821 C C . ARG A 1 375 ? 60.812 -1.434 99.750 1.00 48.93 363 ARG A C 1
ATOM 2822 O O . ARG A 1 375 ? 60.343 -2.541 99.681 1.00 50.18 363 ARG A O 1
ATOM 2830 N N . VAL A 1 376 ? 60.053 -0.341 99.740 1.00 49.58 364 VAL A N 1
ATOM 2831 C CA . VAL A 1 376 ? 58.631 -0.420 99.434 1.00 49.22 364 VAL A CA 1
ATOM 2832 C C . VAL A 1 376 ? 58.400 -1.130 98.090 1.00 51.25 364 VAL A C 1
ATOM 2833 O O . VAL A 1 376 ? 58.983 -0.771 97.058 1.00 50.22 364 VAL A O 1
ATOM 2837 N N . PRO A 1 377 ? 57.572 -2.172 98.132 1.00 53.65 365 PRO A N 1
ATOM 2838 C CA . PRO A 1 377 ? 57.278 -2.997 96.971 1.00 55.00 365 PRO A CA 1
ATOM 2839 C C . PRO A 1 377 ? 56.200 -2.299 96.114 1.00 56.12 365 PRO A C 1
ATOM 2840 O O . PRO A 1 377 ? 54.927 -2.420 96.362 1.00 57.10 365 PRO A O 1
ATOM 2844 N N . SER A 1 378 ? 56.722 -1.518 95.169 1.00 55.49 366 SER A N 1
ATOM 2845 C CA . SER A 1 378 ? 55.921 -0.618 94.367 1.00 54.92 366 SER A CA 1
ATOM 2846 C C . SER A 1 378 ? 56.866 0.017 93.383 1.00 54.75 366 SER A C 1
ATOM 2847 O O . SER A 1 378 ? 57.975 0.411 93.756 1.00 54.00 366 SER A O 1
ATOM 2850 N N . PRO A 1 379 ? 56.431 0.135 92.132 1.00 54.99 367 PRO A N 1
ATOM 2851 C CA . PRO A 1 379 ? 57.222 0.837 91.131 1.00 55.03 367 PRO A CA 1
ATOM 2852 C C . PRO A 1 379 ? 57.369 2.316 91.459 1.00 54.79 367 PRO A C 1
ATOM 2853 O O . PRO A 1 379 ? 58.208 2.996 90.869 1.00 54.81 367 PRO A O 1
ATOM 2857 N N . ARG A 1 380 ? 56.528 2.797 92.370 1.00 54.60 368 ARG A N 1
ATOM 2858 C CA . ARG A 1 380 ? 56.633 4.144 92.923 1.00 54.78 368 ARG A CA 1
ATOM 2859 C C . ARG A 1 380 ? 57.865 4.351 93.812 1.00 53.79 368 ARG A C 1
ATOM 2860 O O . ARG A 1 380 ? 58.260 5.491 94.026 1.00 53.77 368 ARG A O 1
ATOM 2868 N N . MET A 1 381 ? 58.479 3.279 94.313 1.00 52.83 369 MET A N 1
ATOM 2869 C CA . MET A 1 381 ? 59.631 3.416 95.220 1.00 52.56 369 MET A CA 1
ATOM 2870 C C . MET A 1 381 ? 60.883 3.928 94.515 1.00 51.98 369 MET A C 1
ATOM 2871 O O . MET A 1 381 ? 61.442 3.211 93.712 1.00 52.19 369 MET A O 1
ATOM 2876 N N . LYS A 1 382 ? 61.316 5.158 94.824 1.00 51.50 370 LYS A N 1
ATOM 2877 C CA . LYS A 1 382 ? 62.626 5.681 94.379 1.00 50.99 370 LYS A CA 1
ATOM 2878 C C . LYS A 1 382 ? 63.469 6.176 95.559 1.00 50.67 370 LYS A C 1
ATOM 2879 O O . LYS A 1 382 ? 62.954 6.416 96.647 1.00 50.04 370 LYS A O 1
ATOM 2885 N N . ASP A 1 383 ? 64.776 6.270 95.313 1.00 50.62 371 ASP A N 1
ATOM 2886 C CA . ASP A 1 383 ? 65.784 6.776 96.262 1.00 50.81 371 ASP A CA 1
ATOM 2887 C C . ASP A 1 383 ? 65.987 5.970 97.513 1.00 50.24 371 ASP A C 1
ATOM 2888 O O . ASP A 1 383 ? 66.149 6.533 98.609 1.00 50.40 371 ASP A O 1
ATOM 2893 N N . MET A 1 384 ? 66.032 4.660 97.353 1.00 49.19 372 MET A N 1
ATOM 2894 C CA . MET A 1 384 ? 66.418 3.811 98.443 1.00 48.54 372 MET A CA 1
ATOM 2895 C C . MET A 1 384 ? 67.719 4.341 99.054 1.00 48.16 372 MET A C 1
ATOM 2896 O O . MET A 1 384 ? 67.938 4.324 100.265 1.00 47.74 372 MET A O 1
ATOM 2901 N N . ASN A 1 385 ? 68.565 4.856 98.187 1.00 47.60 373 ASN A N 1
ATOM 2902 C CA . ASN A 1 385 ? 69.887 5.287 98.566 1.00 48.01 373 ASN A CA 1
ATOM 2903 C C . ASN A 1 385 ? 69.869 6.356 99.669 1.00 47.14 373 ASN A C 1
ATOM 2904 O O . ASN A 1 385 ? 70.555 6.227 100.685 1.00 46.44 373 ASN A O 1
ATOM 2909 N N . SER A 1 386 ? 69.085 7.410 99.461 1.00 46.82 374 SER A N 1
ATOM 2910 C CA . SER A 1 386 ? 69.063 8.526 100.406 1.00 47.04 374 SER A CA 1
ATOM 2911 C C . SER A 1 386 ? 68.211 8.178 101.617 1.00 46.23 374 SER A C 1
ATOM 2912 O O . SER A 1 386 ? 68.470 8.700 102.690 1.00 46.71 374 SER A O 1
ATOM 2915 N N . LEU A 1 387 ? 67.236 7.289 101.453 1.00 45.19 375 LEU A N 1
ATOM 2916 C CA . LEU A 1 387 ? 66.486 6.759 102.590 1.00 45.16 375 LEU A CA 1
ATOM 2917 C C . LEU A 1 387 ? 67.395 6.122 103.614 1.00 44.97 375 LEU A C 1
ATOM 2918 O O . LEU A 1 387 ? 67.291 6.390 104.819 1.00 45.48 375 LEU A O 1
ATOM 2923 N N . VAL A 1 388 ? 68.246 5.234 103.130 1.00 44.75 376 VAL A N 1
ATOM 2924 C CA . VAL A 1 388 ? 69.206 4.524 103.958 1.00 44.47 376 VAL A CA 1
ATOM 2925 C C . VAL A 1 388 ? 70.191 5.496 104.627 1.00 44.48 376 VAL A C 1
ATOM 2926 O O . VAL A 1 388 ? 70.538 5.335 105.790 1.00 43.52 376 VAL A O 1
ATOM 2930 N N . ASP A 1 389 ? 70.673 6.467 103.862 1.00 45.34 377 ASP A N 1
ATOM 2931 C CA . ASP A 1 389 ? 71.603 7.463 104.380 1.00 46.47 377 ASP A CA 1
ATOM 2932 C C . ASP A 1 389 ? 70.998 8.256 105.525 1.00 47.37 377 ASP A C 1
ATOM 2933 O O . ASP A 1 389 ? 71.644 8.507 106.550 1.00 47.83 377 ASP A O 1
ATOM 2938 N N . MET A 1 390 ? 69.762 8.687 105.311 1.00 48.18 378 MET A N 1
ATOM 2939 C CA . MET A 1 390 ? 68.985 9.361 106.332 1.00 49.74 378 MET A CA 1
ATOM 2940 C C . MET A 1 390 ? 68.848 8.534 107.582 1.00 48.21 378 MET A C 1
ATOM 2941 O O . MET A 1 390 ? 69.085 9.026 108.654 1.00 47.67 378 MET A O 1
ATOM 2946 N N . ALA A 1 391 ? 68.438 7.283 107.433 1.00 48.07 379 ALA A N 1
ATOM 2947 C CA . ALA A 1 391 ? 68.311 6.370 108.561 1.00 47.95 379 ALA A CA 1
ATOM 2948 C C . ALA A 1 391 ? 69.610 6.311 109.322 1.00 48.41 379 ALA A C 1
ATOM 2949 O O . ALA A 1 391 ? 69.629 6.351 110.557 1.00 47.60 379 ALA A O 1
ATOM 2951 N N . LYS A 1 392 ? 70.700 6.237 108.571 1.00 49.22 380 LYS A N 1
ATOM 2952 C CA . LYS A 1 392 ? 72.035 6.195 109.156 1.00 50.64 380 LYS A CA 1
ATOM 2953 C C . LYS A 1 392 ? 72.400 7.480 109.887 1.00 50.73 380 LYS A C 1
ATOM 2954 O O . LYS A 1 392 ? 73.176 7.442 110.840 1.00 50.78 380 LYS A O 1
ATOM 2960 N N . LYS A 1 393 ? 71.828 8.604 109.459 1.00 51.58 381 LYS A N 1
ATOM 2961 C CA . LYS A 1 393 ? 71.845 9.870 110.258 1.00 52.46 381 LYS A CA 1
ATOM 2962 C C . LYS A 1 393 ? 71.225 9.781 111.681 1.00 52.90 381 LYS A C 1
ATOM 2963 O O . LYS A 1 393 ? 71.616 10.549 112.564 1.00 52.47 381 LYS A O 1
ATOM 2969 N N . PHE A 1 394 ? 70.274 8.852 111.893 1.00 54.30 382 PHE A N 1
ATOM 2970 C CA . PHE A 1 394 ? 69.580 8.624 113.202 1.00 54.97 382 PHE A CA 1
ATOM 2971 C C . PHE A 1 394 ? 69.898 7.364 114.028 1.00 55.63 382 PHE A C 1
ATOM 2972 O O . PHE A 1 394 ? 69.545 7.364 115.192 1.00 56.39 382 PHE A O 1
ATOM 2980 N N . PHE A 1 395 ? 70.506 6.303 113.493 1.00 55.65 383 PHE A N 1
ATOM 2981 C CA . PHE A 1 395 ? 70.695 5.060 114.290 1.00 56.38 383 PHE A CA 1
ATOM 2982 C C . PHE A 1 395 ? 72.019 4.371 113.960 1.00 56.95 383 PHE A C 1
ATOM 2983 O O . PHE A 1 395 ? 72.365 4.270 112.802 1.00 57.32 383 PHE A O 1
ATOM 2991 N N . LYS A 1 396 ? 72.708 3.809 114.947 1.00 58.30 384 LYS A N 1
ATOM 2992 C CA . LYS A 1 396 ? 73.978 3.084 114.683 1.00 59.23 384 LYS A CA 1
ATOM 2993 C C . LYS A 1 396 ? 73.698 1.758 113.989 1.00 60.61 384 LYS A C 1
ATOM 2994 O O . LYS A 1 396 ? 74.488 1.225 113.205 1.00 61.77 384 LYS A O 1
ATOM 2996 N N . ASN A 1 397 ? 72.532 1.246 114.303 1.00 61.35 385 ASN A N 1
ATOM 2997 C CA . ASN A 1 397 ? 72.034 -0.014 113.814 1.00 62.07 385 ASN A CA 1
ATOM 2998 C C . ASN A 1 397 ? 72.156 -0.255 112.281 1.00 61.73 385 ASN A C 1
ATOM 2999 O O . ASN A 1 397 ? 72.645 -1.320 111.814 1.00 62.34 385 ASN A O 1
ATOM 3004 N N . VAL A 1 398 ? 71.682 0.717 111.502 1.00 59.80 386 VAL A N 1
ATOM 3005 C CA . VAL A 1 398 ? 71.001 0.386 110.223 1.00 57.52 386 VAL A CA 1
ATOM 3006 C C . VAL A 1 398 ? 71.491 -0.823 109.398 1.00 55.41 386 VAL A C 1
ATOM 3007 O O . VAL A 1 398 ? 72.664 -0.926 109.058 1.00 54.48 386 VAL A O 1
ATOM 3011 N N . GLU A 1 399 ? 70.547 -1.724 109.079 1.00 53.41 387 GLU A N 1
ATOM 3012 C CA . GLU A 1 399 ? 70.752 -2.754 108.062 1.00 51.86 387 GLU A CA 1
ATOM 3013 C C . GLU A 1 399 ? 69.840 -2.445 106.922 1.00 50.02 387 GLU A C 1
ATOM 3014 O O . GLU A 1 399 ? 68.844 -1.794 107.094 1.00 49.44 387 GLU A O 1
ATOM 3020 N N . VAL A 1 400 ? 70.216 -2.925 105.754 1.00 48.77 388 VAL A N 1
ATOM 3021 C CA . VAL A 1 400 ? 69.411 -2.804 104.572 1.00 47.43 388 VAL A CA 1
ATOM 3022 C C . VAL A 1 400 ? 69.093 -4.195 104.147 1.00 46.63 388 VAL A C 1
ATOM 3023 O O . VAL A 1 400 ? 69.984 -4.964 103.807 1.00 45.19 388 VAL A O 1
ATOM 3027 N N . ILE A 1 401 ? 67.810 -4.529 104.193 1.00 46.43 389 ILE A N 1
ATOM 3028 C CA . ILE A 1 401 ? 67.336 -5.794 103.615 1.00 46.50 389 ILE A CA 1
ATOM 3029 C C . ILE A 1 401 ? 66.249 -5.395 102.658 1.00 45.87 389 ILE A C 1
ATOM 3030 O O . ILE A 1 401 ? 65.119 -5.023 103.060 1.00 44.62 389 ILE A O 1
ATOM 3035 N N . GLU A 1 402 ? 66.603 -5.441 101.389 1.00 45.27 390 GLU A N 1
ATOM 3036 C CA . GLU A 1 402 ? 65.790 -4.817 100.365 1.00 45.84 390 GLU A CA 1
ATOM 3037 C C . GLU A 1 402 ? 64.425 -5.470 100.133 1.00 45.08 390 GLU A C 1
ATOM 3038 O O . GLU A 1 402 ? 63.422 -4.778 99.989 1.00 44.66 390 GLU A O 1
ATOM 3044 N N . ASP A 1 403 ? 64.396 -6.804 100.117 1.00 44.79 391 ASP A N 1
ATOM 3045 C CA . ASP A 1 403 ? 63.160 -7.550 100.085 1.00 44.15 391 ASP A CA 1
ATOM 3046 C C . ASP A 1 403 ? 62.525 -7.517 101.446 1.00 44.18 391 ASP A C 1
ATOM 3047 O O . ASP A 1 403 ? 63.096 -8.072 102.390 1.00 44.63 391 ASP A O 1
ATOM 3052 N N . PRO A 1 404 ? 61.346 -6.898 101.563 1.00 44.54 392 PRO A N 1
ATOM 3053 C CA . PRO A 1 404 ? 60.733 -6.729 102.891 1.00 44.67 392 PRO A CA 1
ATOM 3054 C C . PRO A 1 404 ? 60.311 -8.039 103.555 1.00 44.75 392 PRO A C 1
ATOM 3055 O O . PRO A 1 404 ? 60.105 -8.064 104.739 1.00 44.81 392 PRO A O 1
ATOM 3059 N N . LEU A 1 405 ? 60.125 -9.102 102.783 1.00 44.74 393 LEU A N 1
ATOM 3060 C CA . LEU A 1 405 ? 59.732 -10.403 103.323 1.00 44.73 393 LEU A CA 1
ATOM 3061 C C . LEU A 1 405 ? 60.944 -11.100 103.922 1.00 44.99 393 LEU A C 1
ATOM 3062 O O . LEU A 1 405 ? 60.807 -11.865 104.914 1.00 45.11 393 LEU A O 1
ATOM 3067 N N . GLU A 1 406 ? 62.120 -10.849 103.320 1.00 44.52 394 GLU A N 1
ATOM 3068 C CA . GLU A 1 406 ? 63.366 -11.316 103.888 1.00 44.25 394 GLU A CA 1
ATOM 3069 C C . GLU A 1 406 ? 63.610 -10.549 105.141 1.00 44.05 394 GLU A C 1
ATOM 3070 O O . GLU A 1 406 ? 64.034 -11.131 106.124 1.00 44.65 394 GLU A O 1
ATOM 3076 N N . ALA A 1 407 ? 63.388 -9.237 105.090 1.00 43.94 395 ALA A N 1
ATOM 3077 C CA . ALA A 1 407 ? 63.514 -8.387 106.275 1.00 43.83 395 ALA A CA 1
ATOM 3078 C C . ALA A 1 407 ? 62.694 -8.918 107.430 1.00 44.57 395 ALA A C 1
ATOM 3079 O O . ALA A 1 407 ? 63.221 -9.036 108.525 1.00 47.28 395 ALA A O 1
ATOM 3081 N N . ILE A 1 408 ? 61.422 -9.233 107.241 1.00 44.11 396 ILE A N 1
ATOM 3082 C CA . ILE A 1 408 ? 60.638 -9.752 108.372 1.00 45.06 396 ILE A CA 1
ATOM 3083 C C . ILE A 1 408 ? 61.022 -11.150 108.743 1.00 45.37 396 ILE A C 1
ATOM 3084 O O . ILE A 1 408 ? 60.968 -11.509 109.910 1.00 45.60 396 ILE A O 1
ATOM 3089 N N . GLU A 1 409 ? 61.444 -11.947 107.764 1.00 45.26 397 GLU A N 1
ATOM 3090 C CA . GLU A 1 409 ? 61.904 -13.304 108.044 1.00 45.52 397 GLU A CA 1
ATOM 3091 C C . GLU A 1 409 ? 63.119 -13.302 108.974 1.00 45.32 397 GLU A C 1
ATOM 3092 O O . GLU A 1 409 ? 63.310 -14.235 109.754 1.00 45.79 397 GLU A O 1
ATOM 3098 N N . SER A 1 410 ? 63.891 -12.218 108.921 1.00 45.61 398 SER A N 1
ATOM 3099 C CA . SER A 1 410 ? 65.173 -12.086 109.584 1.00 45.97 398 SER A CA 1
ATOM 3100 C C . SER A 1 410 ? 65.127 -11.687 111.055 1.00 45.60 398 SER A C 1
ATOM 3101 O O . SER A 1 410 ? 66.132 -11.785 111.766 1.00 44.23 398 SER A O 1
ATOM 3104 N N . THR A 1 411 ? 63.967 -11.235 111.512 1.00 46.10 399 THR A N 1
ATOM 3105 C CA . THR A 1 411 ? 63.833 -10.826 112.899 1.00 46.22 399 THR A CA 1
ATOM 3106 C C . THR A 1 411 ? 63.416 -11.974 113.816 1.00 46.79 399 THR A C 1
ATOM 3107 O O . THR A 1 411 ? 62.803 -12.951 113.393 1.00 46.55 399 THR A O 1
ATOM 3111 N N . GLU A 1 412 ? 63.819 -11.824 115.070 1.00 47.79 400 GLU A N 1
ATOM 3112 C CA . GLU A 1 412 ? 63.439 -12.667 116.191 1.00 48.62 400 GLU A CA 1
ATOM 3113 C C . GLU A 1 412 ? 62.483 -11.901 117.112 1.00 48.13 400 GLU A C 1
ATOM 3114 O O . GLU A 1 412 ? 61.533 -12.485 117.667 1.00 48.27 400 GLU A O 1
ATOM 3120 N N . ARG A 1 413 ? 62.768 -10.600 117.280 1.00 47.16 401 ARG A N 1
ATOM 3121 C CA . ARG A 1 413 ? 62.044 -9.738 118.170 1.00 46.22 401 ARG A CA 1
ATOM 3122 C C . ARG A 1 413 ? 60.715 -9.395 117.595 1.00 45.52 401 ARG A C 1
ATOM 3123 O O . ARG A 1 413 ? 60.510 -9.483 116.400 1.00 45.44 401 ARG A O 1
ATOM 3131 N N . ALA A 1 414 ? 59.804 -9.003 118.471 1.00 44.76 402 ALA A N 1
ATOM 3132 C CA . ALA A 1 414 ? 58.604 -8.326 118.047 1.00 44.16 402 ALA A CA 1
ATOM 3133 C C . ALA A 1 414 ? 58.966 -7.187 117.034 1.00 44.09 402 ALA A C 1
ATOM 3134 O O . ALA A 1 414 ? 59.810 -6.314 117.322 1.00 43.17 402 ALA A O 1
ATOM 3136 N N . THR A 1 415 ? 58.359 -7.246 115.837 1.00 43.46 403 THR A N 1
ATOM 3137 C CA . THR A 1 415 ? 58.810 -6.459 114.688 1.00 43.18 403 THR A CA 1
ATOM 3138 C C . THR A 1 415 ? 57.732 -5.498 114.259 1.00 43.40 403 THR A C 1
ATOM 3139 O O . THR A 1 415 ? 56.605 -5.916 114.005 1.00 42.95 403 THR A O 1
ATOM 3143 N N . VAL A 1 416 ? 58.093 -4.218 114.170 1.00 43.93 404 VAL A N 1
ATOM 3144 C CA . VAL A 1 416 ? 57.237 -3.155 113.704 1.00 43.93 404 VAL A CA 1
ATOM 3145 C C . VAL A 1 416 ? 57.519 -2.973 112.213 1.00 4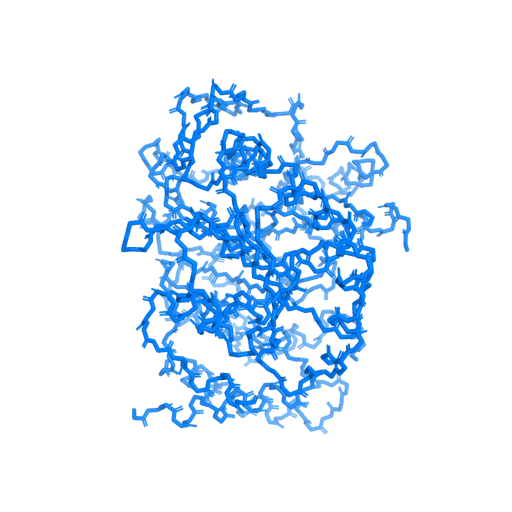4.86 404 VAL A C 1
ATOM 3146 O O . VAL A 1 416 ? 58.624 -2.669 111.825 1.00 44.66 404 VAL A O 1
ATOM 3150 N N . VAL A 1 417 ? 56.491 -3.178 111.387 1.00 45.96 405 VAL A N 1
ATOM 3151 C CA . VAL A 1 417 ? 56.568 -2.971 109.960 1.00 45.69 405 VAL A CA 1
ATOM 3152 C C . VAL A 1 417 ? 55.776 -1.693 109.628 1.00 46.30 405 VAL A C 1
ATOM 3153 O O . VAL A 1 417 ? 54.565 -1.628 109.780 1.00 46.77 405 VAL A O 1
ATOM 3157 N N . THR A 1 418 ? 56.468 -0.681 109.139 1.00 46.71 406 THR A N 1
ATOM 3158 C CA . THR A 1 418 ? 55.857 0.602 108.953 1.00 46.86 406 THR A CA 1
ATOM 3159 C C . THR A 1 418 ? 56.585 1.459 107.904 1.00 45.93 406 THR A C 1
ATOM 3160 O O . THR A 1 418 ? 57.581 1.064 107.353 1.00 45.97 406 THR A O 1
ATOM 3164 N N . GLY A 1 419 ? 56.059 2.640 107.633 1.00 45.57 407 GLY A N 1
ATOM 3165 C CA . GLY A 1 419 ? 56.674 3.581 106.696 1.00 44.63 407 GLY A CA 1
ATOM 3166 C C . GLY A 1 419 ? 55.813 3.866 105.496 1.00 44.00 407 GLY A C 1
ATOM 3167 O O . GLY A 1 419 ? 55.912 4.932 104.909 1.00 44.88 407 GLY A O 1
ATOM 3168 N N . SER A 1 420 ? 54.950 2.912 105.158 1.00 43.96 408 SER A N 1
ATOM 3169 C CA . SER A 1 420 ? 54.263 2.862 103.873 1.00 44.24 408 SER A CA 1
ATOM 3170 C C . SER A 1 420 ? 53.120 1.881 103.973 1.00 44.54 408 SER A C 1
ATOM 3171 O O . SER A 1 420 ? 53.315 0.787 104.445 1.00 45.07 408 SER A O 1
ATOM 3174 N N . LEU A 1 421 ? 51.930 2.302 103.549 1.00 45.80 409 LEU A N 1
ATOM 3175 C CA . LEU A 1 421 ? 50.753 1.446 103.417 1.00 46.10 409 LEU A CA 1
ATOM 3176 C C . LEU A 1 421 ? 50.925 0.319 102.410 1.00 46.21 409 LEU A C 1
ATOM 3177 O O . LEU A 1 421 ? 50.479 -0.786 102.648 1.00 45.55 409 LEU A O 1
ATOM 3182 N N . PHE A 1 422 ? 51.550 0.620 101.268 1.00 47.23 410 PHE A N 1
ATOM 3183 C CA . PHE A 1 422 ? 51.991 -0.406 100.300 1.00 47.30 410 PHE A CA 1
ATOM 3184 C C . PHE A 1 422 ? 52.821 -1.470 101.001 1.00 46.41 410 PHE A C 1
ATOM 3185 O O . PHE A 1 422 ? 52.531 -2.637 100.894 1.00 45.99 410 PHE A O 1
ATOM 3193 N N . LEU A 1 423 ? 53.861 -1.047 101.706 1.00 45.53 411 LEU A N 1
ATOM 3194 C CA . LEU A 1 423 ? 54.688 -1.976 102.459 1.00 46.22 411 LEU A CA 1
ATOM 3195 C C . LEU A 1 423 ? 53.851 -2.812 103.442 1.00 46.47 411 LEU A C 1
ATOM 3196 O O . LEU A 1 423 ? 53.928 -4.051 103.472 1.00 47.77 411 LEU A O 1
ATOM 3201 N N . VAL A 1 424 ? 53.062 -2.152 104.271 1.00 45.64 412 VAL A N 1
ATOM 3202 C CA . VAL A 1 424 ? 52.277 -2.903 105.238 1.00 45.71 412 VAL A CA 1
ATOM 3203 C C . VAL A 1 424 ? 51.269 -3.882 104.581 1.00 44.81 412 VAL A C 1
ATOM 3204 O O . VAL A 1 424 ? 51.132 -5.006 105.011 1.00 44.93 412 VAL A O 1
ATOM 3208 N N . GLY A 1 425 ? 50.574 -3.468 103.543 1.00 44.16 413 GLY A N 1
ATOM 3209 C CA . GLY A 1 425 ? 49.597 -4.321 102.934 1.00 43.35 413 GLY A CA 1
ATOM 3210 C C . GLY A 1 425 ? 50.257 -5.508 102.300 1.00 43.94 413 GLY A C 1
ATOM 3211 O O . GLY A 1 425 ? 49.698 -6.593 102.297 1.00 43.66 413 GLY A O 1
ATOM 3212 N N . TYR A 1 426 ? 51.448 -5.308 101.758 1.00 44.38 414 TYR A N 1
ATOM 3213 C CA . TYR A 1 426 ? 52.200 -6.364 101.101 1.00 45.00 414 TYR A CA 1
ATOM 3214 C C . TYR A 1 426 ? 52.685 -7.426 102.056 1.00 44.48 414 TYR A C 1
ATOM 3215 O O . TYR A 1 426 ? 52.525 -8.608 101.840 1.00 45.09 414 TYR A O 1
ATOM 3224 N N . VAL A 1 427 ? 53.287 -6.982 103.124 1.00 45.38 415 VAL A N 1
ATOM 3225 C CA . VAL A 1 427 ? 53.739 -7.874 104.198 1.00 45.96 415 VAL A CA 1
ATOM 3226 C C . VAL A 1 427 ? 52.597 -8.583 104.936 1.00 45.08 415 VAL A C 1
ATOM 3227 O O . VAL A 1 427 ? 52.686 -9.741 105.269 1.00 45.67 415 VAL A O 1
ATOM 3231 N N . ARG A 1 428 ? 51.521 -7.870 105.219 1.00 44.92 416 ARG A N 1
ATOM 3232 C CA . ARG A 1 428 ? 50.360 -8.463 105.816 1.00 43.63 416 ARG A CA 1
ATOM 3233 C C . ARG A 1 428 ? 49.847 -9.539 104.931 1.00 43.96 416 ARG A C 1
ATOM 3234 O O . ARG A 1 428 ? 49.415 -10.585 105.402 1.00 44.13 416 ARG A O 1
ATOM 3242 N N . GLU A 1 429 ? 49.835 -9.296 103.632 1.00 43.97 417 GLU A N 1
ATOM 3243 C CA . GLU A 1 429 ? 49.268 -10.309 102.776 1.00 45.08 417 GLU A CA 1
ATOM 3244 C C . GLU A 1 429 ? 50.107 -11.592 102.869 1.00 44.46 417 GLU A C 1
ATOM 3245 O O . GLU A 1 429 ? 49.583 -12.692 102.913 1.00 45.01 417 GLU A O 1
ATOM 3251 N N . PHE A 1 430 ? 51.407 -11.442 102.894 1.00 43.84 418 PHE A N 1
ATOM 3252 C CA . PHE A 1 430 ? 52.236 -12.598 102.876 1.00 43.25 418 PHE A CA 1
ATOM 3253 C C . PHE A 1 430 ? 52.173 -13.339 104.168 1.00 42.60 418 PHE A C 1
ATOM 3254 O O . PHE A 1 430 ? 52.159 -14.556 104.194 1.00 42.25 418 PHE A O 1
ATOM 3262 N N . LEU A 1 431 ? 52.114 -12.587 105.245 1.00 43.14 419 LEU A N 1
ATOM 3263 C CA . LEU A 1 431 ? 52.020 -13.161 106.563 1.00 42.86 419 LEU A CA 1
ATOM 3264 C C . LEU A 1 431 ? 50.739 -13.946 106.776 1.00 42.40 419 LEU A C 1
ATOM 3265 O O . LEU A 1 431 ? 50.712 -14.984 107.457 1.00 42.72 419 LEU A O 1
ATOM 3270 N N . THR A 1 432 ? 49.651 -13.429 106.229 1.00 41.78 420 THR A N 1
ATOM 3271 C CA . THR A 1 432 ? 48.356 -14.032 106.434 1.00 40.87 420 THR A CA 1
ATOM 3272 C C . THR A 1 432 ? 48.015 -15.016 105.346 1.00 40.31 420 THR A C 1
ATOM 3273 O O . THR A 1 432 ? 47.233 -15.907 105.579 1.00 39.87 420 THR A O 1
ATOM 3277 N N . THR A 1 433 ? 48.615 -14.911 104.170 1.00 40.13 421 THR A N 1
ATOM 3278 C CA . THR A 1 433 ? 48.289 -15.867 103.101 1.00 41.09 421 THR A CA 1
ATOM 3279 C C . THR A 1 433 ? 49.456 -16.679 102.572 1.00 41.21 421 THR A C 1
ATOM 3280 O O . THR A 1 433 ? 49.261 -17.641 101.856 1.00 40.64 421 THR A O 1
ATOM 3284 N N . GLY A 1 434 ? 50.671 -16.288 102.875 1.00 41.94 422 GLY A N 1
ATOM 3285 C CA . GLY A 1 434 ? 51.795 -17.019 102.332 1.00 42.59 422 GLY A CA 1
ATOM 3286 C C . GLY A 1 434 ? 52.002 -16.820 100.848 1.00 42.78 422 GLY A C 1
ATOM 3287 O O . GLY A 1 434 ? 52.841 -17.525 100.229 1.00 43.55 422 GLY A O 1
ATOM 3288 N N . LYS A 1 435 ? 51.260 -15.852 100.292 1.00 43.15 423 LYS A N 1
ATOM 3289 C CA . LYS A 1 435 ? 51.438 -15.403 98.936 1.00 43.39 423 LYS A CA 1
ATOM 3290 C C . LYS A 1 435 ? 51.048 -13.950 98.729 1.00 42.47 423 LYS A C 1
ATOM 3291 O O . LYS A 1 435 ? 50.611 -13.268 99.625 1.00 43.31 423 LYS A O 1
ATOM 3297 N N . ILE A 1 436 ? 51.360 -13.484 97.530 1.00 42.75 424 ILE A N 1
ATOM 3298 C CA . ILE A 1 436 ? 51.194 -12.130 97.091 1.00 42.67 424 ILE A CA 1
ATOM 3299 C C . ILE A 1 436 ? 50.301 -12.190 95.872 1.00 42.92 424 ILE A C 1
ATOM 3300 O O . ILE A 1 436 ? 50.629 -12.804 94.876 1.00 42.25 424 ILE A O 1
ATOM 3305 N N . ASN A 1 437 ? 49.145 -11.567 95.975 1.00 43.90 425 ASN A N 1
ATOM 3306 C CA . ASN A 1 437 ? 48.210 -11.591 94.886 1.00 43.73 425 ASN A CA 1
ATOM 3307 C C . ASN A 1 437 ? 48.723 -10.732 93.706 1.00 43.23 425 ASN A C 1
ATOM 3308 O O . ASN A 1 437 ? 49.629 -9.897 93.837 1.00 41.76 425 ASN A O 1
ATOM 3313 N N . GLU A 1 438 ? 48.162 -10.989 92.545 1.00 43.42 426 GLU A N 1
ATOM 3314 C CA . GLU A 1 438 ? 48.603 -10.357 91.312 1.00 44.89 426 GLU A CA 1
ATOM 3315 C C . GLU A 1 438 ? 48.231 -8.880 91.190 1.00 44.94 426 GLU A C 1
ATOM 3316 O O . GLU A 1 438 ? 48.682 -8.211 90.259 1.00 44.90 426 GLU A O 1
ATOM 3322 N N . GLU A 1 439 ? 47.334 -8.403 92.043 1.00 45.55 427 GLU A N 1
ATOM 3323 C CA . GLU A 1 439 ? 46.985 -6.970 92.121 1.00 46.19 427 GLU A CA 1
ATOM 3324 C C . GLU A 1 439 ? 48.229 -6.120 92.383 1.00 48.03 427 GLU A C 1
ATOM 3325 O O . GLU A 1 439 ? 48.340 -4.986 91.880 1.00 47.69 427 GLU A O 1
ATOM 3331 N N . TRP A 1 440 ? 49.159 -6.672 93.163 1.00 50.13 428 TRP A N 1
ATOM 3332 C CA . TRP A 1 440 ? 50.450 -6.041 93.355 1.00 52.35 428 TRP A CA 1
ATOM 3333 C C . TRP A 1 440 ? 51.233 -5.848 92.055 1.00 53.81 428 TRP A C 1
ATOM 3334 O O . TRP A 1 440 ? 52.030 -4.918 91.972 1.00 55.12 428 TRP A O 1
ATOM 3345 N N . LYS A 1 441 ? 50.992 -6.666 91.033 1.00 54.92 429 LYS A N 1
ATOM 3346 C CA . LYS A 1 441 ? 51.640 -6.458 89.725 1.00 56.23 429 LYS A CA 1
ATOM 3347 C C . LYS A 1 441 ? 50.959 -5.374 88.846 1.00 57.19 429 LYS A C 1
ATOM 3348 O O . LYS A 1 441 ? 51.588 -4.819 87.953 1.00 57.80 429 LYS A O 1
ATOM 3354 N N . LEU A 1 442 ? 49.673 -5.102 89.090 1.00 58.34 430 LEU A N 1
ATOM 3355 C CA . LEU A 1 442 ? 48.890 -4.071 88.360 1.00 58.36 430 LEU A CA 1
ATOM 3356 C C . LEU A 1 442 ? 49.500 -2.668 88.464 1.00 58.97 430 LEU A C 1
ATOM 3357 O O . LEU A 1 442 ? 50.116 -2.341 89.482 1.00 59.38 430 LEU A O 1
#

Foldseek 3Di:
DCVVVLVVLVVVLVVWDDFALVLLVVLCVVVVVLQALAAEEAFAAPPLRLLLLLLLLQLCLLQVFFEWEADDDDQADRQCGIDTSNHGDDSVLLSVLCVVSVVVQVVLVVDPVNHDGSQSVVLSSRSSSCSVVVGNYYYYYFHAQALRTSSLVHDHLEYEHAEQDDVPSLVSLQSNLNSPAAQRAYEYAYDDPSSVVNNVVSCVVSVHHYHYEVGQKYKAFPDFEAQFTFIWIDHVDTDGGQGANDHDPVSRSSLNRSVVSVVSSVDDGDPVSSRRSRSVGDDAQPQDWDQFPNAIEGRHADQALVSLLRNVVRCCRHAVVFAEEEEAEAAPVGPLLSNLVSCAPHHPAYEYEYQLAPRHDDSPVSQVSNVVRDVHYDYDHPVLVVVVPDDGRYYYYNHSSRRNQNVCCRVPVDRDCSSVD

Organism: Thermotoga maritima (strain ATCC 43589 / DSM 3109 / JCM 10099 / NBRC 100826 / MSB8) (NCBI:txid243274)

InterPro domains:
  IPR001645 Folylpolyglutamate synthetase [PIRSF001563] (7-422)
  IPR001645 Folylpolyglutamate synthetase [PTHR11136] (15-355)
  IPR001645 Folylpolyglutamate synthetase [TIGR01499] (23-418)
  IPR004101 Mur ligase, C-terminal [PF02875] (294-401)
  IPR013221 Mur ligase, central [PF08245] (45-268)
  IPR018109 Folylpolyglutamate synthetase, conserved site [PS01011] (43-66)
  IPR018109 Folylpolyglutamate synthetase, conserved site [PS01012] (141-156)
  IPR036565 Mur-like, catalytic domain superfamily [G3DSA:3.40.1190.10] (1-293)
  IPR036565 Mur-like, catalytic domain superfamily [SSF53623] (1-291)
  IPR036615 Mur ligase, C-terminal domain superfamily [G3DSA:3.90.190.20] (294-430)
  IPR036615 Mur ligase, C-terminal domain superfamily [SSF53244] (294-422)

Sequence (421 aa):
HHHMAYLEVLRYLYHKVKPGLERISMLLSKLGNPHLEYKTIHIGGTNGKGSVANMVSNILVSQGYRVGSYYSPHLSTFRERIRLNEEYISEEDVVKIYETMEPILNELDKEEIFSPSFFEVVTAMAFLYFAEKNVDIAVLEVGLGGRLDATNVVFPLCSTIVTVDRYTIEQIAWEKSGIIKERVPLVTGERKREALKVMEDVARKKSSRMYVIDKDFSVKVKSLKLHENRFDYCGENTFEDLVLTMNGPHQIENAGVALKTLEATGLPLSEKAIREGLKNAKNLGRFEILEKNGKMYILDGAHNPHGAESLVRSLKLYFNGEPLSLVIGILDDKNREDILRKYTGIFERVIVTRVPSPRMKDMNSLVDMAKKFFKNVEVIEDPLEAIESTERATVVTGSLFLVGYVREFLTTGKINEEWKL

Secondary structure (DSSP, 8-state):
--HHHHHHHHHHHHT-----SHHHHHHHHHTT-GGGSSEEEEEE-SSSHHHHHHHHHHHHHHHT--EEEE--S-SS-GGGGEEETTEEPPHHHHHHHHHHHHHHHHHHTTSTTTPPPHHHHHHHHHHHHHHHTT-SEEEEE-SSSSTT-GGGG---S-EEE-------HHHHHHHHGGG--TT--EEE----HHHHHHHHHHHHHHT--EEEBTTTBEEEEEE--TT-EEEEEESSSEEEEEEESS-STHHHHHHHHHHHHHHHH-----HHHHHHHHHH---TTSSEEEEETTEEEEE----SHHHHHHHHHHHHHH-TT--EEEEE---TTS-HHHHHGGGTTT-SEEEE---SSTT---HHHHHHHHHHH-S--EE-SSHHHHHHT--SEEEEES-HHHHHHHHHHHHHSS--GGGG-

B-factor: mean 48.6, std 5.81, range [25.64, 72.12]